Protein AF-A0A6C0E2J6-F1 (afdb_monomer_lite)

Organism: NCBI:txid1070528

Radius of gyration: 27.39 Å; chains: 1; bounding box: 62×40×79 Å

Structure (mmCIF, N/CA/C/O backbone):
data_AF-A0A6C0E2J6-F1
#
_entry.id   AF-A0A6C0E2J6-F1
#
loop_
_atom_site.group_PDB
_atom_site.id
_atom_site.type_symbol
_atom_site.label_atom_id
_atom_site.label_alt_id
_atom_site.label_comp_id
_atom_site.label_asym_id
_atom_site.label_entity_id
_atom_site.label_seq_id
_atom_site.pdbx_PDB_ins_code
_atom_site.Cartn_x
_atom_site.Cartn_y
_atom_site.Cartn_z
_atom_site.occupancy
_atom_site.B_iso_or_equiv
_atom_site.auth_seq_id
_atom_site.auth_comp_id
_atom_site.auth_asym_id
_atom_site.auth_atom_id
_atom_site.pdbx_PDB_model_num
ATOM 1 N N . MET A 1 1 ? -6.727 16.923 -13.259 1.00 42.97 1 MET A N 1
ATOM 2 C CA . MET A 1 1 ? -6.622 16.056 -12.062 1.00 42.97 1 MET A CA 1
ATOM 3 C C . MET A 1 1 ? -6.993 14.607 -12.369 1.00 42.97 1 MET A C 1
ATOM 5 O O . MET A 1 1 ? -6.201 13.743 -12.038 1.00 42.97 1 MET A O 1
ATOM 9 N N . GLU A 1 2 ? -8.081 14.323 -13.093 1.00 44.06 2 GLU A N 1
ATOM 10 C CA . GLU A 1 2 ? -8.559 12.948 -13.363 1.00 44.06 2 GLU A CA 1
ATOM 11 C C . GLU A 1 2 ? -7.533 11.986 -14.019 1.00 44.06 2 GLU A C 1
ATOM 13 O O . GLU A 1 2 ? -7.412 10.832 -13.614 1.00 44.06 2 GLU A O 1
ATOM 18 N N . ASN A 1 3 ? -6.728 12.461 -14.982 1.00 50.22 3 ASN A N 1
ATOM 19 C CA . ASN A 1 3 ? -5.682 11.645 -15.628 1.00 50.22 3 ASN A CA 1
ATOM 20 C C . ASN A 1 3 ? -4.487 11.325 -14.711 1.00 50.22 3 ASN A C 1
ATOM 22 O O . ASN A 1 3 ? -3.836 10.296 -14.890 1.00 50.22 3 ASN A O 1
ATOM 26 N N . VAL A 1 4 ? -4.198 12.186 -13.729 1.00 58.66 4 VAL A N 1
ATOM 27 C CA . VAL A 1 4 ? -3.145 11.937 -12.728 1.00 58.66 4 VAL A CA 1
ATOM 28 C C . VAL A 1 4 ? -3.614 10.844 -11.770 1.00 58.66 4 VAL A C 1
ATOM 30 O O . VAL A 1 4 ? -2.855 9.928 -11.467 1.00 58.66 4 VAL A O 1
ATOM 33 N N . THR A 1 5 ? -4.894 10.867 -11.389 1.00 75.12 5 THR A N 1
ATOM 34 C CA . THR A 1 5 ? -5.505 9.841 -10.537 1.00 75.12 5 THR A CA 1
ATOM 35 C C . THR A 1 5 ? -5.496 8.467 -11.211 1.00 75.12 5 THR A C 1
ATOM 37 O O . THR A 1 5 ? -5.075 7.493 -10.594 1.00 75.12 5 THR A O 1
ATOM 40 N N . LYS A 1 6 ? -5.865 8.388 -12.497 1.00 82.12 6 LYS A N 1
ATOM 41 C CA . LYS A 1 6 ? -5.890 7.133 -13.277 1.00 82.12 6 LYS A CA 1
ATOM 42 C C . LYS A 1 6 ? -4.503 6.505 -13.457 1.00 82.12 6 LYS A C 1
ATOM 44 O O . LYS A 1 6 ? -4.324 5.316 -13.211 1.00 82.12 6 LYS A O 1
ATOM 49 N N . ASN A 1 7 ? -3.497 7.297 -13.832 1.00 83.31 7 ASN A N 1
ATOM 50 C CA . ASN A 1 7 ? -2.126 6.791 -13.972 1.00 83.31 7 ASN A CA 1
ATOM 51 C C . ASN A 1 7 ? -1.558 6.294 -12.630 1.00 83.31 7 ASN A C 1
ATOM 53 O O . ASN A 1 7 ? -0.869 5.275 -12.595 1.00 83.31 7 ASN A O 1
ATOM 57 N N . ASN A 1 8 ? -1.881 6.983 -11.530 1.00 88.06 8 ASN A N 1
ATOM 58 C CA . ASN A 1 8 ? -1.477 6.555 -10.194 1.00 88.06 8 ASN A CA 1
ATOM 59 C C . ASN A 1 8 ? -2.137 5.226 -9.801 1.00 88.06 8 ASN A C 1
ATOM 61 O O . ASN A 1 8 ? -1.456 4.372 -9.246 1.00 88.06 8 ASN A O 1
ATOM 65 N N . GLN A 1 9 ? -3.414 5.005 -10.129 1.00 92.44 9 GLN A N 1
ATOM 66 C CA . GLN A 1 9 ? -4.101 3.733 -9.855 1.00 92.44 9 GLN A CA 1
ATOM 67 C C . GLN A 1 9 ? -3.401 2.544 -10.518 1.00 92.44 9 GLN A C 1
ATOM 69 O O . GLN A 1 9 ? -3.065 1.579 -9.834 1.00 92.44 9 GLN A O 1
ATOM 74 N N . LEU A 1 10 ? -3.117 2.641 -11.823 1.00 94.19 10 LEU A N 1
ATOM 75 C CA . LEU A 1 10 ? -2.404 1.592 -12.556 1.00 94.19 10 LEU A CA 1
ATOM 76 C C . LEU A 1 10 ? -1.038 1.295 -11.922 1.00 94.19 10 LEU A C 1
ATOM 78 O O . LEU A 1 10 ? -0.687 0.139 -11.697 1.00 94.19 10 LEU A O 1
ATOM 82 N N . LEU A 1 11 ? -0.269 2.341 -11.627 1.00 95.75 11 LEU A N 1
ATOM 83 C CA . LEU A 1 11 ? 1.075 2.197 -11.087 1.00 95.75 11 LEU A CA 1
ATOM 84 C C . LEU A 1 11 ? 1.081 1.569 -9.688 1.00 95.75 11 LEU A C 1
ATOM 86 O O . LEU A 1 11 ? 1.843 0.636 -9.454 1.00 95.75 11 LEU A O 1
ATOM 90 N N . ILE A 1 12 ? 0.224 2.049 -8.779 1.00 95.62 12 ILE A N 1
ATOM 91 C CA . ILE A 1 12 ? 0.088 1.487 -7.427 1.00 95.62 12 ILE A CA 1
ATOM 92 C C . ILE A 1 12 ? -0.355 0.024 -7.499 1.00 95.62 12 ILE A C 1
ATOM 94 O O . ILE A 1 12 ? 0.200 -0.807 -6.783 1.00 95.62 12 ILE A O 1
ATOM 98 N N . PHE A 1 13 ? -1.296 -0.305 -8.390 1.00 94.56 13 PHE A N 1
ATOM 99 C CA . PHE A 1 13 ? -1.751 -1.677 -8.603 1.00 94.56 13 PHE A CA 1
ATOM 100 C C . PHE A 1 13 ? -0.591 -2.590 -9.023 1.00 94.56 13 PHE A C 1
ATOM 102 O O . PHE A 1 13 ? -0.281 -3.557 -8.327 1.00 94.56 13 PHE A O 1
ATOM 109 N N . ILE A 1 14 ? 0.098 -2.266 -10.122 1.00 95.81 14 ILE A N 1
ATOM 110 C CA . ILE A 1 14 ? 1.204 -3.090 -10.637 1.00 95.81 14 ILE A CA 1
ATOM 111 C C . ILE A 1 14 ? 2.327 -3.204 -9.600 1.00 95.81 14 ILE A C 1
ATOM 113 O O . ILE A 1 14 ? 2.844 -4.300 -9.377 1.00 95.81 14 ILE A O 1
ATOM 117 N N . MET A 1 15 ? 2.662 -2.106 -8.918 1.00 96.38 15 MET A N 1
ATOM 118 C CA . MET A 1 15 ? 3.689 -2.081 -7.878 1.00 96.38 15 MET A CA 1
ATOM 119 C C . MET A 1 15 ? 3.333 -2.993 -6.694 1.00 96.38 15 MET A C 1
ATOM 121 O O . MET A 1 15 ? 4.157 -3.821 -6.308 1.00 96.38 15 MET A O 1
ATOM 125 N N . TYR A 1 16 ? 2.111 -2.905 -6.154 1.00 95.00 16 TYR A N 1
ATOM 126 C CA . TYR A 1 16 ? 1.648 -3.747 -5.043 1.00 95.00 16 TYR A CA 1
ATOM 127 C C . TYR A 1 16 ? 1.708 -5.238 -5.398 1.00 95.00 16 TYR A C 1
ATOM 129 O O . TYR A 1 16 ? 2.318 -6.040 -4.688 1.00 95.00 16 TYR A O 1
ATOM 137 N N . TYR A 1 17 ? 1.127 -5.620 -6.534 1.00 93.06 17 TYR A N 1
ATOM 138 C CA . TYR A 1 17 ? 1.047 -7.027 -6.916 1.00 93.06 17 TYR A CA 1
ATOM 139 C C . TYR A 1 17 ? 2.408 -7.639 -7.264 1.00 93.06 17 TYR A C 1
ATOM 141 O O . TYR A 1 17 ? 2.653 -8.808 -6.953 1.00 93.06 17 TYR A O 1
ATOM 149 N N . SER A 1 18 ? 3.311 -6.844 -7.838 1.00 94.19 18 SER A N 1
ATOM 150 C CA . SER A 1 18 ? 4.683 -7.273 -8.137 1.00 94.19 18 SER A CA 1
ATOM 151 C C . SER A 1 18 ? 5.527 -7.420 -6.873 1.00 94.19 18 SER A C 1
ATOM 153 O O . SER A 1 18 ? 6.357 -8.325 -6.783 1.00 94.19 18 SER A O 1
ATOM 155 N N . LEU A 1 19 ? 5.292 -6.571 -5.870 1.00 94.75 19 LEU A N 1
ATOM 156 C CA . LEU A 1 19 ? 5.995 -6.637 -4.594 1.00 94.75 19 LEU A CA 1
ATOM 157 C C . LEU A 1 19 ? 5.628 -7.907 -3.808 1.00 94.75 19 LEU A C 1
ATOM 159 O O . LEU A 1 19 ? 6.514 -8.557 -3.262 1.00 94.75 19 LEU A O 1
ATOM 163 N N . PHE A 1 20 ? 4.353 -8.312 -3.812 1.00 91.19 20 PHE A N 1
ATOM 164 C CA . PHE A 1 20 ? 3.854 -9.407 -2.963 1.00 91.19 20 PHE A CA 1
ATOM 165 C C . PHE A 1 20 ? 3.535 -10.723 -3.691 1.00 91.19 20 PHE A C 1
ATOM 167 O O . PHE A 1 20 ? 3.032 -11.658 -3.065 1.00 91.19 20 PHE A O 1
ATOM 174 N N . LYS A 1 21 ? 3.805 -10.822 -5.002 1.00 84.88 21 LYS A N 1
ATOM 175 C CA . LYS A 1 21 ? 3.554 -12.020 -5.834 1.00 84.88 21 LYS A CA 1
ATOM 176 C C . LYS A 1 21 ? 2.136 -12.591 -5.672 1.00 84.88 21 LYS A C 1
ATOM 178 O O . LYS A 1 21 ? 1.933 -13.808 -5.629 1.00 84.88 21 LYS A O 1
ATOM 183 N N . LYS A 1 22 ? 1.133 -11.723 -5.535 1.00 79.50 22 LYS A N 1
ATOM 184 C CA . LYS A 1 22 ? -0.256 -12.169 -5.376 1.00 79.50 22 LYS A CA 1
ATOM 185 C C . LYS A 1 22 ? -0.800 -12.626 -6.733 1.00 79.50 22 LYS A C 1
ATOM 187 O O . LYS A 1 22 ? -0.513 -12.017 -7.760 1.00 79.50 22 LYS A O 1
ATOM 192 N N . LYS A 1 23 ? -1.577 -13.717 -6.742 1.00 71.06 23 LYS A N 1
ATOM 193 C CA . LYS A 1 23 ? -2.283 -14.167 -7.950 1.00 71.06 23 LYS A CA 1
ATOM 194 C C . LYS A 1 23 ? -3.319 -13.110 -8.327 1.00 71.06 23 LYS A C 1
ATOM 196 O O . LYS A 1 23 ? -4.127 -12.735 -7.483 1.00 71.06 23 LYS A O 1
ATOM 201 N N . ILE A 1 24 ? -3.289 -12.668 -9.579 1.00 72.50 24 ILE A N 1
ATOM 202 C CA . ILE A 1 24 ? -4.271 -11.738 -10.134 1.00 72.50 24 ILE A CA 1
ATOM 203 C C . ILE A 1 24 ? -5.092 -12.463 -11.189 1.00 72.50 24 ILE A C 1
ATOM 205 O O . ILE A 1 24 ? -4.546 -13.186 -12.020 1.00 72.50 24 ILE A O 1
ATOM 209 N N . THR A 1 25 ? -6.399 -12.242 -11.152 1.00 65.00 25 THR A N 1
ATOM 210 C CA . THR A 1 25 ? -7.298 -12.466 -12.284 1.00 65.00 25 THR A CA 1
ATOM 211 C C . THR A 1 25 ? -7.357 -11.195 -13.125 1.00 65.00 25 THR A C 1
ATOM 213 O O . THR A 1 25 ? -7.401 -10.114 -12.543 1.00 65.00 25 THR A O 1
ATOM 216 N N . ASP A 1 26 ? -7.369 -11.317 -14.454 1.00 75.88 26 ASP A N 1
ATOM 217 C CA . ASP A 1 26 ? -7.514 -10.202 -15.404 1.00 75.88 26 ASP A CA 1
ATOM 218 C C . ASP A 1 26 ? -8.480 -9.112 -14.883 1.00 75.88 26 ASP A C 1
ATOM 220 O O . ASP A 1 26 ? -9.681 -9.350 -14.759 1.00 75.88 26 ASP A O 1
ATOM 224 N N . ASP A 1 27 ? -7.957 -7.920 -14.567 1.00 81.50 27 ASP A N 1
ATOM 225 C CA . ASP A 1 27 ? -8.763 -6.778 -14.117 1.00 81.50 27 ASP A CA 1
ATOM 226 C C . ASP A 1 27 ? -8.999 -5.829 -15.297 1.00 81.50 27 ASP A C 1
ATOM 228 O O . ASP A 1 27 ? -8.132 -5.040 -15.691 1.00 81.50 27 ASP A O 1
ATOM 232 N N . GLU A 1 28 ? -10.190 -5.918 -15.890 1.00 87.06 28 GLU A N 1
ATOM 233 C CA . GLU A 1 28 ? -10.568 -5.104 -17.047 1.00 87.06 28 GLU A CA 1
ATOM 234 C C . GLU A 1 28 ? -10.511 -3.599 -16.776 1.00 87.06 28 GLU A C 1
ATOM 236 O O . GLU A 1 28 ? -10.228 -2.823 -17.692 1.00 87.06 28 GLU A O 1
ATOM 241 N N . ASN A 1 29 ? -10.765 -3.162 -15.541 1.00 87.69 29 ASN A N 1
ATOM 242 C CA . ASN A 1 29 ? -10.732 -1.743 -15.203 1.00 87.69 29 ASN A CA 1
ATOM 243 C C . ASN A 1 29 ? -9.296 -1.226 -15.179 1.00 87.69 29 ASN A C 1
ATOM 245 O O . ASN A 1 29 ? -9.045 -0.137 -15.694 1.00 87.69 29 ASN A O 1
ATOM 249 N N . ILE A 1 30 ? -8.351 -2.023 -14.676 1.00 90.25 30 ILE A N 1
ATOM 250 C CA . ILE A 1 30 ? -6.922 -1.694 -14.723 1.00 90.25 30 ILE A CA 1
ATOM 251 C C . ILE A 1 30 ? -6.395 -1.728 -16.159 1.00 90.25 30 ILE A C 1
ATOM 253 O O . ILE A 1 30 ? -5.682 -0.812 -16.572 1.00 90.25 30 ILE A O 1
ATOM 257 N N . MET A 1 31 ? -6.785 -2.725 -16.958 1.00 92.19 31 MET A N 1
ATOM 258 C CA . MET A 1 31 ? -6.336 -2.839 -18.352 1.00 92.19 31 MET A CA 1
ATOM 259 C C . MET A 1 31 ? -6.762 -1.645 -19.222 1.00 92.19 31 MET A C 1
ATOM 261 O O . MET A 1 31 ? -6.013 -1.237 -20.114 1.00 92.19 31 MET A O 1
ATOM 265 N N . LYS A 1 32 ? -7.920 -1.029 -18.939 1.00 92.50 32 LYS A N 1
ATOM 266 C CA . LYS A 1 32 ? -8.381 0.206 -19.607 1.00 92.50 32 LYS A CA 1
ATOM 267 C C . LYS A 1 32 ? -7.479 1.417 -19.340 1.00 92.50 32 LYS A C 1
ATOM 269 O O . LYS A 1 32 ? -7.540 2.386 -20.091 1.00 92.50 32 LYS A O 1
ATOM 274 N N . LEU A 1 33 ? -6.643 1.380 -18.300 1.00 93.56 33 LEU A N 1
ATOM 275 C CA . LEU A 1 33 ? -5.726 2.473 -17.952 1.00 93.56 33 LEU A CA 1
ATOM 276 C C . LEU A 1 33 ? -4.420 2.435 -18.756 1.00 93.56 33 LEU A C 1
ATOM 278 O O . LEU A 1 33 ? -3.648 3.398 -18.722 1.00 93.56 33 LEU A O 1
ATOM 282 N N . PHE A 1 34 ? -4.147 1.344 -19.479 1.00 94.75 34 PHE A N 1
ATOM 283 C CA . PHE A 1 34 ? -2.926 1.242 -20.266 1.00 94.75 34 PHE A CA 1
ATOM 284 C C . PHE A 1 34 ? -2.893 2.233 -21.427 1.00 94.75 34 PHE A C 1
ATOM 286 O O . PHE A 1 34 ? -3.921 2.454 -22.069 1.00 94.75 34 PHE A O 1
ATOM 293 N N . PRO A 1 35 ? -1.708 2.762 -21.784 1.00 95.19 35 PRO A N 1
ATOM 294 C CA . PRO A 1 35 ? -1.550 3.542 -23.004 1.00 95.19 35 PRO A CA 1
ATOM 295 C C . PRO A 1 35 ? -1.928 2.732 -24.254 1.00 95.19 35 PRO A C 1
ATOM 297 O O . PRO A 1 35 ? -1.865 1.500 -24.261 1.00 95.19 35 PRO A O 1
ATOM 300 N N . GLU A 1 36 ? -2.315 3.429 -25.318 1.00 94.88 36 GLU A N 1
ATOM 301 C CA . GLU A 1 36 ? -2.488 2.829 -26.643 1.00 94.88 36 GLU A CA 1
ATOM 302 C C . GLU A 1 36 ? -1.148 2.690 -27.372 1.00 94.88 36 GLU A C 1
ATOM 304 O O . GLU A 1 36 ? -0.166 3.348 -27.021 1.00 94.88 36 GLU A O 1
ATOM 309 N N . ASN A 1 37 ? -1.120 1.859 -28.419 1.00 96.94 37 ASN A N 1
ATOM 310 C CA . ASN A 1 37 ? 0.029 1.696 -29.322 1.00 96.94 37 ASN A CA 1
ATOM 311 C C . ASN A 1 37 ? 1.326 1.228 -28.636 1.00 96.94 37 ASN A C 1
ATOM 313 O O . ASN A 1 37 ? 2.429 1.542 -29.094 1.00 96.94 37 ASN A O 1
ATOM 317 N N . VAL A 1 38 ? 1.193 0.477 -27.543 1.00 98.12 38 VAL A N 1
ATOM 318 C CA . VAL A 1 38 ? 2.321 -0.090 -26.800 1.00 98.12 38 VAL A CA 1
ATOM 319 C C . VAL A 1 38 ? 2.810 -1.352 -27.501 1.00 98.12 38 VAL A C 1
ATOM 321 O O . VAL A 1 38 ? 2.028 -2.271 -27.714 1.00 98.12 38 VAL A O 1
ATOM 324 N N . PHE A 1 39 ? 4.098 -1.429 -27.828 1.00 98.00 39 PHE A N 1
ATOM 325 C CA . PHE A 1 39 ? 4.717 -2.642 -28.395 1.00 98.00 39 PHE A CA 1
ATOM 326 C C . PHE A 1 39 ? 5.719 -3.311 -27.437 1.00 98.00 39 PHE A C 1
ATOM 328 O O . PHE A 1 39 ? 6.261 -4.379 -27.729 1.00 98.00 39 PHE A O 1
ATOM 335 N N . GLY A 1 40 ? 5.975 -2.684 -26.287 1.00 98.12 40 GLY A N 1
ATOM 336 C CA . GLY A 1 40 ? 6.872 -3.193 -25.260 1.00 98.12 40 GLY A CA 1
ATOM 337 C C . GLY A 1 40 ? 6.759 -2.434 -23.945 1.00 98.12 40 GLY A C 1
ATOM 338 O O . GLY A 1 40 ? 6.217 -1.331 -23.895 1.00 98.12 40 GLY A O 1
ATOM 339 N N . VAL A 1 41 ? 7.274 -3.032 -22.879 1.00 98.25 41 VAL A N 1
ATOM 340 C CA . VAL A 1 41 ? 7.288 -2.493 -21.521 1.00 98.25 41 VAL A CA 1
ATOM 341 C C . VAL A 1 41 ? 8.595 -2.791 -20.819 1.00 98.25 41 VAL A C 1
ATOM 343 O O . VAL A 1 41 ? 9.200 -3.841 -21.019 1.00 98.25 41 VAL A O 1
ATOM 346 N N . PHE A 1 42 ? 8.988 -1.879 -19.944 1.00 98.50 42 PHE A N 1
ATOM 347 C CA . PHE A 1 42 ? 10.055 -2.077 -18.980 1.00 98.50 42 PHE A CA 1
ATOM 348 C C . PHE A 1 42 ? 9.578 -1.718 -17.585 1.00 98.50 42 PHE A C 1
ATOM 350 O O . PHE A 1 42 ? 8.735 -0.836 -17.402 1.00 98.50 42 PHE A O 1
ATOM 357 N N . THR A 1 43 ? 10.180 -2.375 -16.604 1.00 98.50 43 THR A N 1
ATOM 358 C CA . THR A 1 43 ? 10.093 -1.963 -15.212 1.00 98.50 43 THR A CA 1
ATOM 359 C C . THR A 1 43 ? 11.487 -1.749 -14.668 1.00 98.50 43 THR A C 1
ATOM 361 O O . THR A 1 43 ? 12.324 -2.646 -14.763 1.00 98.50 43 THR A O 1
ATOM 364 N N . THR A 1 44 ? 11.723 -0.592 -14.061 1.00 98.44 44 THR A N 1
ATOM 365 C CA . THR A 1 44 ? 12.988 -0.261 -13.404 1.00 98.44 44 THR A CA 1
ATOM 366 C C . THR A 1 44 ? 12.747 -0.003 -11.923 1.00 98.44 44 THR A C 1
ATOM 368 O O . THR A 1 44 ? 11.872 0.779 -11.555 1.00 98.44 44 THR A O 1
ATOM 371 N N . ILE A 1 45 ? 13.535 -0.654 -11.067 1.00 98.50 45 ILE A N 1
ATOM 372 C CA . ILE A 1 45 ? 13.589 -0.374 -9.632 1.00 98.50 45 ILE A CA 1
ATOM 373 C C . ILE A 1 45 ? 14.844 0.443 -9.360 1.00 98.50 45 ILE A C 1
ATOM 375 O O . ILE A 1 45 ? 15.965 -0.038 -9.559 1.00 98.50 45 ILE A O 1
ATOM 379 N N . ARG A 1 46 ? 14.656 1.678 -8.899 1.00 97.88 46 ARG A N 1
ATOM 380 C CA . ARG A 1 46 ? 15.741 2.603 -8.573 1.00 97.88 46 ARG A CA 1
ATOM 381 C C . ARG A 1 46 ? 15.790 2.856 -7.075 1.00 97.88 46 ARG A C 1
ATOM 383 O O . ARG A 1 46 ? 14.833 3.362 -6.497 1.00 97.88 46 ARG A O 1
ATOM 390 N N . ARG A 1 47 ? 16.910 2.527 -6.444 1.00 97.44 47 ARG A N 1
ATOM 391 C CA . ARG A 1 47 ? 17.104 2.667 -5.000 1.00 97.44 47 ARG A CA 1
ATOM 392 C C . ARG A 1 47 ? 17.258 4.119 -4.604 1.00 97.44 47 ARG A C 1
ATOM 394 O O . ARG A 1 47 ? 17.929 4.895 -5.286 1.00 97.44 47 ARG A O 1
ATOM 401 N N . PHE A 1 48 ? 16.653 4.469 -3.476 1.00 96.38 48 PHE A N 1
ATOM 402 C CA . PHE A 1 48 ? 16.875 5.771 -2.865 1.00 96.38 48 PHE A CA 1
ATOM 403 C C . PHE A 1 48 ? 18.292 5.848 -2.288 1.00 96.38 48 PHE A C 1
ATOM 405 O O . PHE A 1 48 ? 19.019 6.815 -2.532 1.00 96.38 48 PHE A O 1
ATOM 412 N N . HIS A 1 49 ? 18.723 4.788 -1.599 1.00 93.81 49 HIS A N 1
ATOM 413 C CA . HIS A 1 49 ? 20.089 4.661 -1.105 1.00 93.81 49 HIS A CA 1
ATOM 414 C C . HIS A 1 49 ? 21.029 4.154 -2.205 1.00 93.81 49 HIS A C 1
ATOM 416 O O . HIS A 1 49 ? 21.022 2.977 -2.568 1.00 93.81 49 HIS A O 1
ATOM 422 N N . LYS A 1 50 ? 21.849 5.065 -2.736 1.00 95.31 50 LYS A N 1
ATOM 423 C CA . LYS A 1 50 ? 22.799 4.782 -3.819 1.00 95.31 50 LYS A CA 1
ATOM 424 C C . LYS A 1 50 ? 24.088 4.144 -3.301 1.00 95.31 50 LYS A C 1
ATOM 426 O O . LYS A 1 50 ? 24.625 4.546 -2.269 1.00 95.31 50 LYS A O 1
ATOM 431 N N . LEU A 1 51 ? 24.619 3.203 -4.069 1.00 94.50 51 LEU A N 1
ATOM 432 C CA . LEU A 1 51 ? 25.960 2.655 -3.916 1.00 94.50 51 LEU A CA 1
ATOM 433 C C . LEU A 1 51 ? 27.003 3.619 -4.503 1.00 94.50 51 LEU A C 1
ATOM 435 O O . LEU A 1 51 ? 26.708 4.453 -5.359 1.00 94.50 51 LEU A O 1
ATOM 439 N N . LYS A 1 52 ? 28.259 3.484 -4.060 1.00 94.25 52 LYS A N 1
ATOM 440 C CA . LYS A 1 52 ? 29.392 4.255 -4.609 1.00 94.25 52 LYS A CA 1
ATOM 441 C C . LYS A 1 52 ? 29.834 3.763 -5.989 1.00 94.25 52 LYS A C 1
ATOM 443 O O . LYS A 1 52 ? 30.458 4.508 -6.738 1.00 94.25 52 LYS A O 1
ATOM 448 N N . SER A 1 53 ? 29.549 2.505 -6.301 1.00 92.81 53 SER A N 1
ATOM 449 C CA . SER A 1 53 ? 29.954 1.823 -7.526 1.00 92.81 53 SER A CA 1
ATOM 450 C C . SER A 1 53 ? 28.782 1.041 -8.109 1.00 92.81 53 SER A C 1
ATOM 452 O O . SER A 1 53 ? 27.702 0.983 -7.525 1.00 92.81 53 SER A O 1
ATOM 454 N N . TYR A 1 54 ? 28.988 0.472 -9.297 1.00 91.44 54 TYR A N 1
ATOM 455 C CA . TYR A 1 54 ? 27.983 -0.333 -9.981 1.00 91.44 54 TYR A CA 1
ATOM 456 C C . TYR A 1 54 ? 27.398 -1.440 -9.074 1.00 91.44 54 TYR A C 1
ATOM 458 O O . TYR A 1 54 ? 28.179 -2.122 -8.406 1.00 91.44 54 TYR A O 1
ATOM 466 N N . PRO A 1 55 ? 26.075 -1.694 -9.123 1.00 90.94 55 PRO A N 1
ATOM 467 C CA . PRO A 1 55 ? 25.038 -0.897 -9.788 1.00 90.94 55 PRO A CA 1
ATOM 468 C C . PRO A 1 55 ? 24.661 0.322 -8.924 1.00 90.94 55 PRO A C 1
ATOM 470 O O . PRO A 1 55 ? 24.077 0.156 -7.866 1.00 90.94 55 PRO A O 1
ATOM 473 N N . ILE A 1 56 ? 24.987 1.549 -9.365 1.00 93.56 56 ILE A N 1
ATOM 474 C CA . ILE A 1 56 ? 24.916 2.776 -8.534 1.00 93.56 56 ILE A CA 1
ATOM 475 C C . ILE A 1 56 ? 23.569 2.908 -7.809 1.00 93.56 56 ILE A C 1
ATOM 477 O O . ILE A 1 56 ? 23.526 3.054 -6.594 1.00 93.56 56 ILE A O 1
ATOM 481 N N . ASP A 1 57 ? 22.462 2.866 -8.544 1.00 95.81 57 ASP A N 1
ATOM 482 C CA . ASP A 1 57 ? 21.117 2.990 -7.979 1.00 95.81 57 ASP A CA 1
ATOM 483 C C . ASP A 1 57 ? 20.094 2.061 -8.644 1.00 95.81 57 ASP A C 1
ATOM 485 O O . ASP A 1 57 ? 18.930 2.065 -8.264 1.00 95.81 57 ASP A O 1
ATOM 489 N N . ILE A 1 58 ? 20.499 1.244 -9.619 1.00 96.81 58 ILE A N 1
ATOM 490 C CA . ILE A 1 58 ? 19.590 0.344 -10.336 1.00 96.81 58 ILE A CA 1
ATOM 491 C C . ILE A 1 58 ? 19.556 -1.017 -9.648 1.00 96.81 58 ILE A C 1
ATOM 493 O O . ILE A 1 58 ? 20.461 -1.830 -9.825 1.00 96.81 58 ILE A O 1
ATOM 497 N N . HIS A 1 59 ? 18.479 -1.273 -8.915 1.00 97.50 59 HIS A N 1
ATOM 498 C CA . HIS A 1 59 ? 18.211 -2.560 -8.277 1.00 97.50 59 HIS A CA 1
ATOM 499 C C . HIS A 1 59 ? 17.826 -3.639 -9.283 1.00 97.50 59 HIS A C 1
ATOM 501 O O . HIS A 1 59 ? 18.288 -4.768 -9.179 1.00 97.50 59 HIS A O 1
ATOM 507 N N . GLY A 1 60 ? 17.041 -3.272 -10.290 1.00 97.81 60 GLY A N 1
ATOM 508 C CA . GLY A 1 60 ? 16.705 -4.160 -11.390 1.00 97.81 60 GLY A CA 1
ATOM 509 C C . GLY A 1 60 ? 16.020 -3.413 -12.520 1.00 97.81 60 GLY A C 1
ATOM 510 O O . GLY A 1 60 ? 15.417 -2.360 -12.313 1.00 97.81 60 GLY A O 1
ATOM 511 N N . CYS A 1 61 ? 16.179 -3.918 -13.737 1.00 97.56 61 CYS A N 1
ATOM 512 C CA . CYS A 1 61 ? 15.599 -3.343 -14.944 1.00 97.56 61 CYS A CA 1
ATOM 513 C C . CYS A 1 61 ? 15.417 -4.453 -15.977 1.00 97.56 61 CYS A C 1
ATOM 515 O O . CYS A 1 61 ? 16.377 -4.857 -16.640 1.00 97.56 61 CYS A O 1
ATOM 517 N N . ILE A 1 62 ? 14.182 -4.933 -16.079 1.00 98.06 62 ILE A N 1
ATOM 518 C CA . ILE A 1 62 ? 13.736 -6.007 -16.962 1.00 98.06 62 ILE A CA 1
ATOM 519 C C . ILE A 1 62 ? 12.658 -5.437 -17.880 1.00 98.06 62 ILE A C 1
ATOM 521 O O . ILE A 1 62 ? 11.867 -4.579 -17.483 1.00 98.06 62 ILE A O 1
ATOM 525 N N . GLY A 1 63 ? 12.634 -5.906 -19.122 1.00 97.62 63 GLY A N 1
ATOM 526 C CA . GLY A 1 63 ? 11.624 -5.508 -20.086 1.00 97.62 63 GLY A CA 1
ATOM 527 C C . GLY A 1 63 ? 11.255 -6.626 -21.039 1.00 97.62 63 GLY A C 1
ATOM 528 O O . GLY A 1 63 ? 11.973 -7.615 -21.184 1.00 97.62 63 GLY A O 1
ATOM 529 N N . TYR A 1 64 ? 10.120 -6.428 -21.688 1.00 97.75 64 TYR A N 1
ATOM 530 C CA . TYR A 1 64 ? 9.554 -7.290 -22.706 1.00 97.75 64 TYR A CA 1
ATOM 531 C C . TYR A 1 64 ? 9.102 -6.422 -23.876 1.00 97.75 64 TYR A C 1
ATOM 533 O O . TYR A 1 64 ? 8.469 -5.389 -23.677 1.00 97.75 64 TYR A O 1
ATOM 541 N N . TRP A 1 65 ? 9.384 -6.840 -25.104 1.00 95.81 65 TRP A N 1
ATOM 542 C CA . TRP A 1 65 ? 8.799 -6.226 -26.292 1.00 95.81 65 TRP A CA 1
ATOM 543 C C . TRP A 1 65 ? 8.682 -7.246 -27.413 1.00 95.81 65 TRP A C 1
ATOM 545 O O . TRP A 1 65 ? 9.515 -8.152 -27.531 1.00 95.81 65 TRP A O 1
ATOM 555 N N . ASP A 1 66 ? 7.665 -7.068 -28.252 1.00 92.69 66 ASP A N 1
ATOM 556 C CA . ASP A 1 66 ? 7.405 -7.974 -29.365 1.00 92.69 66 ASP A CA 1
ATOM 557 C C . ASP A 1 66 ? 8.583 -7.998 -30.355 1.00 92.69 66 ASP A C 1
ATOM 559 O O . ASP A 1 66 ? 9.152 -6.961 -30.710 1.00 92.69 66 ASP A O 1
ATOM 563 N N . ASN A 1 67 ? 8.959 -9.192 -30.822 1.00 87.75 67 ASN A N 1
ATOM 564 C CA . ASN A 1 67 ? 10.091 -9.376 -31.739 1.00 87.75 67 ASN A CA 1
ATOM 565 C C . ASN A 1 67 ? 9.880 -8.694 -33.096 1.00 87.75 67 ASN A C 1
ATOM 567 O O . ASN A 1 67 ? 10.851 -8.280 -33.724 1.00 87.75 67 ASN A O 1
ATOM 571 N N . ASN A 1 68 ? 8.626 -8.554 -33.520 1.00 92.12 68 ASN A N 1
ATOM 572 C CA . ASN A 1 68 ? 8.236 -7.895 -34.760 1.00 92.12 68 ASN A CA 1
ATOM 573 C C . ASN A 1 68 ? 7.718 -6.471 -34.516 1.00 92.12 68 ASN A C 1
ATOM 575 O O . ASN A 1 68 ? 7.199 -5.834 -35.434 1.00 92.12 68 ASN A O 1
ATOM 579 N N . PHE A 1 69 ? 7.863 -5.964 -33.288 1.00 94.38 69 PHE A N 1
ATOM 580 C CA . PHE A 1 69 ? 7.348 -4.670 -32.856 1.00 94.38 69 PHE A CA 1
ATOM 581 C C . PHE A 1 69 ? 5.837 -4.527 -33.076 1.00 94.38 69 PHE A C 1
ATOM 583 O O . PHE A 1 69 ? 5.346 -3.432 -33.359 1.00 94.38 69 PHE A O 1
ATOM 590 N N . ASN A 1 70 ? 5.080 -5.617 -32.995 1.00 96.88 70 ASN A N 1
ATOM 591 C CA . ASN A 1 70 ? 3.626 -5.560 -33.033 1.00 96.88 70 ASN A CA 1
ATOM 592 C C . ASN A 1 70 ? 3.090 -4.859 -31.781 1.00 96.88 70 ASN A C 1
ATOM 594 O O . ASN A 1 70 ? 3.676 -4.940 -30.702 1.00 96.88 70 ASN A O 1
ATOM 598 N N . ILE A 1 71 ? 1.973 -4.145 -31.936 1.00 98.00 71 ILE A N 1
ATOM 599 C CA . ILE A 1 71 ? 1.267 -3.571 -30.788 1.00 98.00 71 ILE A CA 1
ATOM 600 C C . ILE A 1 71 ? 0.734 -4.740 -29.955 1.00 98.00 71 ILE A C 1
ATOM 602 O O . ILE A 1 71 ? 0.083 -5.634 -30.492 1.00 98.00 71 ILE A O 1
ATOM 606 N N . LEU A 1 72 ? 1.033 -4.732 -28.659 1.00 97.62 72 LEU A N 1
ATOM 607 C CA . LEU A 1 72 ? 0.582 -5.749 -27.720 1.00 97.62 72 LEU A CA 1
ATOM 608 C C . LEU A 1 72 ? -0.907 -5.568 -27.439 1.00 97.62 72 LEU A C 1
ATOM 610 O O . LEU A 1 72 ? -1.390 -4.443 -27.270 1.00 97.62 72 LEU A O 1
ATOM 614 N N . THR A 1 73 ? -1.632 -6.680 -27.327 1.00 96.38 73 THR A N 1
ATOM 615 C CA . THR A 1 73 ? -2.993 -6.627 -26.793 1.00 96.38 73 THR A CA 1
ATOM 616 C C . THR A 1 73 ? -2.950 -6.177 -25.330 1.00 96.38 73 THR A C 1
ATOM 618 O O . THR A 1 73 ? -1.942 -6.346 -24.643 1.00 96.38 73 THR A O 1
ATOM 621 N N . LYS A 1 74 ? -4.047 -5.614 -24.808 1.00 94.62 74 LYS A N 1
ATOM 622 C CA . LYS A 1 74 ? -4.100 -5.170 -23.402 1.00 94.62 74 LYS A CA 1
ATOM 623 C C . LYS A 1 74 ? -3.849 -6.316 -22.414 1.00 94.62 74 LYS A C 1
ATOM 625 O O . LYS A 1 74 ? -3.209 -6.089 -21.393 1.00 94.62 74 LYS A O 1
ATOM 630 N N . ARG A 1 75 ? -4.297 -7.534 -22.742 1.00 94.31 75 ARG A N 1
ATOM 631 C CA . ARG A 1 75 ? -4.059 -8.740 -21.936 1.00 94.31 75 ARG A CA 1
ATOM 632 C C . ARG A 1 75 ? -2.588 -9.150 -21.960 1.00 94.31 75 ARG A C 1
ATOM 634 O O . ARG A 1 75 ? -2.007 -9.365 -20.899 1.00 94.31 75 ARG A O 1
ATOM 641 N N . ASP A 1 76 ? -1.969 -9.197 -23.140 1.00 95.06 76 ASP A N 1
ATOM 642 C CA . ASP A 1 76 ? -0.540 -9.520 -23.247 1.00 95.06 76 ASP A CA 1
ATOM 643 C C . ASP A 1 76 ? 0.304 -8.466 -22.534 1.00 95.06 76 ASP A C 1
ATOM 645 O O . ASP A 1 76 ? 1.244 -8.796 -21.816 1.00 95.06 76 ASP A O 1
ATOM 649 N N . LEU A 1 77 ? -0.057 -7.191 -22.686 1.00 95.62 77 LEU A N 1
ATOM 650 C CA . LEU A 1 77 ? 0.576 -6.085 -21.984 1.00 95.62 77 LEU A CA 1
ATOM 651 C C . LEU A 1 77 ? 0.462 -6.247 -20.463 1.00 95.62 77 LEU A C 1
ATOM 653 O O . LEU A 1 77 ? 1.466 -6.105 -19.773 1.00 95.62 77 LEU A O 1
ATOM 657 N N . PHE A 1 78 ? -0.725 -6.580 -19.948 1.00 95.12 78 PHE A N 1
ATOM 658 C CA . PHE A 1 78 ? -0.959 -6.817 -18.522 1.00 95.12 78 PHE A CA 1
ATOM 659 C C . PHE A 1 78 ? -0.080 -7.943 -17.972 1.00 95.12 78 PHE A C 1
ATOM 661 O O . PHE A 1 78 ? 0.643 -7.751 -16.994 1.00 95.12 78 PHE A O 1
ATOM 668 N N . SER A 1 79 ? -0.113 -9.104 -18.632 1.00 93.56 79 SER A N 1
ATOM 669 C CA . SER A 1 79 ? 0.631 -10.290 -18.210 1.00 93.56 79 SER A CA 1
ATOM 670 C C . SER A 1 79 ? 2.142 -10.052 -18.246 1.00 93.56 79 SER A C 1
ATOM 672 O O . SER A 1 79 ? 2.824 -10.298 -17.249 1.00 93.56 79 SER A O 1
ATOM 674 N N . ASN A 1 80 ? 2.657 -9.498 -19.349 1.00 96.31 80 ASN A N 1
ATOM 675 C CA . ASN A 1 80 ? 4.082 -9.206 -19.481 1.00 96.31 80 ASN A CA 1
ATOM 676 C C . ASN A 1 80 ? 4.534 -8.127 -18.496 1.00 96.31 80 ASN A C 1
ATOM 678 O O . ASN A 1 80 ? 5.613 -8.254 -17.928 1.00 96.31 80 ASN A O 1
ATOM 682 N N . LEU A 1 81 ? 3.724 -7.090 -18.257 1.00 96.19 81 LEU A N 1
ATOM 683 C CA . LEU A 1 81 ? 4.060 -6.034 -17.305 1.00 96.19 81 LEU A CA 1
ATOM 684 C C . LEU A 1 81 ? 4.217 -6.583 -15.883 1.00 96.19 81 LEU A C 1
ATOM 686 O O . LEU A 1 81 ? 5.214 -6.283 -15.236 1.00 96.19 81 LEU A O 1
ATOM 690 N N . LEU A 1 82 ? 3.281 -7.414 -15.415 1.00 95.19 82 LEU A N 1
ATOM 691 C CA . LEU A 1 82 ? 3.373 -8.045 -14.094 1.00 95.19 82 LEU A CA 1
ATOM 692 C C . LEU A 1 82 ? 4.604 -8.952 -13.971 1.00 95.19 82 LEU A C 1
ATOM 694 O O . LEU A 1 82 ? 5.290 -8.915 -12.949 1.00 95.19 82 LEU A O 1
ATOM 698 N N . ASP A 1 83 ? 4.906 -9.736 -15.009 1.00 95.56 83 ASP A N 1
ATOM 699 C CA . ASP A 1 83 ? 6.080 -10.614 -15.027 1.00 95.56 83 ASP A CA 1
ATOM 700 C C . ASP A 1 83 ? 7.391 -9.817 -14.967 1.00 95.56 83 ASP A C 1
ATOM 702 O O . ASP A 1 83 ? 8.224 -10.060 -14.088 1.00 95.56 83 ASP A O 1
ATOM 706 N N . VAL A 1 84 ? 7.572 -8.825 -15.848 1.00 97.75 84 VAL A N 1
ATOM 707 C CA . VAL A 1 84 ? 8.803 -8.019 -15.853 1.00 97.75 84 VAL A CA 1
ATOM 708 C C . VAL A 1 84 ? 8.917 -7.167 -14.594 1.00 97.75 84 VAL A C 1
ATOM 710 O O . VAL A 1 84 ? 10.016 -7.026 -14.068 1.00 97.75 84 VAL A O 1
ATOM 713 N N . SER A 1 85 ? 7.803 -6.670 -14.051 1.00 97.69 85 SER A N 1
ATOM 714 C CA . SER A 1 85 ? 7.790 -5.940 -12.782 1.00 97.69 85 SER A CA 1
ATOM 715 C C . SER A 1 85 ? 8.227 -6.807 -11.606 1.00 97.69 85 SER A C 1
ATOM 717 O O . SER A 1 85 ? 9.083 -6.390 -10.823 1.00 97.69 85 SER A O 1
ATOM 719 N N . TYR A 1 86 ? 7.701 -8.031 -11.499 1.00 97.00 86 TYR A N 1
ATOM 720 C CA . TYR A 1 86 ? 8.134 -8.991 -10.486 1.00 97.00 86 TYR A CA 1
ATOM 721 C C . TYR A 1 86 ? 9.624 -9.323 -10.640 1.00 97.00 86 TYR A C 1
ATOM 723 O O . TYR A 1 86 ? 10.375 -9.268 -9.664 1.00 97.00 86 TYR A O 1
ATOM 731 N N . LYS A 1 87 ? 10.077 -9.610 -11.867 1.00 97.81 87 LYS A N 1
ATOM 732 C CA . LYS A 1 87 ? 11.484 -9.931 -12.150 1.00 97.81 87 LYS A CA 1
ATOM 733 C C . LYS A 1 87 ? 12.424 -8.767 -11.839 1.00 97.81 87 LYS A C 1
ATOM 735 O O . LYS A 1 87 ? 13.498 -9.007 -11.297 1.00 97.81 87 LYS A O 1
ATOM 740 N N . SER A 1 88 ? 12.026 -7.525 -12.113 1.00 98.12 88 SER A N 1
ATOM 741 C CA . SER A 1 88 ? 12.828 -6.339 -11.790 1.00 98.12 88 SER A CA 1
ATOM 742 C C . SER A 1 88 ? 13.027 -6.123 -10.291 1.00 98.12 88 SER A C 1
ATOM 744 O O . SER A 1 88 ? 14.032 -5.535 -9.907 1.00 98.12 88 SER A O 1
ATOM 746 N N . ILE A 1 89 ? 12.102 -6.583 -9.445 1.00 97.19 89 ILE A N 1
ATOM 747 C CA . ILE A 1 89 ? 12.274 -6.548 -7.985 1.00 97.19 89 ILE A CA 1
ATOM 748 C C . ILE A 1 89 ? 13.071 -7.778 -7.521 1.00 97.19 89 ILE A C 1
ATOM 750 O O . ILE A 1 89 ? 14.042 -7.673 -6.779 1.00 97.19 89 ILE A O 1
ATOM 754 N N . TRP A 1 90 ? 12.687 -8.975 -7.962 1.00 96.50 90 TRP A N 1
ATOM 755 C CA . TRP A 1 90 ? 13.093 -10.204 -7.272 1.00 96.50 90 TRP A CA 1
ATOM 756 C C . TRP A 1 90 ? 14.106 -11.070 -8.016 1.00 96.50 90 TRP A C 1
ATOM 758 O O . TRP A 1 90 ? 14.752 -11.906 -7.391 1.00 96.50 90 TRP A O 1
ATOM 768 N N . SER A 1 91 ? 14.244 -10.916 -9.331 1.00 97.12 91 SER A N 1
ATOM 769 C CA . SER A 1 91 ? 15.010 -11.849 -10.174 1.00 97.12 91 SER A CA 1
ATOM 770 C C . SER A 1 91 ? 16.205 -11.219 -10.883 1.00 97.12 91 SER A C 1
ATOM 772 O O . SER A 1 91 ? 17.036 -11.944 -11.420 1.00 97.12 91 SER A O 1
ATOM 774 N N . ASP A 1 92 ? 16.301 -9.893 -10.922 1.00 97.44 92 ASP A N 1
ATOM 775 C CA . ASP A 1 92 ? 17.458 -9.216 -11.49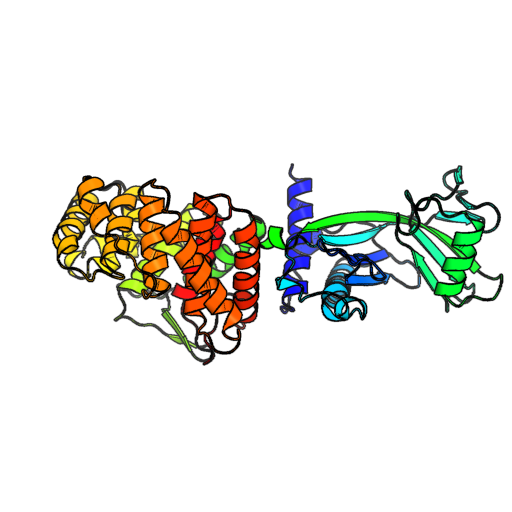2 1.00 97.44 92 ASP A CA 1
ATOM 776 C C . ASP A 1 92 ? 18.678 -9.381 -10.581 1.00 97.44 92 ASP A C 1
ATOM 778 O O . ASP A 1 92 ? 18.653 -8.959 -9.429 1.00 97.44 92 ASP A O 1
ATOM 782 N N . ASN A 1 93 ? 19.771 -9.939 -11.106 1.00 96.81 93 ASN A N 1
ATOM 783 C CA . ASN A 1 93 ? 20.993 -10.198 -10.335 1.00 96.81 93 ASN A CA 1
ATOM 784 C C . ASN A 1 93 ? 21.586 -8.943 -9.675 1.00 96.81 93 ASN A C 1
ATOM 786 O O . ASN A 1 93 ? 22.397 -9.060 -8.761 1.00 96.81 93 ASN A O 1
ATOM 790 N N . ARG A 1 94 ? 21.226 -7.734 -10.124 1.00 96.31 94 ARG A N 1
ATOM 791 C CA . ARG A 1 94 ? 21.653 -6.485 -9.478 1.00 96.31 94 ARG A CA 1
ATOM 792 C C . ARG A 1 94 ? 21.043 -6.288 -8.088 1.00 96.31 94 ARG A C 1
ATOM 794 O O . ARG A 1 94 ? 21.612 -5.540 -7.295 1.00 96.31 94 ARG A O 1
ATOM 801 N N . ASN A 1 95 ? 19.944 -6.960 -7.753 1.00 94.31 95 ASN A N 1
ATOM 802 C CA . ASN A 1 95 ? 19.299 -6.792 -6.454 1.00 94.31 95 ASN A CA 1
ATOM 803 C C . ASN A 1 95 ? 20.184 -7.251 -5.280 1.00 94.31 95 ASN A C 1
ATOM 805 O O . ASN A 1 95 ? 20.107 -6.659 -4.205 1.00 94.31 95 ASN A O 1
ATOM 809 N N . GLN A 1 96 ? 21.094 -8.206 -5.510 1.00 95.44 96 GLN A N 1
ATOM 810 C CA . GLN A 1 96 ? 21.997 -8.768 -4.498 1.00 95.44 96 GLN A CA 1
ATOM 811 C C . GLN A 1 96 ? 22.987 -7.749 -3.906 1.00 95.44 96 GLN A C 1
ATOM 813 O O . GLN A 1 96 ? 23.590 -8.010 -2.869 1.00 95.44 96 GLN A O 1
ATOM 818 N N . TYR A 1 97 ? 23.179 -6.601 -4.567 1.00 96.19 97 TYR A N 1
ATOM 819 C CA . TYR A 1 97 ? 24.081 -5.538 -4.110 1.00 96.19 97 TYR A CA 1
ATOM 820 C C . TYR A 1 97 ? 23.426 -4.571 -3.113 1.00 96.19 97 TYR A C 1
ATOM 822 O O . TYR A 1 97 ? 24.112 -3.718 -2.550 1.00 96.19 97 TYR A O 1
ATOM 830 N N . PHE A 1 98 ? 22.112 -4.671 -2.900 1.00 95.75 98 PHE A N 1
ATOM 831 C CA . PHE A 1 98 ? 21.350 -3.745 -2.066 1.00 95.75 98 PHE A CA 1
ATOM 832 C C . PHE A 1 98 ? 20.767 -4.438 -0.835 1.00 95.75 98 PHE A C 1
ATOM 834 O O . PHE A 1 98 ? 20.622 -5.658 -0.789 1.00 95.75 98 PHE A O 1
ATOM 841 N N . THR A 1 99 ? 20.380 -3.645 0.166 1.00 93.62 99 THR A N 1
ATOM 842 C CA . THR A 1 99 ? 19.577 -4.153 1.288 1.00 93.62 99 THR A CA 1
ATOM 843 C C . THR A 1 99 ? 18.204 -4.637 0.799 1.00 93.62 99 THR A C 1
ATOM 845 O O . THR A 1 99 ? 17.764 -4.215 -0.278 1.00 93.62 99 THR A O 1
ATOM 848 N N . PRO A 1 100 ? 17.491 -5.478 1.572 1.00 93.31 100 PRO A N 1
ATOM 849 C CA . PRO A 1 100 ? 16.142 -5.921 1.218 1.00 93.31 100 PRO A CA 1
ATOM 850 C C . PRO A 1 100 ? 15.212 -4.748 0.879 1.00 93.31 100 PRO A C 1
ATOM 852 O O . PRO A 1 100 ? 15.305 -3.683 1.496 1.00 93.31 100 PRO A O 1
ATOM 855 N N . ILE A 1 101 ? 14.354 -4.911 -0.133 1.00 94.19 101 ILE A N 1
ATOM 856 C CA . ILE A 1 101 ? 13.577 -3.799 -0.705 1.00 94.19 101 ILE A CA 1
ATOM 857 C C . ILE A 1 101 ? 12.596 -3.187 0.303 1.00 94.19 101 ILE A C 1
ATOM 859 O O . ILE A 1 101 ? 12.362 -1.981 0.280 1.00 94.19 101 ILE A O 1
ATOM 863 N N . GLU A 1 102 ? 12.093 -3.988 1.240 1.00 92.25 102 GLU A N 1
ATOM 864 C CA . GLU A 1 102 ? 11.188 -3.555 2.302 1.00 92.25 102 GLU A CA 1
ATOM 865 C C . GLU A 1 102 ? 11.825 -2.561 3.282 1.00 92.25 102 GLU A C 1
ATOM 867 O O . GLU A 1 102 ? 11.112 -1.814 3.940 1.00 92.25 102 GLU A O 1
ATOM 872 N N . THR A 1 103 ? 13.159 -2.493 3.331 1.00 92.38 103 THR A N 1
ATOM 873 C CA . THR A 1 103 ? 13.909 -1.538 4.168 1.00 92.38 103 THR A CA 1
ATOM 874 C C . THR A 1 103 ? 14.184 -0.201 3.469 1.00 92.38 103 THR A C 1
ATOM 876 O O . THR A 1 103 ? 14.780 0.696 4.063 1.00 92.38 103 THR A O 1
ATOM 879 N N . ASP A 1 104 ? 13.775 -0.049 2.203 1.00 94.50 104 ASP A N 1
ATOM 880 C CA . ASP A 1 104 ? 14.056 1.133 1.378 1.00 94.50 104 ASP A CA 1
ATOM 881 C C . ASP A 1 104 ? 12.801 1.628 0.623 1.00 94.50 104 ASP A C 1
ATOM 883 O O . ASP A 1 104 ? 12.763 1.642 -0.616 1.00 94.50 104 ASP A O 1
ATOM 887 N N . PRO A 1 105 ? 11.747 2.048 1.351 1.00 94.88 105 PRO A N 1
ATOM 888 C CA . PRO A 1 105 ? 10.438 2.356 0.768 1.00 94.88 105 PRO A CA 1
ATOM 889 C C . PRO A 1 105 ? 10.411 3.634 -0.081 1.00 94.88 105 PRO A C 1
ATOM 891 O O . PRO A 1 105 ? 9.455 3.868 -0.823 1.00 94.88 105 PRO A O 1
ATOM 894 N N . TYR A 1 106 ? 11.454 4.463 -0.006 1.00 96.75 106 TYR A N 1
ATOM 895 C CA . TYR A 1 106 ? 11.607 5.650 -0.850 1.00 96.75 106 TYR A CA 1
ATOM 896 C C . TYR A 1 106 ? 12.203 5.335 -2.229 1.00 96.75 106 TYR A C 1
ATOM 898 O O . TYR A 1 106 ? 12.317 6.238 -3.065 1.00 96.75 106 TYR A O 1
ATOM 906 N N . SER A 1 107 ? 12.567 4.073 -2.484 1.00 97.69 107 SER A N 1
ATOM 907 C CA . SER A 1 107 ? 12.962 3.597 -3.811 1.00 97.69 107 SER A CA 1
ATOM 908 C C . SER A 1 107 ? 11.836 3.797 -4.824 1.00 97.69 107 SER A C 1
ATOM 910 O O . SER A 1 107 ? 10.656 3.632 -4.505 1.00 97.69 107 SER A O 1
ATOM 912 N N . PHE A 1 108 ? 12.206 4.139 -6.056 1.00 98.19 108 PHE A N 1
ATOM 913 C CA . PHE A 1 108 ? 11.277 4.345 -7.157 1.00 98.19 108 PHE A CA 1
ATOM 914 C C . PHE A 1 108 ? 10.999 3.047 -7.911 1.00 98.19 108 PHE A C 1
ATOM 916 O O . PHE A 1 108 ? 11.909 2.290 -8.254 1.00 98.19 108 PHE A O 1
ATOM 923 N N . PHE A 1 109 ? 9.723 2.854 -8.214 1.00 98.50 109 PHE A N 1
ATOM 924 C CA . PHE A 1 109 ? 9.189 1.879 -9.144 1.00 98.50 109 PHE A CA 1
ATOM 925 C C . PHE A 1 109 ? 8.771 2.626 -10.418 1.00 98.50 109 PHE A C 1
ATOM 927 O O . PHE A 1 109 ? 7.877 3.480 -10.389 1.00 98.50 109 PHE A O 1
ATOM 934 N N . GLU A 1 110 ? 9.460 2.351 -11.521 1.00 98.25 110 GLU A N 1
ATOM 935 C CA . GLU A 1 110 ? 9.311 3.034 -12.809 1.00 98.25 110 GLU A CA 1
ATOM 936 C C . GLU A 1 110 ? 8.740 2.050 -13.842 1.00 98.25 110 GLU A C 1
ATOM 938 O O . GLU A 1 110 ? 9.259 0.945 -13.998 1.00 98.25 110 GLU A O 1
ATOM 943 N N . LEU A 1 111 ? 7.676 2.445 -14.545 1.00 98.44 111 LEU A N 1
ATOM 944 C CA . LEU A 1 111 ? 7.078 1.712 -15.659 1.00 98.44 111 LEU A CA 1
ATOM 945 C C . LEU A 1 111 ? 7.253 2.504 -16.949 1.00 98.44 111 LEU A C 1
ATOM 947 O O . LEU A 1 111 ? 6.704 3.601 -17.074 1.00 98.44 111 LEU A O 1
ATOM 951 N N . ASP A 1 112 ? 7.941 1.924 -17.925 1.00 98.31 112 ASP A N 1
ATOM 952 C CA . ASP A 1 112 ? 8.185 2.550 -19.221 1.00 98.31 112 ASP A CA 1
ATOM 953 C C . ASP A 1 112 ? 7.458 1.778 -20.322 1.00 98.31 112 ASP A C 1
ATOM 955 O O . ASP A 1 112 ? 7.816 0.649 -20.657 1.00 98.31 112 ASP A O 1
ATOM 959 N N . PHE A 1 113 ? 6.433 2.392 -20.909 1.00 98.38 113 PHE A N 1
ATOM 960 C CA . PHE A 1 113 ? 5.694 1.836 -22.042 1.00 98.38 113 PHE A CA 1
ATOM 961 C C . PHE A 1 113 ? 6.335 2.306 -23.348 1.00 98.38 113 PHE A C 1
ATOM 963 O O . PHE A 1 113 ? 6.386 3.510 -23.589 1.00 98.38 113 PHE A O 1
ATOM 970 N N . MET A 1 114 ? 6.798 1.390 -24.198 1.00 98.25 114 MET A N 1
ATOM 971 C CA . MET A 1 114 ? 7.381 1.690 -25.511 1.00 98.25 114 MET A CA 1
ATOM 972 C C . MET A 1 114 ? 6.269 1.923 -26.541 1.00 98.25 114 MET A C 1
ATOM 974 O O . MET A 1 114 ? 5.448 1.032 -26.773 1.00 98.25 114 MET A O 1
ATOM 978 N N . ILE A 1 115 ? 6.237 3.106 -27.161 1.00 97.62 115 ILE A N 1
ATOM 979 C CA . ILE A 1 115 ? 5.098 3.587 -27.961 1.00 97.62 115 ILE A CA 1
ATOM 980 C C . ILE A 1 115 ? 5.454 3.687 -29.448 1.00 97.62 115 ILE A C 1
ATOM 982 O O . ILE A 1 115 ? 6.531 4.172 -29.802 1.00 97.62 115 ILE A O 1
ATOM 986 N N . LYS A 1 116 ? 4.527 3.266 -30.319 1.00 96.88 116 LYS A N 1
ATOM 987 C CA . LYS A 1 116 ? 4.597 3.501 -31.771 1.00 96.88 116 LYS A CA 1
ATOM 988 C C . LYS A 1 116 ? 4.251 4.952 -32.166 1.00 96.88 116 LYS A C 1
ATOM 990 O O . LYS A 1 116 ? 3.474 5.602 -31.471 1.00 96.88 116 LYS A O 1
ATOM 995 N N . PRO A 1 117 ? 4.734 5.440 -33.326 1.00 95.94 117 PRO A N 1
ATOM 996 C CA . PRO A 1 117 ? 5.533 4.719 -34.321 1.00 95.94 117 PRO A CA 1
ATOM 997 C C . PRO A 1 117 ? 7.000 4.540 -33.906 1.00 95.94 117 PRO A C 1
ATOM 999 O O . PRO A 1 117 ? 7.519 5.261 -33.057 1.00 95.94 117 PRO A O 1
ATOM 1002 N N . LEU A 1 118 ? 7.652 3.554 -34.526 1.00 95.69 118 LEU A N 1
ATOM 1003 C CA . LEU A 1 118 ? 9.109 3.452 -34.557 1.00 95.69 118 LEU A CA 1
ATOM 1004 C C . LEU A 1 118 ? 9.626 4.328 -35.691 1.00 95.69 118 LEU A C 1
ATOM 1006 O O . LEU A 1 118 ? 9.065 4.288 -36.783 1.00 95.69 118 LEU A O 1
ATOM 1010 N N . TYR A 1 119 ? 10.706 5.059 -35.448 1.00 97.06 119 TYR A N 1
ATOM 1011 C CA . TYR A 1 119 ? 11.324 5.904 -36.462 1.00 97.06 119 TYR A CA 1
ATOM 1012 C C . TYR A 1 119 ? 12.654 5.308 -36.900 1.00 97.06 119 TYR A C 1
ATOM 1014 O O . TYR A 1 119 ? 13.488 4.978 -36.053 1.00 97.06 119 TYR A O 1
ATOM 1022 N N . LYS A 1 120 ? 12.881 5.169 -38.204 1.00 96.62 120 LYS A N 1
ATOM 1023 C CA . LYS A 1 120 ? 14.155 4.637 -38.703 1.00 96.62 120 LYS A CA 1
ATOM 1024 C C . LYS A 1 120 ? 15.263 5.676 -38.521 1.00 96.62 120 LYS A C 1
ATOM 1026 O O . LYS A 1 120 ? 15.060 6.856 -38.804 1.00 96.62 120 LYS A O 1
ATOM 1031 N N . ILE A 1 121 ? 16.431 5.238 -38.055 1.00 97.69 121 ILE A N 1
ATOM 1032 C CA . ILE A 1 121 ? 17.616 6.089 -37.918 1.00 97.69 121 ILE A CA 1
ATOM 1033 C C . ILE A 1 121 ? 18.646 5.696 -38.975 1.00 97.69 121 ILE A C 1
ATOM 1035 O O . ILE A 1 121 ? 18.983 4.516 -39.120 1.00 97.69 121 ILE A O 1
ATOM 1039 N N . ASP A 1 122 ? 19.201 6.682 -39.675 1.00 96.44 122 ASP A N 1
ATOM 1040 C CA . ASP A 1 122 ? 20.385 6.460 -40.496 1.00 96.44 122 ASP A CA 1
ATOM 1041 C C . ASP A 1 122 ? 21.584 6.099 -39.606 1.00 96.44 122 ASP A C 1
ATOM 1043 O O . ASP A 1 122 ? 22.068 6.904 -38.809 1.00 96.44 122 ASP A O 1
ATOM 1047 N N . LYS A 1 123 ? 22.092 4.871 -39.751 1.00 93.50 123 LYS A N 1
ATOM 1048 C CA . LYS A 1 123 ? 23.140 4.329 -38.872 1.00 93.50 123 LYS A CA 1
ATOM 1049 C C . LYS A 1 123 ? 24.459 5.109 -38.920 1.00 93.50 123 LYS A C 1
ATOM 1051 O O . LYS A 1 123 ? 25.232 5.034 -37.965 1.00 93.50 123 LYS A O 1
ATOM 1056 N N . LYS A 1 124 ? 24.730 5.858 -39.998 1.00 93.19 124 LYS A N 1
ATOM 1057 C CA . LYS A 1 124 ? 25.967 6.643 -40.155 1.00 93.19 124 LYS A CA 1
ATOM 1058 C C . LYS A 1 124 ? 25.867 8.015 -39.489 1.00 93.19 124 LYS A C 1
ATOM 1060 O O . LYS A 1 124 ? 26.758 8.378 -38.727 1.00 93.19 124 LYS A O 1
ATOM 1065 N N . SER A 1 125 ? 24.799 8.756 -39.766 1.00 95.06 125 SER A N 1
ATOM 1066 C CA . SER A 1 125 ? 24.613 10.145 -39.327 1.00 95.06 125 SER A CA 1
ATOM 1067 C C . SER A 1 125 ? 23.843 10.290 -38.013 1.00 95.06 125 SER A C 1
ATOM 1069 O O . SER A 1 125 ? 23.957 11.324 -37.360 1.00 95.06 125 SER A O 1
ATOM 1071 N N . GLY A 1 126 ? 23.055 9.285 -37.618 1.00 96.12 126 GLY A N 1
ATOM 1072 C CA . GLY A 1 126 ? 22.133 9.388 -36.486 1.00 96.12 126 GLY A CA 1
ATOM 1073 C C . GLY A 1 126 ? 20.873 10.205 -36.789 1.00 96.12 126 GLY A C 1
ATOM 1074 O O . GLY A 1 126 ? 20.130 10.536 -35.865 1.00 96.12 126 GLY A O 1
ATOM 1075 N N . LEU A 1 127 ? 20.621 10.548 -38.057 1.00 97.56 127 LEU A N 1
ATOM 1076 C CA . LEU A 1 127 ? 19.438 11.293 -38.479 1.00 97.56 127 LEU A CA 1
ATOM 1077 C C . LEU A 1 127 ? 18.193 10.395 -38.491 1.00 97.56 127 LEU A C 1
ATOM 1079 O O . LEU A 1 127 ? 18.190 9.331 -39.110 1.00 97.56 127 LEU A O 1
ATOM 1083 N N . ILE A 1 128 ? 17.121 10.848 -37.842 1.00 97.19 128 ILE A N 1
ATOM 1084 C CA . ILE A 1 128 ? 15.788 10.252 -37.925 1.00 97.19 128 ILE A CA 1
ATOM 1085 C C . ILE A 1 128 ? 15.047 10.921 -39.086 1.00 97.19 128 ILE A C 1
ATOM 1087 O O . ILE A 1 128 ? 14.551 12.041 -38.939 1.00 97.19 128 ILE A O 1
ATOM 1091 N N . SER A 1 129 ? 14.988 10.253 -40.239 1.00 90.69 129 SER A N 1
ATOM 1092 C CA . SER A 1 129 ? 14.483 10.845 -41.488 1.00 90.69 129 SER A CA 1
ATOM 1093 C C . SER A 1 129 ? 13.029 11.310 -41.388 1.00 90.69 129 SER A C 1
ATOM 1095 O O . SER A 1 129 ? 12.721 12.420 -41.810 1.00 90.69 129 SER A O 1
ATOM 1097 N N . ASP A 1 130 ? 12.164 10.513 -40.756 1.00 92.25 130 ASP A N 1
ATOM 1098 C CA . ASP A 1 130 ? 10.716 10.768 -40.682 1.00 92.25 130 ASP A CA 1
ATOM 1099 C C . ASP A 1 130 ? 10.353 12.084 -39.974 1.00 92.25 130 ASP A C 1
ATOM 1101 O O . ASP A 1 130 ? 9.289 12.650 -40.212 1.00 92.25 130 ASP A O 1
ATOM 1105 N N . ILE A 1 131 ? 11.224 12.564 -39.080 1.00 95.19 131 ILE A N 1
ATOM 1106 C CA . ILE A 1 131 ? 11.005 13.784 -38.284 1.00 95.19 131 ILE A CA 1
ATOM 1107 C C . ILE A 1 131 ? 12.134 14.809 -38.441 1.00 95.19 131 ILE A C 1
ATOM 1109 O O . ILE A 1 131 ? 12.178 15.781 -37.690 1.00 95.19 131 ILE A O 1
ATOM 1113 N N . ASN A 1 132 ? 13.056 14.575 -39.379 1.00 94.69 132 ASN A N 1
ATOM 1114 C CA . ASN A 1 132 ? 14.217 15.416 -39.673 1.00 94.69 132 ASN A 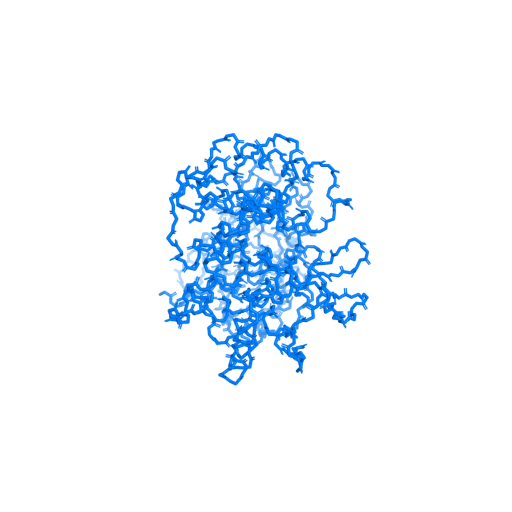CA 1
ATOM 1115 C C . ASN A 1 132 ? 14.978 15.900 -38.416 1.00 94.69 132 ASN A C 1
ATOM 1117 O O . ASN A 1 132 ? 15.254 17.090 -38.252 1.00 94.69 132 ASN A O 1
ATOM 1121 N N . LYS A 1 133 ? 15.286 14.978 -37.493 1.00 96.06 133 LYS A N 1
ATOM 1122 C CA . LYS A 1 133 ? 15.957 15.286 -36.217 1.00 96.06 133 LYS A CA 1
ATOM 1123 C C . LYS A 1 133 ? 17.112 14.323 -35.958 1.00 96.06 133 LYS A C 1
ATOM 1125 O O . LYS A 1 133 ? 16.967 13.121 -36.164 1.00 96.06 133 LYS A O 1
ATOM 1130 N N . LEU A 1 134 ? 18.247 14.828 -35.471 1.00 95.94 134 LEU A N 1
ATOM 1131 C CA . LEU A 1 134 ? 19.322 13.973 -34.957 1.00 95.94 134 LEU A CA 1
ATOM 1132 C C . LEU A 1 134 ? 18.863 13.244 -33.688 1.00 95.94 134 LEU A C 1
ATOM 1134 O O . LEU A 1 134 ? 18.201 13.828 -32.826 1.00 95.94 134 LEU A O 1
ATOM 1138 N N . PHE A 1 135 ? 19.228 11.969 -33.571 1.00 96.00 135 PHE A N 1
ATOM 1139 C CA . PHE A 1 135 ? 18.918 11.162 -32.399 1.00 96.00 135 PHE A CA 1
ATOM 1140 C C . PHE A 1 135 ? 19.525 11.769 -31.126 1.00 96.00 135 PHE A C 1
ATOM 1142 O O . PHE A 1 135 ? 20.711 12.093 -31.071 1.00 96.00 135 PHE A O 1
ATOM 1149 N N . ASN A 1 136 ? 18.712 11.850 -30.074 1.00 93.62 136 ASN A N 1
ATOM 1150 C CA . ASN A 1 136 ? 19.133 12.231 -28.732 1.00 93.62 136 ASN A CA 1
ATOM 1151 C C . ASN A 1 136 ? 18.561 11.218 -27.736 1.00 93.62 136 ASN A C 1
ATOM 1153 O O . ASN A 1 136 ? 17.340 11.062 -27.661 1.00 93.62 136 ASN A O 1
ATOM 1157 N N . ASN A 1 137 ? 19.422 10.549 -26.957 1.00 94.44 137 ASN A N 1
ATOM 1158 C CA . ASN A 1 137 ? 18.961 9.537 -26.005 1.00 94.44 137 ASN A CA 1
ATOM 1159 C C . ASN A 1 137 ? 18.108 10.134 -24.880 1.00 94.44 137 ASN A C 1
ATOM 1161 O O . ASN A 1 137 ? 17.331 9.407 -24.284 1.00 94.44 137 ASN A O 1
ATOM 1165 N N . ASN A 1 138 ? 18.177 11.437 -24.610 1.00 93.06 138 ASN A N 1
ATOM 1166 C CA . ASN A 1 138 ? 17.273 12.064 -23.643 1.00 93.06 138 ASN A CA 1
ATOM 1167 C C . ASN A 1 138 ? 15.815 12.077 -24.135 1.00 93.06 138 ASN A C 1
ATOM 1169 O O . ASN A 1 138 ? 14.899 12.002 -23.323 1.00 93.06 138 ASN A O 1
ATOM 1173 N N . ASP A 1 139 ? 15.608 12.132 -25.454 1.00 93.50 139 ASP A N 1
ATOM 1174 C CA . ASP A 1 139 ? 14.280 12.238 -26.067 1.00 93.50 139 ASP A CA 1
ATOM 1175 C C . ASP A 1 139 ? 13.735 10.879 -26.533 1.00 93.50 139 ASP A C 1
ATOM 1177 O O . ASP A 1 139 ? 12.520 10.667 -26.572 1.00 93.50 139 ASP A O 1
ATOM 1181 N N . PHE A 1 140 ? 14.629 9.969 -26.932 1.00 96.31 140 PHE A N 1
ATOM 1182 C CA . PHE A 1 140 ? 14.284 8.704 -27.572 1.00 96.31 140 PHE A CA 1
ATOM 1183 C C . PHE A 1 140 ? 15.051 7.526 -26.973 1.00 96.31 140 PHE A C 1
ATOM 1185 O O . PHE A 1 140 ? 16.242 7.601 -26.656 1.00 96.31 140 PHE A O 1
ATOM 1192 N N . GLY A 1 141 ? 14.368 6.389 -26.906 1.00 97.19 141 GLY A N 1
ATOM 1193 C CA . GLY A 1 141 ? 15.021 5.100 -26.784 1.00 97.19 141 GLY A CA 1
ATOM 1194 C C . GLY A 1 141 ? 15.540 4.657 -28.148 1.00 97.19 141 GLY A C 1
ATOM 1195 O O . GLY A 1 141 ? 15.064 5.120 -29.186 1.00 97.19 141 GLY A O 1
ATOM 1196 N N . ILE A 1 142 ? 16.517 3.757 -28.144 1.00 97.56 142 ILE A N 1
ATOM 1197 C CA . ILE A 1 142 ? 17.156 3.226 -29.352 1.00 97.56 142 ILE A CA 1
ATOM 1198 C C . ILE A 1 142 ? 17.063 1.706 -29.363 1.00 97.56 142 ILE A C 1
ATOM 1200 O O . ILE A 1 142 ? 17.368 1.068 -28.360 1.00 97.56 142 ILE A O 1
ATOM 1204 N N . ILE A 1 143 ? 16.667 1.132 -30.496 1.00 97.50 143 ILE A N 1
ATOM 1205 C CA . ILE A 1 143 ? 16.687 -0.309 -30.764 1.00 97.50 143 ILE A CA 1
ATOM 1206 C C . ILE A 1 143 ? 17.703 -0.566 -31.870 1.00 97.50 143 ILE A C 1
ATOM 1208 O O . ILE A 1 143 ? 17.712 0.147 -32.874 1.00 97.50 143 ILE A O 1
ATOM 1212 N N . ILE A 1 144 ? 18.513 -1.608 -31.702 1.00 96.69 144 ILE A N 1
ATOM 1213 C CA . ILE A 1 144 ? 19.306 -2.200 -32.779 1.00 96.69 144 ILE A CA 1
ATOM 1214 C C . ILE A 1 144 ? 18.795 -3.610 -33.068 1.00 96.69 144 ILE A C 1
ATOM 1216 O O . ILE A 1 144 ? 18.445 -4.344 -32.139 1.00 96.69 144 ILE A O 1
ATOM 1220 N N . LEU A 1 145 ? 18.748 -3.975 -34.346 1.00 95.25 145 LEU A N 1
ATOM 1221 C CA . LEU A 1 145 ? 18.287 -5.280 -34.814 1.00 95.25 145 LEU A CA 1
ATOM 1222 C C . LEU A 1 145 ? 19.182 -5.749 -35.964 1.00 95.25 145 LEU A C 1
ATOM 1224 O O . LEU A 1 145 ? 19.398 -4.996 -36.914 1.00 95.25 145 LEU A O 1
ATOM 1228 N N . SER A 1 146 ? 19.703 -6.972 -35.896 1.00 94.12 146 SER A N 1
ATOM 1229 C CA . SER A 1 146 ? 20.378 -7.603 -37.036 1.00 94.12 146 SER A CA 1
ATOM 1230 C C . SER A 1 146 ? 19.392 -7.854 -38.185 1.00 94.12 146 SER A C 1
ATOM 1232 O O . SER A 1 146 ? 18.196 -8.015 -37.951 1.00 94.12 146 SER A O 1
ATOM 1234 N N . TYR A 1 147 ? 19.850 -7.900 -39.442 1.00 89.44 147 TYR A N 1
ATOM 1235 C CA . TYR A 1 147 ? 18.924 -8.097 -40.575 1.00 89.44 147 TYR A CA 1
ATOM 1236 C C . TYR A 1 147 ? 18.155 -9.428 -40.536 1.00 89.44 147 TYR A C 1
ATOM 1238 O O . TYR A 1 147 ? 17.007 -9.480 -40.972 1.00 89.44 147 TYR A O 1
ATOM 1246 N N . ASP A 1 148 ? 18.751 -10.483 -39.979 1.00 87.69 148 ASP A N 1
ATOM 1247 C CA . ASP A 1 148 ? 18.097 -11.777 -39.731 1.00 87.69 148 ASP A CA 1
ATOM 1248 C C . ASP A 1 148 ? 17.177 -11.767 -38.490 1.00 87.69 148 ASP A C 1
ATOM 1250 O O . ASP A 1 148 ? 16.503 -12.754 -38.205 1.00 87.69 148 ASP A O 1
ATOM 1254 N N . LYS A 1 149 ? 17.132 -10.644 -37.762 1.00 85.94 149 LYS A N 1
ATOM 1255 C CA . LYS A 1 149 ? 16.317 -10.378 -36.569 1.00 85.94 149 LYS A CA 1
ATOM 1256 C C . LYS A 1 149 ? 16.595 -11.281 -35.364 1.00 85.94 149 LYS A C 1
ATOM 1258 O O . LYS A 1 149 ? 15.803 -11.294 -34.420 1.00 85.94 149 LYS A O 1
ATOM 1263 N N . THR A 1 150 ? 17.709 -12.009 -35.363 1.00 88.81 150 THR A N 1
ATOM 1264 C CA . THR A 1 150 ? 18.083 -12.921 -34.269 1.00 88.81 150 THR A CA 1
ATOM 1265 C C . THR A 1 150 ? 18.749 -12.191 -33.103 1.00 88.81 150 THR A C 1
ATOM 1267 O O . THR A 1 150 ? 18.581 -12.580 -31.947 1.00 88.81 150 THR A O 1
ATOM 1270 N N . MET A 1 151 ? 19.462 -11.100 -33.387 1.00 94.12 151 MET A N 1
ATOM 1271 C CA . MET A 1 151 ? 20.211 -10.318 -32.411 1.00 94.12 151 MET A CA 1
ATOM 1272 C C . MET A 1 151 ? 19.606 -8.930 -32.267 1.00 94.12 151 MET A C 1
ATOM 1274 O O . MET A 1 151 ? 19.446 -8.188 -33.240 1.00 94.12 151 MET A O 1
ATOM 1278 N N . LYS A 1 152 ? 19.279 -8.556 -31.030 1.00 95.19 152 LYS A N 1
ATOM 1279 C CA . LYS A 1 152 ? 18.697 -7.251 -30.732 1.00 95.19 152 LYS A CA 1
ATOM 1280 C C . LYS A 1 152 ? 19.067 -6.755 -29.352 1.00 95.19 152 LYS A C 1
ATOM 1282 O O . LYS A 1 152 ? 19.209 -7.525 -28.407 1.00 95.19 152 LYS A O 1
ATOM 1287 N N . ALA A 1 153 ? 19.137 -5.440 -29.227 1.00 96.88 153 ALA A N 1
ATOM 1288 C CA . ALA A 1 153 ? 19.197 -4.777 -27.938 1.00 96.88 153 ALA A CA 1
ATOM 1289 C C . ALA A 1 153 ? 18.465 -3.446 -27.998 1.00 96.88 153 ALA A C 1
ATOM 1291 O O . ALA A 1 153 ? 18.190 -2.900 -29.066 1.00 96.88 153 ALA A O 1
ATOM 1292 N N . THR A 1 154 ? 18.177 -2.918 -26.817 1.00 97.31 154 THR A N 1
ATOM 1293 C CA . THR A 1 154 ? 17.609 -1.587 -26.665 1.00 97.31 154 THR A CA 1
ATOM 1294 C C . THR A 1 154 ? 18.239 -0.862 -25.485 1.00 97.31 154 THR A C 1
ATOM 1296 O O . THR A 1 154 ? 18.694 -1.489 -24.513 1.00 97.31 154 THR A O 1
ATOM 1299 N N . TYR A 1 155 ? 18.239 0.461 -25.571 1.00 97.00 155 TYR A N 1
ATOM 1300 C CA . TYR A 1 155 ? 18.386 1.352 -24.429 1.00 97.00 155 TYR A CA 1
ATOM 1301 C C . TYR A 1 155 ? 17.145 2.232 -24.323 1.00 97.00 155 TYR A C 1
ATOM 1303 O O . TYR A 1 155 ? 16.642 2.734 -25.332 1.00 97.00 155 TYR A O 1
ATOM 1311 N N . LEU A 1 156 ? 16.661 2.402 -23.093 1.00 96.69 156 LEU A N 1
ATOM 1312 C CA . LEU A 1 156 ? 15.610 3.360 -22.771 1.00 96.69 156 LEU A CA 1
ATOM 1313 C C . LEU A 1 156 ? 16.131 4.800 -22.948 1.00 96.69 156 LEU A C 1
ATOM 1315 O O . LEU A 1 156 ? 17.351 5.022 -22.972 1.00 96.69 156 LEU A O 1
ATOM 1319 N N . PRO A 1 157 ? 15.232 5.787 -23.079 1.00 95.56 157 PRO A N 1
ATOM 1320 C CA . PRO A 1 157 ? 15.610 7.187 -22.968 1.00 95.56 157 PRO A CA 1
ATOM 1321 C C . PRO A 1 157 ? 16.376 7.485 -21.667 1.00 95.56 157 PRO A C 1
ATOM 1323 O O . PRO A 1 157 ? 16.057 6.944 -20.610 1.00 95.56 157 PRO A O 1
ATOM 1326 N N . GLY A 1 158 ? 17.383 8.352 -21.743 1.00 91.81 158 GLY A N 1
ATOM 1327 C CA . GLY A 1 158 ? 18.129 8.879 -20.598 1.00 91.81 158 GLY A CA 1
ATOM 1328 C C . GLY A 1 158 ? 19.155 7.929 -19.969 1.00 91.81 158 GLY A C 1
ATOM 1329 O O . GLY A 1 158 ? 19.728 8.276 -18.940 1.00 91.81 158 GLY A O 1
ATOM 1330 N N . VAL A 1 159 ? 19.419 6.754 -20.555 1.00 90.56 159 VAL A N 1
ATOM 1331 C CA . VAL A 1 159 ? 20.436 5.809 -20.044 1.00 90.56 159 VAL A CA 1
ATOM 1332 C C . VAL A 1 159 ? 21.856 6.347 -20.242 1.00 90.56 159 VAL A C 1
ATOM 1334 O O . VAL A 1 159 ? 22.706 6.186 -19.369 1.00 90.56 159 VAL A O 1
ATOM 1337 N N . PHE A 1 160 ? 22.114 7.004 -21.372 1.00 88.62 160 PHE A N 1
ATOM 1338 C CA . PHE A 1 160 ? 23.404 7.602 -21.701 1.00 88.62 160 PHE A CA 1
ATOM 1339 C C . PHE A 1 160 ? 23.221 9.058 -22.139 1.00 88.62 160 PHE A C 1
ATOM 1341 O O . PHE A 1 160 ? 23.332 9.371 -23.330 1.00 88.62 160 PHE A O 1
ATOM 1348 N N . PRO A 1 161 ? 22.931 9.972 -21.198 1.00 76.81 161 PRO A N 1
ATOM 1349 C CA . PRO A 1 161 ? 22.851 11.384 -21.526 1.00 76.81 161 PRO A CA 1
ATOM 1350 C C . PRO A 1 161 ? 24.219 11.844 -22.049 1.00 76.81 161 PRO A C 1
ATOM 1352 O O . PRO A 1 161 ? 25.246 11.622 -21.411 1.00 76.81 161 PRO A O 1
ATOM 1355 N N . ASN A 1 162 ? 24.231 12.486 -23.219 1.00 84.44 162 ASN A N 1
ATOM 1356 C CA . ASN A 1 162 ? 25.417 13.092 -23.848 1.00 84.44 162 ASN A CA 1
ATOM 1357 C C . ASN A 1 162 ? 26.468 12.123 -24.429 1.00 84.44 162 ASN A C 1
ATOM 1359 O O . ASN A 1 162 ? 27.575 12.551 -24.757 1.00 84.44 162 ASN A O 1
ATOM 1363 N N . ILE A 1 163 ? 26.154 10.835 -24.602 1.00 90.94 163 ILE A N 1
ATOM 1364 C CA . ILE A 1 163 ? 27.038 9.928 -25.349 1.00 90.94 163 ILE A CA 1
ATOM 1365 C C . ILE A 1 163 ? 27.093 10.322 -26.833 1.00 90.94 163 ILE A C 1
ATOM 1367 O O . ILE A 1 163 ? 26.085 10.699 -27.431 1.00 90.94 163 ILE A O 1
ATOM 1371 N N . THR A 1 164 ? 28.268 10.211 -27.457 1.00 93.31 164 THR A N 1
ATOM 1372 C CA . THR A 1 164 ? 28.388 10.441 -28.904 1.00 93.31 164 THR A CA 1
ATOM 1373 C C . THR A 1 164 ? 27.677 9.334 -29.686 1.00 93.31 164 THR A C 1
ATOM 1375 O O . THR A 1 164 ? 27.654 8.178 -29.257 1.00 93.31 164 THR A O 1
ATOM 1378 N N . TRP A 1 165 ? 27.145 9.658 -30.870 1.00 94.75 165 TRP A N 1
ATOM 1379 C CA . TRP A 1 165 ? 26.460 8.683 -31.732 1.00 94.75 165 TRP A CA 1
ATOM 1380 C C . TRP A 1 165 ? 27.312 7.434 -32.003 1.00 94.75 165 TRP A C 1
ATOM 1382 O O . TRP A 1 165 ? 26.853 6.306 -31.828 1.00 94.75 165 TRP A O 1
ATOM 1392 N N . LYS A 1 166 ? 28.592 7.631 -32.347 1.00 94.94 166 LYS A N 1
ATOM 1393 C CA . LYS A 1 166 ? 29.540 6.538 -32.602 1.00 94.94 166 LYS A CA 1
ATOM 1394 C C . LYS A 1 166 ? 29.705 5.632 -31.378 1.00 94.94 166 LYS A C 1
ATOM 1396 O O . LYS A 1 166 ? 29.621 4.413 -31.515 1.00 94.94 166 LYS A O 1
ATOM 1401 N N . SER A 1 167 ? 29.912 6.209 -30.194 1.00 95.69 167 SER A N 1
ATOM 1402 C CA . SER A 1 167 ? 30.073 5.435 -28.957 1.00 95.69 167 SER A CA 1
ATOM 1403 C C . SER A 1 167 ? 28.789 4.704 -28.563 1.00 95.69 167 SER A C 1
ATOM 1405 O O . SER A 1 167 ? 28.856 3.559 -28.118 1.00 95.69 167 SER A O 1
ATOM 1407 N N . LEU A 1 168 ? 27.622 5.320 -28.779 1.00 95.62 168 LEU A N 1
ATOM 1408 C CA . LEU A 1 168 ? 26.326 4.686 -28.541 1.00 95.62 168 LEU A CA 1
ATOM 1409 C C . LEU A 1 168 ? 26.122 3.462 -29.434 1.00 95.62 168 LEU A C 1
ATOM 1411 O O . LEU A 1 168 ? 25.748 2.406 -28.928 1.00 95.62 168 LEU A O 1
ATOM 1415 N N . ILE A 1 169 ? 26.405 3.583 -30.736 1.00 96.50 169 ILE A N 1
ATOM 1416 C CA . ILE A 1 169 ? 26.285 2.471 -31.687 1.00 96.50 169 ILE A CA 1
ATOM 1417 C C . ILE A 1 169 ? 27.215 1.317 -31.310 1.00 96.50 169 ILE A C 1
ATOM 1419 O O . ILE A 1 169 ? 26.769 0.172 -31.274 1.00 96.50 169 ILE A O 1
ATOM 1423 N N . VAL A 1 170 ? 28.476 1.599 -30.963 1.00 95.75 170 VAL A N 1
ATOM 1424 C CA . VAL A 1 170 ? 29.412 0.564 -30.486 1.00 95.75 170 VAL A CA 1
ATOM 1425 C C . VAL A 1 170 ? 28.874 -0.118 -29.225 1.00 95.75 170 VAL A C 1
ATOM 1427 O O . VAL A 1 170 ? 28.833 -1.345 -29.154 1.00 95.75 170 VAL A O 1
ATOM 1430 N N . SER A 1 171 ? 28.407 0.663 -28.248 1.00 96.00 171 SER A N 1
ATOM 1431 C CA . SER A 1 171 ? 27.876 0.140 -26.986 1.00 96.00 171 SER A CA 1
ATOM 1432 C C . SER A 1 171 ? 26.656 -0.765 -27.195 1.00 96.00 171 SER A C 1
ATOM 1434 O O . SER A 1 171 ? 26.633 -1.891 -26.694 1.00 96.00 171 SER A O 1
ATOM 1436 N N . ILE A 1 172 ? 25.668 -0.324 -27.984 1.00 96.38 172 ILE A N 1
ATOM 1437 C CA . ILE A 1 172 ? 24.450 -1.111 -28.211 1.00 96.38 172 ILE A CA 1
ATOM 1438 C C . ILE A 1 172 ? 24.706 -2.342 -29.091 1.00 96.38 172 ILE A C 1
ATOM 1440 O O . ILE A 1 172 ? 24.104 -3.384 -28.836 1.00 96.38 172 ILE A O 1
ATOM 1444 N N . LYS A 1 173 ? 25.621 -2.268 -30.074 1.00 96.44 173 LYS A N 1
ATOM 1445 C CA . LYS A 1 173 ? 26.059 -3.437 -30.860 1.00 96.44 173 LYS A CA 1
ATOM 1446 C C . LYS A 1 173 ? 26.668 -4.496 -29.948 1.00 96.44 173 LYS A C 1
ATOM 1448 O O . LYS A 1 173 ? 26.277 -5.656 -30.033 1.00 96.44 173 LYS A O 1
ATOM 1453 N N . ASN A 1 174 ? 27.549 -4.083 -29.035 1.00 96.50 174 ASN A N 1
ATOM 1454 C CA . ASN A 1 174 ? 28.161 -4.984 -28.059 1.00 96.50 174 ASN A CA 1
ATOM 1455 C C . ASN A 1 174 ? 27.104 -5.617 -27.146 1.00 96.50 174 ASN A C 1
ATOM 1457 O O . ASN A 1 174 ? 27.129 -6.825 -26.934 1.00 96.50 174 ASN A O 1
ATOM 1461 N N . LYS A 1 175 ? 26.129 -4.829 -26.669 1.00 95.56 175 LYS A N 1
ATOM 1462 C CA . LYS A 1 175 ? 25.001 -5.346 -25.877 1.00 95.56 175 LYS A CA 1
ATOM 1463 C C . LYS A 1 175 ? 24.148 -6.358 -26.652 1.00 95.56 175 LYS A C 1
ATOM 1465 O O . LYS A 1 175 ? 23.671 -7.315 -26.056 1.00 95.56 175 LYS A O 1
ATOM 1470 N N . ALA A 1 176 ? 23.948 -6.141 -27.951 1.00 96.00 176 ALA A N 1
ATOM 1471 C CA . ALA A 1 176 ? 23.202 -7.036 -28.837 1.00 96.00 176 ALA A CA 1
ATOM 1472 C C . ALA A 1 176 ? 24.031 -8.216 -29.375 1.00 96.00 17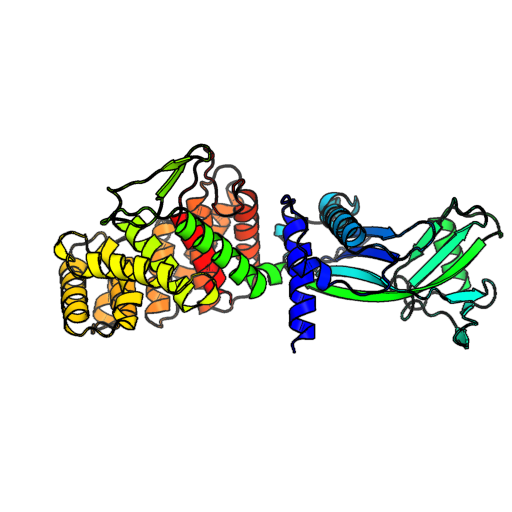6 ALA A C 1
ATOM 1474 O O . ALA A 1 176 ? 23.488 -9.019 -30.124 1.00 96.00 176 ALA A O 1
ATOM 1475 N N . THR A 1 177 ? 25.335 -8.267 -29.075 1.00 96.62 177 THR A N 1
ATOM 1476 C CA . THR A 1 177 ? 26.328 -9.182 -29.667 1.00 96.62 177 THR A CA 1
ATOM 1477 C C . THR A 1 177 ? 26.401 -9.151 -31.204 1.00 96.62 177 THR A C 1
ATOM 1479 O O . THR A 1 177 ? 26.757 -10.144 -31.833 1.00 96.62 177 THR A O 1
ATOM 1482 N N . ILE A 1 178 ? 26.108 -8.003 -31.829 1.00 95.31 178 ILE A N 1
ATOM 1483 C CA . ILE A 1 178 ? 26.172 -7.809 -33.289 1.00 95.31 178 ILE A CA 1
ATOM 1484 C C . ILE A 1 178 ? 27.581 -7.368 -33.700 1.00 95.31 178 ILE A C 1
ATOM 1486 O O . ILE A 1 178 ? 27.998 -6.245 -33.413 1.00 95.31 178 ILE A O 1
ATOM 1490 N N . VAL A 1 179 ? 28.289 -8.215 -34.449 1.00 92.62 179 VAL A N 1
ATOM 1491 C CA . VAL A 1 179 ? 29.624 -7.895 -34.991 1.00 92.62 179 VAL A CA 1
ATOM 1492 C C . VAL A 1 179 ? 29.532 -7.256 -36.383 1.00 92.62 179 VAL A C 1
ATOM 1494 O O . VAL A 1 179 ? 30.258 -6.308 -36.680 1.00 92.62 179 VAL A O 1
ATOM 1497 N N . SER A 1 180 ? 28.594 -7.712 -37.219 1.00 90.50 180 SER A N 1
ATOM 1498 C CA . SER A 1 180 ? 28.456 -7.272 -38.614 1.00 90.50 180 SER A CA 1
ATOM 1499 C C . SER A 1 180 ? 27.918 -5.839 -38.755 1.00 90.50 180 SER A C 1
ATOM 1501 O O . SER A 1 180 ? 27.377 -5.251 -37.815 1.00 90.50 180 SER A O 1
ATOM 1503 N N . ASP A 1 181 ? 28.036 -5.271 -39.958 1.00 89.56 181 ASP A N 1
ATOM 1504 C CA . ASP A 1 181 ? 27.426 -3.978 -40.316 1.00 89.56 181 ASP A CA 1
ATOM 1505 C C . ASP A 1 181 ? 26.001 -4.111 -40.881 1.00 89.56 181 ASP A C 1
ATOM 1507 O O . ASP A 1 181 ? 25.371 -3.126 -41.281 1.00 89.56 181 ASP A O 1
ATOM 1511 N N . ASN A 1 182 ? 25.470 -5.333 -40.855 1.00 93.56 182 ASN A N 1
ATOM 1512 C CA . ASN A 1 182 ? 24.162 -5.729 -41.360 1.00 93.56 182 ASN A CA 1
ATOM 1513 C C . ASN A 1 182 ? 23.097 -5.621 -40.261 1.00 93.56 182 ASN A C 1
ATOM 1515 O O . ASN A 1 182 ? 22.602 -6.621 -39.740 1.00 93.56 182 ASN A O 1
ATOM 1519 N N . PHE A 1 183 ? 22.778 -4.381 -39.895 1.00 95.88 183 PHE A N 1
ATOM 1520 C CA . PHE A 1 183 ? 21.797 -4.062 -38.865 1.00 95.88 183 PHE A CA 1
ATOM 1521 C C . PHE A 1 183 ? 20.972 -2.822 -39.216 1.00 95.88 183 PHE A C 1
ATOM 1523 O O . PHE A 1 183 ? 21.388 -1.965 -40.008 1.00 95.88 183 PHE A O 1
ATOM 1530 N N . GLU A 1 184 ? 19.824 -2.720 -38.558 1.00 95.94 184 GLU A N 1
ATOM 1531 C CA . GLU A 1 184 ? 18.940 -1.563 -38.559 1.00 95.94 184 GLU A CA 1
ATOM 1532 C C . GLU A 1 184 ? 18.903 -0.906 -37.182 1.00 95.94 184 GLU A C 1
ATOM 1534 O O . GLU A 1 184 ? 19.160 -1.544 -36.156 1.00 95.94 184 GLU A O 1
ATOM 1539 N N . VAL A 1 185 ? 18.582 0.387 -37.173 1.00 97.19 185 VAL A N 1
ATOM 1540 C CA . VAL A 1 185 ? 18.494 1.191 -35.958 1.00 97.19 185 VAL A CA 1
ATOM 1541 C C . VAL A 1 185 ? 17.175 1.948 -35.959 1.00 97.19 185 VAL A C 1
ATOM 1543 O O . VAL A 1 185 ? 16.814 2.574 -36.958 1.00 97.19 185 VAL A O 1
ATOM 1546 N N . PHE A 1 186 ? 16.469 1.899 -34.834 1.00 97.38 186 PHE A N 1
ATOM 1547 C CA . PHE A 1 186 ? 15.179 2.558 -34.660 1.00 97.38 186 PHE A CA 1
ATOM 1548 C C . PHE A 1 186 ? 15.173 3.432 -33.410 1.00 97.38 186 PHE A C 1
ATOM 1550 O O . PHE A 1 186 ? 15.701 3.040 -32.370 1.00 97.38 186 PHE A O 1
ATOM 1557 N N . ALA A 1 187 ? 14.535 4.594 -33.503 1.00 97.69 187 ALA A N 1
ATOM 1558 C CA . ALA A 1 187 ? 14.140 5.417 -32.371 1.00 97.69 187 ALA A CA 1
ATOM 1559 C C . ALA A 1 187 ? 12.708 5.081 -31.950 1.00 97.69 187 ALA A C 1
ATOM 1561 O O . ALA A 1 187 ? 11.843 4.815 -32.788 1.00 97.69 187 ALA A O 1
ATOM 1562 N N . TYR A 1 188 ? 12.438 5.167 -30.652 1.00 97.69 188 TYR A N 1
ATOM 1563 C CA . TYR A 1 188 ? 11.088 5.076 -30.102 1.00 97.69 188 TYR A CA 1
ATOM 1564 C C . TYR A 1 188 ? 10.905 6.048 -28.942 1.00 97.69 188 TYR A C 1
ATOM 1566 O O . TYR A 1 188 ? 11.869 6.464 -28.297 1.00 97.69 188 TYR A O 1
ATOM 1574 N N . LYS A 1 189 ? 9.651 6.405 -28.672 1.00 97.44 189 LYS A N 1
ATOM 1575 C CA . LYS A 1 189 ? 9.275 7.179 -27.487 1.00 97.44 189 LYS A CA 1
ATOM 1576 C C . LYS A 1 189 ? 8.754 6.251 -26.403 1.00 97.44 189 LYS A C 1
ATOM 1578 O O . LYS A 1 189 ? 8.266 5.157 -26.694 1.00 97.44 189 LYS A O 1
ATOM 1583 N N . ILE A 1 190 ? 8.806 6.724 -25.164 1.00 97.75 190 ILE A N 1
ATOM 1584 C CA . ILE A 1 190 ? 8.151 6.057 -24.044 1.00 97.75 190 ILE A CA 1
ATOM 1585 C C . ILE A 1 190 ? 7.061 6.935 -23.446 1.00 97.75 190 ILE A C 1
ATOM 1587 O O . ILE A 1 190 ? 7.127 8.164 -23.509 1.00 97.75 190 ILE A O 1
ATOM 1591 N N . LYS A 1 191 ? 6.095 6.294 -22.796 1.00 97.00 191 LYS A N 1
ATOM 1592 C CA . LYS A 1 191 ? 5.300 6.916 -21.740 1.00 97.00 191 LYS A CA 1
ATOM 1593 C C . LYS A 1 191 ? 5.760 6.320 -20.414 1.00 97.00 191 LYS A C 1
ATOM 1595 O O . LYS A 1 191 ? 5.658 5.112 -20.238 1.00 97.00 191 LYS A O 1
ATOM 1600 N N . GLN A 1 192 ? 6.264 7.158 -19.513 1.00 96.38 192 GLN A N 1
ATOM 1601 C CA . GLN A 1 192 ? 6.768 6.729 -18.208 1.00 96.38 192 GLN A CA 1
ATOM 1602 C C . GLN A 1 192 ? 5.753 7.027 -17.102 1.00 96.38 192 GLN A C 1
ATOM 1604 O O . GLN A 1 192 ? 5.189 8.122 -17.049 1.00 96.38 192 GLN A O 1
ATOM 1609 N N . LEU A 1 193 ? 5.567 6.069 -16.195 1.00 97.19 193 LEU A N 1
ATOM 1610 C CA . LEU A 1 193 ? 4.924 6.250 -14.893 1.00 97.19 193 LEU A CA 1
ATOM 1611 C C . LEU A 1 193 ? 5.955 5.950 -13.800 1.00 97.19 193 LEU A C 1
ATOM 1613 O O . LEU A 1 193 ? 6.719 5.001 -13.933 1.00 97.19 193 LEU A O 1
ATOM 1617 N N . LYS A 1 194 ? 5.992 6.733 -12.718 1.00 96.56 194 LYS A N 1
ATOM 1618 C CA . LYS A 1 194 ? 6.932 6.504 -11.609 1.00 96.56 194 LYS A CA 1
ATOM 1619 C C . LYS A 1 194 ? 6.346 6.893 -10.259 1.00 96.56 194 LYS A C 1
ATOM 1621 O O . LYS A 1 194 ? 5.614 7.875 -10.162 1.00 96.56 194 LYS A O 1
ATOM 1626 N N . SER A 1 195 ? 6.672 6.121 -9.229 1.00 97.12 195 SER A N 1
ATOM 1627 C CA . SER A 1 195 ? 6.212 6.328 -7.852 1.00 97.12 195 SER A CA 1
ATOM 1628 C C . SER A 1 195 ? 7.177 5.665 -6.882 1.00 97.12 195 SER A C 1
ATOM 1630 O O . SER A 1 195 ? 7.923 4.772 -7.267 1.00 97.12 195 SER A O 1
ATOM 1632 N N . GLN A 1 196 ? 7.162 6.096 -5.627 1.00 97.25 196 GLN A N 1
ATOM 1633 C CA . GLN A 1 196 ? 7.878 5.417 -4.553 1.00 97.25 196 GLN A CA 1
ATOM 1634 C C . GLN A 1 196 ? 7.029 4.276 -3.986 1.00 97.25 196 GLN A C 1
ATOM 1636 O O . GLN A 1 196 ? 5.797 4.358 -4.027 1.00 97.25 196 GLN A O 1
ATOM 1641 N N . PHE A 1 197 ? 7.668 3.249 -3.420 1.00 97.06 197 PHE A N 1
ATOM 1642 C CA . PHE A 1 197 ? 6.959 2.152 -2.749 1.00 97.06 197 PHE A CA 1
ATOM 1643 C C . PHE A 1 197 ? 6.121 2.631 -1.565 1.00 97.06 197 PHE A C 1
ATOM 1645 O O . PHE A 1 197 ? 5.006 2.145 -1.372 1.00 97.06 197 PHE A O 1
ATOM 1652 N N . ILE A 1 198 ? 6.597 3.642 -0.831 1.00 95.69 198 ILE A N 1
ATOM 1653 C CA . ILE A 1 198 ? 5.863 4.221 0.299 1.00 95.69 198 ILE A CA 1
ATOM 1654 C C . ILE A 1 198 ? 4.467 4.720 -0.097 1.00 95.69 198 ILE A C 1
ATOM 1656 O O . ILE A 1 198 ? 3.543 4.683 0.713 1.00 95.69 198 ILE A O 1
ATOM 1660 N N . ASN A 1 199 ? 4.277 5.097 -1.367 1.00 95.38 199 ASN A N 1
ATOM 1661 C CA . ASN A 1 199 ? 2.995 5.580 -1.867 1.00 95.38 199 ASN A CA 1
ATOM 1662 C C . ASN A 1 199 ? 1.904 4.500 -1.887 1.00 95.38 199 ASN A C 1
ATOM 1664 O O . ASN A 1 199 ? 0.738 4.857 -2.015 1.00 95.38 199 ASN A O 1
ATOM 1668 N N . ILE A 1 200 ? 2.234 3.208 -1.732 1.00 95.44 200 ILE A N 1
ATOM 1669 C CA . ILE A 1 200 ? 1.224 2.159 -1.504 1.00 95.44 200 ILE A CA 1
ATOM 1670 C C . ILE A 1 200 ? 0.424 2.471 -0.232 1.00 95.44 200 ILE A C 1
ATOM 1672 O O . ILE A 1 200 ? -0.802 2.414 -0.263 1.00 95.44 200 ILE A O 1
ATOM 1676 N N . LEU A 1 201 ? 1.103 2.847 0.861 1.00 93.88 201 LEU A N 1
ATOM 1677 C CA . LEU A 1 201 ? 0.477 3.052 2.175 1.00 93.88 201 LEU A CA 1
ATOM 1678 C C . LEU A 1 201 ? -0.489 4.235 2.212 1.00 93.88 201 LEU A C 1
ATOM 1680 O O . LEU A 1 201 ? -1.461 4.198 2.955 1.00 93.88 201 LEU A O 1
ATOM 1684 N N . ILE A 1 202 ? -0.202 5.274 1.428 1.00 92.00 202 ILE A N 1
ATOM 1685 C CA . ILE A 1 202 ? -0.954 6.539 1.408 1.00 92.00 202 ILE A CA 1
ATOM 1686 C C . ILE A 1 202 ? -1.850 6.668 0.168 1.00 92.00 202 ILE A C 1
ATOM 1688 O O . ILE A 1 202 ? -2.413 7.727 -0.102 1.00 92.00 202 ILE A O 1
ATOM 1692 N N . SER A 1 203 ? -1.957 5.613 -0.645 1.00 93.50 203 SER A N 1
ATOM 1693 C CA . SER A 1 203 ? -2.782 5.645 -1.849 1.00 93.50 203 SER A CA 1
ATOM 1694 C C . SER A 1 203 ? -4.253 5.450 -1.499 1.00 93.50 203 SER A C 1
ATOM 1696 O O . SER A 1 203 ? -4.668 4.352 -1.136 1.00 93.50 203 SER A O 1
ATOM 1698 N N . ASP A 1 204 ? -5.067 6.480 -1.739 1.00 91.56 204 ASP A N 1
ATOM 1699 C CA . ASP A 1 204 ? -6.530 6.409 -1.629 1.00 91.56 204 ASP A CA 1
ATOM 1700 C C . ASP A 1 204 ? -7.137 5.199 -2.338 1.00 91.56 204 ASP A C 1
ATOM 1702 O O . ASP A 1 204 ? -8.034 4.544 -1.813 1.00 91.56 204 ASP A O 1
ATOM 1706 N N . PHE A 1 205 ? -6.641 4.892 -3.538 1.00 90.62 205 PHE A N 1
ATOM 1707 C CA . PHE A 1 205 ? -7.110 3.755 -4.321 1.00 90.62 205 PHE A CA 1
ATOM 1708 C C . PHE A 1 205 ? -6.795 2.422 -3.636 1.00 90.62 205 PHE A C 1
ATOM 1710 O O . PHE A 1 205 ? -7.655 1.540 -3.573 1.00 90.62 205 PHE A O 1
ATOM 1717 N N . PHE A 1 206 ? -5.577 2.278 -3.112 1.00 92.25 206 PHE A N 1
ATOM 1718 C CA . PHE A 1 206 ? -5.168 1.068 -2.408 1.00 92.25 206 PHE A CA 1
ATOM 1719 C C . PHE A 1 206 ? -5.968 0.882 -1.115 1.00 92.25 206 PHE A C 1
ATOM 1721 O O . PHE A 1 206 ? -6.542 -0.184 -0.890 1.00 92.25 206 PHE A O 1
ATOM 1728 N N . ILE A 1 207 ? -6.079 1.944 -0.315 1.00 93.44 207 ILE A N 1
ATOM 1729 C CA . ILE A 1 207 ? -6.832 1.956 0.944 1.00 93.44 207 ILE A CA 1
ATOM 1730 C C . ILE A 1 207 ? -8.304 1.612 0.687 1.00 93.44 207 ILE A C 1
ATOM 1732 O O . ILE A 1 207 ? -8.854 0.728 1.345 1.00 93.44 207 ILE A O 1
ATOM 1736 N N . TYR A 1 208 ? -8.924 2.246 -0.315 1.00 92.44 208 TYR A N 1
ATOM 1737 C CA . TYR A 1 208 ? -10.283 1.920 -0.744 1.00 92.44 208 TYR A CA 1
ATOM 1738 C C . TYR A 1 208 ? -10.417 0.446 -1.131 1.00 92.44 208 TYR A C 1
ATOM 1740 O O . TYR A 1 208 ? -11.360 -0.203 -0.697 1.00 92.44 208 TYR A O 1
ATOM 1748 N N . THR A 1 209 ? -9.476 -0.102 -1.903 1.00 90.62 209 THR A N 1
ATOM 1749 C CA . THR A 1 209 ? -9.524 -1.503 -2.349 1.00 90.62 209 THR A CA 1
ATOM 1750 C C . THR A 1 209 ? -9.466 -2.476 -1.168 1.00 90.62 209 THR A C 1
ATOM 1752 O O . THR A 1 209 ? -10.264 -3.413 -1.106 1.00 90.62 209 THR A O 1
ATOM 1755 N N . CYS A 1 210 ? -8.573 -2.240 -0.200 1.00 91.81 210 CYS A N 1
ATOM 1756 C CA . CYS A 1 210 ? -8.484 -3.039 1.026 1.00 91.81 210 CYS A CA 1
ATOM 1757 C C . CYS A 1 210 ? -9.801 -3.018 1.815 1.00 91.81 210 CYS A C 1
ATOM 1759 O O . CYS A 1 210 ? -10.330 -4.074 2.170 1.00 91.81 210 CYS A O 1
ATOM 1761 N N . ILE A 1 211 ? -10.363 -1.827 2.029 1.00 93.38 211 ILE A N 1
ATOM 1762 C CA . ILE A 1 211 ? -11.610 -1.642 2.780 1.00 93.38 211 ILE A CA 1
ATOM 1763 C C . ILE A 1 211 ? -12.803 -2.234 2.035 1.00 93.38 211 ILE A C 1
ATOM 1765 O O . ILE A 1 211 ? -13.599 -2.956 2.630 1.00 93.38 211 ILE A O 1
ATOM 1769 N N . HIS A 1 212 ? -12.918 -1.974 0.734 1.00 92.62 212 HIS A N 1
ATOM 1770 C CA . HIS A 1 212 ? -13.979 -2.505 -0.112 1.00 92.62 212 HIS A CA 1
ATOM 1771 C C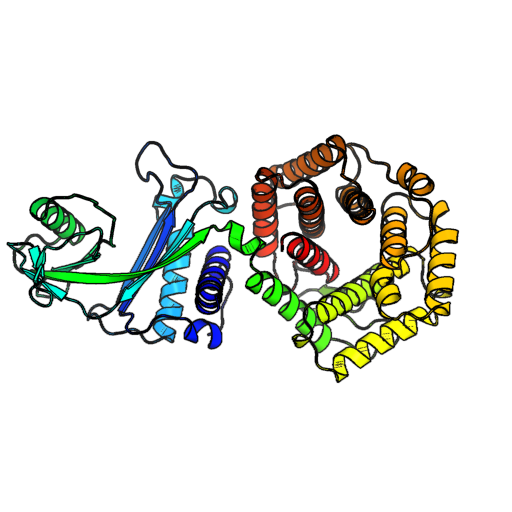 . HIS A 1 212 ? -14.008 -4.033 -0.045 1.00 92.62 212 HIS A C 1
ATOM 1773 O O . HIS A 1 212 ? -15.054 -4.616 0.238 1.00 92.62 212 HIS A O 1
ATOM 1779 N N . ASN A 1 213 ? -12.861 -4.689 -0.245 1.00 91.38 213 ASN A N 1
ATOM 1780 C CA . ASN A 1 213 ? -12.782 -6.149 -0.227 1.00 91.38 213 ASN A CA 1
ATOM 1781 C C . ASN A 1 213 ? -13.116 -6.721 1.154 1.00 91.38 213 ASN A C 1
ATOM 1783 O O . ASN A 1 213 ? -13.860 -7.697 1.242 1.00 91.38 213 ASN A O 1
ATOM 1787 N N . TYR A 1 214 ? -12.634 -6.084 2.222 1.00 92.56 214 TYR A N 1
ATOM 1788 C CA . TYR A 1 214 ? -12.958 -6.461 3.595 1.00 92.56 214 TYR A CA 1
ATOM 1789 C C . TYR A 1 214 ? -14.457 -6.344 3.897 1.00 92.56 214 TYR A C 1
ATOM 1791 O O . TYR A 1 214 ? -15.088 -7.324 4.293 1.00 92.56 214 TYR A O 1
ATOM 1799 N N . VAL A 1 215 ? -15.060 -5.181 3.637 1.00 92.94 215 VAL A N 1
ATOM 1800 C CA . VAL A 1 215 ? -16.483 -4.933 3.909 1.00 92.94 215 VAL A CA 1
ATOM 1801 C C . VAL A 1 215 ? -17.373 -5.828 3.053 1.00 92.94 215 VAL A C 1
ATOM 1803 O O . VAL A 1 215 ? -18.289 -6.455 3.584 1.00 92.94 215 VAL A O 1
ATOM 1806 N N . ARG A 1 216 ? -17.098 -5.962 1.748 1.00 92.19 216 ARG A N 1
ATOM 1807 C CA . ARG A 1 216 ? -17.867 -6.865 0.876 1.00 92.19 216 ARG A CA 1
ATOM 1808 C C . ARG A 1 216 ? -17.787 -8.304 1.345 1.00 92.19 216 ARG A C 1
ATOM 1810 O O . ARG A 1 216 ? -18.813 -8.978 1.354 1.00 92.19 216 ARG A O 1
ATOM 1817 N N . PHE A 1 217 ? -16.603 -8.770 1.742 1.00 90.44 217 PHE A N 1
ATOM 1818 C CA . PHE A 1 217 ? -16.451 -10.118 2.272 1.00 90.44 217 PHE A CA 1
ATOM 1819 C C . PHE A 1 217 ? -17.332 -10.322 3.511 1.00 90.44 217 PHE A C 1
ATOM 1821 O O . PHE A 1 217 ? -18.073 -11.302 3.574 1.00 90.44 217 PHE A O 1
ATOM 1828 N N . LEU A 1 218 ? -17.304 -9.387 4.465 1.00 90.44 218 LEU A N 1
ATOM 1829 C CA . LEU A 1 218 ? -18.104 -9.478 5.687 1.00 90.44 218 LEU A CA 1
ATOM 1830 C C . LEU A 1 218 ? -19.610 -9.406 5.417 1.00 90.44 218 LEU A C 1
ATOM 1832 O O . LEU A 1 218 ? -20.356 -10.214 5.958 1.00 90.44 218 LEU A O 1
ATOM 1836 N N . ILE A 1 219 ? -20.060 -8.502 4.544 1.00 91.12 219 ILE A N 1
ATOM 1837 C CA . ILE A 1 219 ? -21.476 -8.376 4.168 1.00 91.12 219 ILE A CA 1
ATOM 1838 C C . ILE A 1 219 ? -21.975 -9.634 3.452 1.00 91.12 219 ILE A C 1
ATOM 1840 O O . ILE A 1 219 ? -23.052 -10.133 3.772 1.00 91.12 219 ILE A O 1
ATOM 1844 N N . ASN A 1 220 ? -21.191 -10.174 2.515 1.00 89.44 220 ASN A N 1
ATOM 1845 C CA . ASN A 1 220 ? -21.563 -11.372 1.758 1.00 89.44 220 ASN A CA 1
ATOM 1846 C C . ASN A 1 220 ? -21.685 -12.614 2.650 1.00 89.44 220 ASN A C 1
ATOM 1848 O O . ASN A 1 220 ? -22.443 -13.523 2.326 1.00 89.44 220 ASN A O 1
ATOM 1852 N N . ASN A 1 221 ? -20.947 -12.648 3.761 1.00 86.19 221 ASN A N 1
ATOM 1853 C CA . ASN A 1 221 ? -20.988 -13.743 4.723 1.00 86.19 221 ASN A CA 1
ATOM 1854 C C . ASN A 1 221 ? -21.724 -13.368 6.022 1.00 86.19 221 ASN A C 1
ATOM 1856 O O . ASN A 1 221 ? -21.604 -14.061 7.034 1.00 86.19 221 ASN A O 1
ATOM 1860 N N . MET A 1 222 ? -22.479 -12.268 6.009 1.00 85.62 222 MET A N 1
ATOM 1861 C CA . MET A 1 222 ? -23.248 -11.813 7.158 1.00 85.62 222 MET A CA 1
ATOM 1862 C C . MET A 1 222 ? -24.395 -12.795 7.429 1.00 85.62 222 MET A C 1
ATOM 1864 O O . MET A 1 222 ? -25.202 -13.069 6.541 1.00 85.62 222 MET A O 1
ATOM 1868 N N . ASN A 1 223 ? -24.519 -13.294 8.658 1.00 73.75 223 ASN A N 1
ATOM 1869 C CA . ASN A 1 223 ? -25.629 -14.170 9.040 1.00 73.75 223 ASN A CA 1
ATOM 1870 C C . ASN A 1 223 ? -26.845 -13.347 9.496 1.00 73.75 223 ASN A C 1
ATOM 1872 O O . ASN A 1 223 ? -26.722 -12.210 9.960 1.00 73.75 223 ASN A O 1
ATOM 1876 N N . ILE A 1 224 ? -28.037 -13.932 9.425 1.00 68.00 224 ILE A N 1
ATOM 1877 C CA . ILE A 1 224 ? -29.280 -13.398 9.996 1.00 68.00 224 ILE A CA 1
ATOM 1878 C C . ILE A 1 224 ? -29.367 -13.786 11.491 1.00 68.00 224 ILE A C 1
ATOM 1880 O O . ILE A 1 224 ? -30.411 -14.195 11.980 1.00 68.00 224 ILE A O 1
ATOM 1884 N N . ASN A 1 225 ? -28.261 -13.681 12.236 1.00 68.25 225 ASN A N 1
ATOM 1885 C CA . ASN A 1 225 ? -28.274 -13.749 13.702 1.00 68.25 225 ASN A CA 1
ATOM 1886 C C . ASN A 1 225 ? -28.605 -12.351 14.271 1.00 68.25 225 ASN A C 1
ATOM 1888 O O . ASN A 1 225 ? -28.129 -11.339 13.740 1.00 68.25 225 ASN A O 1
ATOM 1892 N N . LEU A 1 226 ? -29.446 -12.293 15.308 1.00 67.00 226 LEU A N 1
ATOM 1893 C CA . LEU A 1 226 ? -29.820 -11.061 16.010 1.00 67.00 226 LEU A CA 1
ATOM 1894 C C . LEU A 1 226 ? -28.677 -10.501 16.867 1.00 67.00 226 LEU A C 1
ATOM 1896 O O . LEU A 1 226 ? -28.552 -9.281 16.933 1.00 67.00 226 LEU A O 1
ATOM 1900 N N . LYS A 1 227 ? -27.835 -11.364 17.459 1.00 73.00 227 LYS A N 1
ATOM 1901 C CA . LYS A 1 227 ? -26.728 -10.947 18.332 1.00 73.00 227 LYS A CA 1
ATOM 1902 C C . LYS A 1 227 ? -25.580 -10.347 17.516 1.00 73.00 227 LYS A C 1
ATOM 1904 O O . LYS A 1 227 ? -25.267 -9.173 17.685 1.00 73.00 227 LYS A O 1
ATOM 1909 N N . TYR A 1 228 ? -25.021 -11.100 16.556 1.00 77.25 228 TYR A N 1
ATOM 1910 C CA . TYR A 1 228 ? -23.870 -10.643 15.762 1.00 77.25 228 TYR A CA 1
ATOM 1911 C C . TYR A 1 228 ? -24.015 -10.812 14.245 1.00 77.25 228 TYR A C 1
ATOM 1913 O O . TYR A 1 228 ? -24.509 -11.835 13.769 1.00 77.25 228 TYR A O 1
ATOM 1921 N N . PRO A 1 229 ? -23.602 -9.809 13.439 1.00 70.81 229 PRO A N 1
ATOM 1922 C CA . PRO A 1 229 ? -23.650 -9.906 11.989 1.00 70.81 229 PRO A CA 1
ATOM 1923 C C . PRO A 1 229 ? -22.482 -10.573 11.312 1.00 70.81 229 PRO A C 1
ATOM 1925 O O . PRO A 1 229 ? -22.690 -10.989 10.183 1.00 70.81 229 PRO A O 1
ATOM 1928 N N . PHE A 1 230 ? -21.298 -10.646 11.906 1.00 78.69 230 PHE A N 1
ATOM 1929 C CA . PHE A 1 230 ? -20.094 -11.016 11.168 1.00 78.69 230 PHE A CA 1
ATOM 1930 C C . PHE A 1 230 ? -19.377 -12.216 11.774 1.00 78.69 230 PHE A C 1
ATOM 1932 O O . PHE A 1 230 ? -19.423 -12.443 12.978 1.00 78.69 230 PHE A O 1
ATOM 1939 N N . ILE A 1 231 ? -18.712 -12.974 10.904 1.00 76.06 231 ILE A N 1
ATOM 1940 C CA . ILE A 1 231 ? -17.858 -14.104 11.276 1.00 76.06 231 ILE A CA 1
ATOM 1941 C C . ILE A 1 231 ? -16.667 -13.598 12.074 1.00 76.06 231 ILE A C 1
ATOM 1943 O O . ILE A 1 231 ? -16.134 -12.530 11.781 1.00 76.06 231 ILE A O 1
ATOM 1947 N N . TYR A 1 232 ? -16.214 -14.402 13.028 1.00 73.81 232 TYR A N 1
ATOM 1948 C CA . TYR A 1 232 ? -15.170 -14.006 13.960 1.00 73.81 232 TYR A CA 1
ATOM 1949 C C . TYR A 1 232 ? -13.806 -14.658 13.656 1.00 73.81 232 TYR A C 1
ATOM 1951 O O . TYR A 1 232 ? -12.762 -14.006 13.759 1.00 73.81 232 TYR A O 1
ATOM 1959 N N . LEU A 1 233 ? -13.800 -15.916 13.202 1.00 80.00 233 LEU A N 1
ATOM 1960 C CA . LEU A 1 233 ? -12.589 -16.687 12.904 1.00 80.00 233 LEU A CA 1
ATOM 1961 C C . LEU A 1 233 ? -12.664 -17.312 11.502 1.00 80.00 233 LEU A C 1
ATOM 1963 O O . LEU A 1 233 ? -13.718 -17.748 11.045 1.00 80.00 233 LEU A O 1
ATOM 1967 N N . CYS A 1 234 ? -11.525 -17.393 10.824 1.00 77.56 234 CYS A N 1
ATOM 1968 C CA . CYS A 1 234 ? -11.322 -18.224 9.646 1.00 77.56 234 CYS A CA 1
ATOM 1969 C C . CYS A 1 234 ? -10.324 -19.334 9.997 1.00 77.56 234 CYS A C 1
ATOM 1971 O O . CYS A 1 234 ? -9.124 -19.075 10.089 1.00 77.56 234 CYS A O 1
ATOM 1973 N N . LYS A 1 235 ? -10.809 -20.557 10.218 1.00 78.50 235 LYS A N 1
ATOM 1974 C CA . LYS A 1 235 ? -10.011 -21.730 10.592 1.00 78.50 235 LYS A CA 1
ATOM 1975 C C . LYS A 1 235 ? -9.881 -22.675 9.414 1.00 78.50 235 LYS A C 1
ATOM 1977 O O . LYS A 1 235 ? -10.882 -23.187 8.921 1.00 78.50 235 LYS A O 1
ATOM 1982 N N . ASN A 1 236 ? -8.662 -22.915 8.931 1.00 75.56 236 ASN A N 1
ATOM 1983 C CA . ASN A 1 236 ? -8.429 -23.746 7.739 1.00 75.56 236 ASN A CA 1
ATOM 1984 C C . ASN A 1 236 ? -9.318 -23.339 6.541 1.00 75.56 236 ASN A C 1
ATOM 1986 O O . ASN A 1 236 ? -9.906 -24.190 5.873 1.00 75.56 236 ASN A O 1
ATOM 1990 N N . ASN A 1 237 ? -9.456 -22.030 6.299 1.00 71.38 237 ASN A N 1
ATOM 1991 C CA . ASN A 1 237 ? -10.346 -21.434 5.290 1.00 71.38 237 ASN A CA 1
ATOM 1992 C C . ASN A 1 237 ? -11.860 -21.633 5.517 1.00 71.38 237 ASN A C 1
ATOM 1994 O O . ASN A 1 237 ? -12.643 -21.308 4.621 1.00 71.38 237 ASN A O 1
ATOM 1998 N N . LYS A 1 238 ? -12.281 -22.127 6.688 1.00 79.25 238 LYS A N 1
ATOM 1999 C CA . LYS A 1 238 ? -13.687 -22.208 7.105 1.00 79.25 238 LYS A CA 1
ATOM 2000 C C . LYS A 1 238 ? -14.039 -21.062 8.040 1.00 79.25 238 LYS A C 1
ATOM 2002 O O . LYS A 1 238 ? -13.272 -20.724 8.933 1.00 79.25 238 LYS A O 1
ATOM 2007 N N . LEU A 1 239 ? -15.207 -20.481 7.819 1.00 80.50 239 LEU A N 1
ATOM 2008 C CA . LEU A 1 239 ? -15.708 -19.337 8.568 1.00 80.50 239 LEU A CA 1
ATOM 2009 C C . LEU A 1 239 ? -16.460 -19.823 9.814 1.00 80.50 239 LEU A C 1
ATOM 2011 O O . LEU A 1 239 ? -17.373 -20.638 9.695 1.00 80.50 239 LEU A O 1
ATOM 2015 N N . GLU A 1 240 ? -16.071 -19.331 10.990 1.00 82.94 240 GLU A N 1
ATOM 2016 C CA . GLU A 1 240 ? -16.618 -19.719 12.295 1.00 82.94 240 GLU A CA 1
ATOM 2017 C C . GLU A 1 240 ? -17.120 -18.498 13.085 1.00 82.94 240 GLU A C 1
ATOM 2019 O O . GLU A 1 240 ? -16.481 -17.440 13.143 1.00 82.94 240 GLU A O 1
ATOM 2024 N N . TRP A 1 241 ? -18.289 -18.665 13.703 1.00 80.12 241 TRP A N 1
ATOM 2025 C CA . TRP A 1 241 ? -18.925 -17.672 14.565 1.00 80.12 241 TRP A CA 1
ATOM 2026 C C . TRP A 1 241 ? -18.497 -17.892 16.004 1.00 80.12 241 TRP A C 1
ATOM 2028 O O . TRP A 1 241 ? -18.417 -19.030 16.459 1.00 80.12 241 TRP A O 1
ATOM 2038 N N . ASN A 1 242 ? -18.253 -16.797 16.712 1.00 81.88 242 ASN A N 1
ATOM 2039 C CA . ASN A 1 242 ? -18.044 -16.823 18.147 1.00 81.88 242 ASN A CA 1
ATOM 2040 C C . ASN A 1 242 ? -19.063 -15.884 18.781 1.00 81.88 242 ASN A C 1
ATOM 2042 O O . ASN A 1 242 ? -18.856 -14.673 18.794 1.00 81.88 242 ASN A O 1
ATOM 2046 N N . ASP A 1 243 ? -20.171 -16.441 19.257 1.00 79.56 243 ASP A N 1
ATOM 2047 C CA . ASP A 1 243 ? -21.263 -15.659 19.839 1.00 79.56 243 ASP A CA 1
ATOM 2048 C C . ASP A 1 243 ? -20.972 -15.204 21.281 1.00 79.56 243 ASP A C 1
ATOM 2050 O O . ASP A 1 243 ? -21.762 -14.446 21.845 1.00 79.56 243 ASP A O 1
ATOM 2054 N N . ASP A 1 244 ? -19.831 -15.601 21.852 1.00 84.94 244 ASP A N 1
ATOM 2055 C CA . ASP A 1 244 ? -19.437 -15.287 23.231 1.00 84.94 244 ASP A CA 1
ATOM 2056 C C . ASP A 1 244 ? -18.477 -14.085 23.331 1.00 84.94 244 ASP A C 1
ATOM 2058 O O . ASP A 1 244 ? -18.125 -13.651 24.426 1.00 84.94 244 ASP A O 1
ATOM 2062 N N . ASP A 1 245 ? -18.022 -13.537 22.197 1.00 87.88 245 ASP A N 1
ATOM 2063 C CA . ASP A 1 245 ? -17.004 -12.478 22.150 1.00 87.88 245 ASP A CA 1
ATOM 2064 C C . ASP A 1 245 ? -17.577 -11.118 21.757 1.00 87.88 245 ASP A C 1
ATOM 2066 O O . ASP A 1 245 ? -17.365 -10.585 20.660 1.00 87.88 245 ASP A O 1
ATOM 2070 N N . ASP A 1 246 ? -18.330 -10.549 22.689 1.00 90.75 246 ASP A N 1
ATOM 2071 C CA . ASP A 1 246 ? -19.042 -9.297 22.483 1.00 90.75 246 ASP A CA 1
ATOM 2072 C C . ASP A 1 246 ? -18.106 -8.149 22.072 1.00 90.75 246 ASP A C 1
ATOM 2074 O O . ASP A 1 246 ? -18.436 -7.376 21.171 1.00 90.75 246 ASP A O 1
ATOM 2078 N N . VAL A 1 247 ? -16.916 -8.058 22.681 1.00 91.75 247 VAL A N 1
ATOM 2079 C CA . VAL A 1 247 ? -15.956 -6.968 22.433 1.00 91.75 247 VAL A CA 1
ATOM 2080 C C . VAL A 1 247 ? -15.577 -6.913 20.962 1.00 91.75 247 VAL A C 1
ATOM 2082 O O . VAL A 1 247 ? -15.696 -5.871 20.314 1.00 91.75 247 VAL A O 1
ATOM 2085 N N . ARG A 1 248 ? -15.149 -8.042 20.399 1.00 89.50 248 ARG A N 1
ATOM 2086 C CA . ARG A 1 248 ? -14.625 -8.050 19.033 1.00 89.50 248 ARG A CA 1
ATOM 2087 C C . ARG A 1 248 ? -15.722 -8.082 17.980 1.00 89.50 248 ARG A C 1
ATOM 2089 O O . ARG A 1 248 ? -15.538 -7.513 16.900 1.00 89.50 248 ARG A O 1
ATOM 2096 N N . ASN A 1 249 ? -16.865 -8.693 18.282 1.00 89.50 249 ASN A N 1
ATOM 2097 C CA . ASN A 1 249 ? -18.007 -8.659 17.377 1.00 89.50 249 ASN A CA 1
ATOM 2098 C C . ASN A 1 249 ? -18.566 -7.237 17.231 1.00 89.50 249 ASN A C 1
ATOM 2100 O O . ASN A 1 249 ? -18.829 -6.791 16.110 1.00 89.50 249 ASN A O 1
ATOM 2104 N N . ILE A 1 250 ? -18.690 -6.497 18.339 1.00 91.81 250 ILE A N 1
ATOM 2105 C CA . ILE A 1 250 ? -19.137 -5.100 18.315 1.00 91.81 250 ILE A CA 1
ATOM 2106 C C . ILE A 1 250 ? -18.068 -4.195 17.682 1.00 91.81 250 ILE A C 1
ATOM 2108 O O . ILE A 1 250 ? -18.417 -3.331 16.874 1.00 91.81 250 ILE A O 1
ATOM 2112 N N . ALA A 1 251 ? -16.776 -4.431 17.941 1.00 92.19 251 ALA A N 1
ATOM 2113 C CA . ALA A 1 251 ? -15.689 -3.730 17.249 1.00 92.19 251 ALA A CA 1
ATOM 2114 C C . ALA A 1 251 ? -15.753 -3.917 15.722 1.00 92.19 251 ALA A C 1
ATOM 2116 O O . ALA A 1 251 ? -15.704 -2.941 14.975 1.00 92.19 251 ALA A O 1
ATOM 2117 N N . THR A 1 252 ? -15.963 -5.150 15.253 1.00 91.88 252 THR A N 1
ATOM 2118 C CA . THR A 1 252 ? -16.096 -5.462 13.818 1.00 91.88 252 THR A CA 1
ATOM 2119 C C . THR A 1 252 ? -17.319 -4.782 13.201 1.00 91.88 252 THR A C 1
ATOM 2121 O O . THR A 1 252 ? -17.241 -4.240 12.097 1.00 91.88 252 THR A O 1
ATOM 2124 N N . LEU A 1 253 ? -18.454 -4.775 13.910 1.00 91.56 253 LEU A N 1
ATOM 2125 C CA . LEU A 1 253 ? -19.650 -4.047 13.482 1.00 91.56 253 LEU A CA 1
ATOM 2126 C C . LEU A 1 253 ? -19.383 -2.543 13.348 1.00 91.56 253 LEU A C 1
ATOM 2128 O O . LEU A 1 253 ? -19.789 -1.937 12.353 1.00 91.56 253 LEU A O 1
ATOM 2132 N N . SER A 1 254 ? -18.669 -1.967 14.315 1.00 92.12 254 SER A N 1
ATOM 2133 C CA . SER A 1 254 ? -18.259 -0.564 14.291 1.00 92.12 254 SER A CA 1
ATOM 2134 C C . SER A 1 254 ? -17.357 -0.239 13.102 1.00 92.12 254 SER A C 1
ATOM 2136 O O . SER A 1 254 ? -17.628 0.721 12.379 1.00 92.12 254 SER A O 1
ATOM 2138 N N . ASP A 1 255 ? -16.349 -1.073 12.829 1.00 92.94 255 ASP A N 1
ATOM 2139 C CA . ASP A 1 255 ? -15.470 -0.909 11.668 1.00 92.94 255 ASP A CA 1
ATOM 2140 C C . ASP A 1 255 ? -16.262 -0.937 10.352 1.00 92.94 255 ASP A C 1
ATOM 2142 O O . ASP A 1 255 ? -16.080 -0.063 9.505 1.00 92.94 255 ASP A O 1
ATOM 2146 N N . VAL A 1 256 ? -17.186 -1.891 10.182 1.00 93.19 256 VAL A N 1
ATOM 2147 C CA . VAL A 1 256 ? -18.010 -1.981 8.964 1.00 93.19 256 VAL A CA 1
ATOM 2148 C C . VAL A 1 256 ? -18.875 -0.734 8.777 1.00 93.19 256 VAL A C 1
ATOM 2150 O O . VAL A 1 256 ? -18.904 -0.182 7.676 1.00 93.19 256 VAL A O 1
ATOM 2153 N N . LEU A 1 257 ? -19.550 -0.261 9.828 1.00 92.06 257 LEU A N 1
ATOM 2154 C CA . LEU A 1 257 ? -20.381 0.946 9.753 1.00 92.06 257 LEU A CA 1
ATOM 2155 C C . LEU A 1 257 ? -19.543 2.195 9.452 1.00 92.06 257 LEU A C 1
ATOM 2157 O O . LEU A 1 257 ? -19.871 2.938 8.524 1.00 92.06 257 LEU A O 1
ATOM 2161 N N . LYS A 1 258 ? -18.403 2.362 10.132 1.00 92.62 258 LYS A N 1
ATOM 2162 C CA . LYS A 1 258 ? -17.423 3.421 9.843 1.00 92.62 258 LYS A CA 1
ATOM 2163 C C . LYS A 1 258 ? -16.983 3.391 8.377 1.00 92.62 258 LYS A C 1
ATOM 2165 O O . LYS A 1 258 ? -16.915 4.431 7.725 1.00 92.62 258 LYS A O 1
ATOM 2170 N N . TYR A 1 259 ? -16.670 2.217 7.836 1.00 94.31 259 TYR A N 1
ATOM 2171 C CA . TYR A 1 259 ? -16.202 2.085 6.455 1.00 94.31 259 TYR A CA 1
ATOM 2172 C C . TYR A 1 259 ? -17.301 2.336 5.423 1.00 94.31 259 TYR A C 1
ATOM 2174 O O . TYR A 1 259 ? -17.013 2.922 4.383 1.00 94.31 259 TYR A O 1
ATOM 2182 N N . ILE A 1 260 ? -18.546 1.951 5.708 1.00 93.12 260 ILE A N 1
ATOM 2183 C CA . ILE A 1 260 ? -19.708 2.303 4.882 1.00 93.12 260 ILE A CA 1
ATOM 2184 C C . ILE A 1 260 ? -19.917 3.822 4.874 1.00 93.12 260 ILE A C 1
ATOM 2186 O O . ILE A 1 260 ? -20.127 4.387 3.804 1.00 93.12 260 ILE A O 1
ATOM 2190 N N . SER A 1 261 ? -19.811 4.481 6.032 1.00 90.94 261 SER A N 1
ATOM 2191 C CA . SER A 1 261 ? -19.914 5.944 6.157 1.00 90.94 261 SER A CA 1
ATOM 2192 C C . SER A 1 261 ? -18.852 6.653 5.299 1.00 90.94 261 SER A C 1
ATOM 2194 O O . SER A 1 261 ? -19.164 7.557 4.522 1.00 90.94 261 SER A O 1
ATOM 2196 N N . LEU A 1 262 ? -17.604 6.167 5.332 1.00 90.69 262 LEU A N 1
ATOM 2197 C CA . LEU A 1 262 ? -16.500 6.702 4.521 1.00 90.69 262 LEU A CA 1
ATOM 2198 C C . LEU A 1 262 ? -16.598 6.356 3.025 1.00 90.69 262 LEU A C 1
ATOM 2200 O O . LEU A 1 262 ? -16.165 7.143 2.181 1.00 90.69 262 LEU A O 1
ATOM 2204 N N . TYR A 1 263 ? -17.144 5.187 2.681 1.00 92.12 263 TYR A N 1
ATOM 2205 C CA . TYR A 1 263 ? -17.224 4.681 1.310 1.00 92.12 263 TYR A CA 1
ATOM 2206 C C . TYR A 1 263 ? -18.611 4.094 1.004 1.00 92.12 263 TYR A C 1
ATOM 2208 O O . TYR A 1 263 ? -18.745 2.878 0.871 1.00 92.12 263 TYR A O 1
ATOM 2216 N N . PRO A 1 264 ? -19.646 4.925 0.784 1.00 90.31 264 PRO A N 1
ATOM 2217 C CA . PRO A 1 264 ? -21.033 4.453 0.685 1.00 90.31 264 PRO A CA 1
ATOM 2218 C C . PRO A 1 264 ? -21.286 3.404 -0.405 1.00 90.31 264 PRO A C 1
ATOM 2220 O O . PRO A 1 264 ? -22.186 2.583 -0.281 1.00 90.31 264 PRO A O 1
ATOM 2223 N N . ASN A 1 265 ? -20.469 3.386 -1.462 1.00 90.31 265 ASN A N 1
ATOM 2224 C CA . ASN A 1 265 ? -20.611 2.452 -2.580 1.00 90.31 265 ASN A CA 1
ATOM 2225 C C . ASN A 1 265 ? -20.186 1.006 -2.252 1.00 90.31 265 ASN A C 1
ATOM 2227 O O . ASN A 1 265 ? -20.389 0.125 -3.084 1.00 90.31 265 ASN A O 1
ATOM 2231 N N . VAL A 1 266 ? -19.595 0.737 -1.079 1.00 92.88 266 VAL A N 1
ATOM 2232 C CA . VAL A 1 266 ? -19.229 -0.636 -0.672 1.00 92.88 266 VAL A CA 1
ATOM 2233 C C . VAL A 1 266 ? -20.452 -1.474 -0.278 1.00 92.88 266 VAL A C 1
ATOM 2235 O O . VAL A 1 266 ? -20.384 -2.701 -0.278 1.00 92.88 266 VAL A O 1
ATOM 2238 N N . ALA A 1 267 ? -21.583 -0.845 0.047 1.00 93.50 267 ALA A N 1
ATOM 2239 C CA . ALA A 1 267 ? -22.803 -1.528 0.465 1.00 93.50 267 ALA A CA 1
ATOM 2240 C C . ALA A 1 267 ? -24.036 -0.894 -0.185 1.00 93.50 267 ALA A C 1
ATOM 2242 O O . ALA A 1 267 ? -24.114 0.318 -0.367 1.00 93.50 267 ALA A O 1
ATOM 2243 N N . ASN A 1 268 ? -25.036 -1.703 -0.526 1.00 94.50 268 ASN A N 1
ATOM 2244 C CA . ASN A 1 268 ? -26.310 -1.179 -1.009 1.00 94.50 268 ASN A CA 1
ATOM 2245 C C . ASN A 1 268 ? -27.221 -0.757 0.158 1.00 94.50 268 ASN A C 1
ATOM 2247 O O . ASN A 1 268 ? -27.063 -1.197 1.296 1.00 94.50 268 ASN A O 1
ATOM 2251 N N . LYS A 1 269 ? -28.241 0.060 -0.130 1.00 93.69 269 LYS A N 1
ATOM 2252 C CA . LYS A 1 269 ? -29.169 0.586 0.891 1.00 93.69 269 LYS A CA 1
ATOM 2253 C C . LYS A 1 269 ? -29.837 -0.503 1.743 1.00 93.69 269 LYS A C 1
ATOM 2255 O O . LYS A 1 269 ? -30.115 -0.272 2.915 1.00 93.69 269 LYS A O 1
ATOM 2260 N N . THR A 1 270 ? -30.124 -1.671 1.169 1.00 93.56 270 THR A N 1
ATOM 2261 C CA . THR A 1 270 ? -30.753 -2.788 1.889 1.00 93.56 270 THR A CA 1
ATOM 2262 C C . THR A 1 270 ? -29.772 -3.452 2.853 1.00 93.56 270 THR A C 1
ATOM 2264 O O . THR A 1 270 ? -30.154 -3.788 3.971 1.00 93.56 270 THR A O 1
ATOM 2267 N N . GLU A 1 271 ? -28.516 -3.632 2.442 1.00 92.75 271 GLU A N 1
ATOM 2268 C CA . GLU A 1 271 ? -27.434 -4.140 3.294 1.00 92.75 271 GLU A CA 1
ATOM 2269 C C . GLU A 1 271 ? -27.177 -3.185 4.465 1.00 92.75 271 GLU A C 1
ATOM 2271 O O . GLU A 1 271 ? -27.177 -3.626 5.612 1.00 92.75 271 GLU A O 1
ATOM 2276 N N . ILE A 1 272 ? -27.077 -1.881 4.192 1.00 91.19 272 ILE A N 1
ATOM 2277 C CA . ILE A 1 272 ? -26.865 -0.841 5.211 1.00 91.19 272 ILE A CA 1
ATOM 2278 C C . ILE A 1 272 ? -27.963 -0.898 6.279 1.00 91.19 272 ILE A C 1
ATOM 2280 O O . ILE A 1 272 ? -27.662 -1.090 7.454 1.00 91.19 272 ILE A O 1
ATOM 2284 N N . LYS A 1 273 ? -29.240 -0.885 5.871 1.00 90.06 273 LYS A N 1
ATOM 2285 C CA . LYS A 1 273 ? -30.378 -0.978 6.804 1.00 90.06 273 LYS A CA 1
ATOM 2286 C C . LYS A 1 273 ? -30.349 -2.233 7.680 1.00 90.06 273 LYS A C 1
ATOM 2288 O O . LYS A 1 273 ? -30.790 -2.197 8.827 1.00 90.06 273 LYS A O 1
ATOM 2293 N N . LYS A 1 274 ? -29.865 -3.366 7.157 1.00 89.38 274 LYS A N 1
ATOM 2294 C CA . LYS A 1 274 ? -29.739 -4.609 7.940 1.00 89.38 274 LYS A CA 1
ATOM 2295 C C . LYS A 1 274 ? -28.662 -4.490 9.016 1.00 89.38 274 LYS A C 1
ATOM 2297 O O . LYS A 1 274 ? -28.876 -4.976 10.123 1.00 89.38 274 LYS A O 1
ATOM 2302 N N . ILE A 1 275 ? -27.532 -3.867 8.693 1.00 89.62 275 ILE A N 1
ATOM 2303 C CA . ILE A 1 275 ? -26.416 -3.658 9.623 1.00 89.62 275 ILE A CA 1
ATOM 2304 C C . ILE A 1 275 ? -26.821 -2.638 10.695 1.00 89.62 275 ILE A C 1
ATOM 2306 O O . ILE A 1 275 ? -26.661 -2.905 11.885 1.00 89.62 275 ILE A O 1
ATOM 2310 N N . GLU A 1 276 ? -27.446 -1.529 10.292 1.00 88.00 276 GLU A N 1
ATOM 2311 C CA . GLU A 1 276 ? -27.989 -0.511 11.202 1.00 88.00 276 GLU A CA 1
ATOM 2312 C C . GLU A 1 276 ? -29.006 -1.106 12.179 1.00 88.00 276 GLU A C 1
ATOM 2314 O O . GLU A 1 276 ? -28.911 -0.863 13.378 1.00 88.00 276 GLU A O 1
ATOM 2319 N N . LYS A 1 277 ? -29.924 -1.963 11.705 1.00 87.19 277 LYS A N 1
ATOM 2320 C CA . LYS A 1 277 ? -30.897 -2.645 12.575 1.00 87.19 277 LYS A CA 1
ATOM 2321 C C . LYS A 1 277 ? -30.218 -3.455 13.687 1.00 87.19 277 LYS A C 1
ATOM 2323 O O . LYS A 1 277 ? -30.757 -3.537 14.788 1.00 87.19 277 LYS A O 1
ATOM 2328 N N . LYS A 1 278 ? -29.053 -4.052 13.418 1.00 87.75 278 LYS A N 1
ATOM 2329 C CA . LYS A 1 278 ? -28.290 -4.811 14.422 1.00 87.75 278 LYS A CA 1
ATOM 2330 C C . LYS A 1 278 ? -27.579 -3.901 15.415 1.00 87.75 278 LYS A C 1
ATOM 2332 O O . LYS A 1 278 ? -27.619 -4.180 16.606 1.00 87.75 278 LYS A O 1
ATOM 2337 N N . ALA A 1 279 ? -27.012 -2.788 14.954 1.00 88.56 279 ALA A N 1
ATOM 2338 C CA . ALA A 1 279 ? -26.494 -1.764 15.860 1.00 88.56 279 ALA A CA 1
ATOM 2339 C C . ALA A 1 279 ? -27.610 -1.223 16.776 1.00 88.56 279 ALA A C 1
ATOM 2341 O O . ALA A 1 279 ? -27.434 -1.167 17.989 1.00 88.56 279 ALA A O 1
ATOM 2342 N N . SER A 1 280 ? -28.796 -0.938 16.224 1.00 87.06 280 SER A N 1
ATOM 2343 C CA . SER A 1 280 ? -29.981 -0.543 16.998 1.00 87.06 280 SER A CA 1
ATOM 2344 C C . SER A 1 280 ? -30.433 -1.603 18.001 1.00 87.06 280 SER A C 1
ATOM 2346 O O . SER A 1 280 ? -30.864 -1.248 19.093 1.00 87.06 280 SER A O 1
ATOM 2348 N N . PHE A 1 281 ? -30.331 -2.893 17.668 1.00 89.69 281 PHE A N 1
ATOM 2349 C CA . PHE A 1 281 ? -30.617 -3.960 18.627 1.00 89.69 281 PHE A CA 1
ATOM 2350 C C . PHE A 1 281 ? -29.686 -3.876 19.841 1.00 89.69 281 PHE A C 1
ATOM 2352 O O . PHE A 1 281 ? -30.183 -3.876 20.963 1.00 89.69 281 PHE A O 1
ATOM 2359 N N . ILE A 1 282 ? -28.375 -3.721 19.629 1.00 90.62 282 ILE A N 1
ATOM 2360 C CA . ILE A 1 282 ? -27.396 -3.596 20.719 1.00 90.62 282 ILE A CA 1
ATOM 2361 C C . ILE A 1 282 ? -27.679 -2.353 21.577 1.00 90.62 282 ILE A C 1
ATOM 2363 O O . ILE A 1 282 ? -27.651 -2.437 22.801 1.00 90.62 282 ILE A O 1
ATOM 2367 N N . TYR A 1 283 ? -28.035 -1.219 20.963 1.00 87.38 283 TYR A N 1
ATOM 2368 C CA . TYR A 1 283 ? -28.388 -0.003 21.708 1.00 87.38 283 TYR A CA 1
ATOM 2369 C C . TYR A 1 283 ? -29.614 -0.143 22.600 1.00 87.38 283 TYR A C 1
ATOM 2371 O O . TYR A 1 283 ? -29.670 0.469 23.658 1.00 87.38 283 TYR A O 1
ATOM 2379 N N . ASN A 1 284 ? -30.596 -0.940 22.192 1.00 87.75 284 ASN A N 1
ATOM 2380 C CA . ASN A 1 284 ? -31.788 -1.161 23.008 1.00 87.75 284 ASN A CA 1
ATOM 2381 C C . ASN A 1 284 ? -31.545 -2.157 24.155 1.00 87.75 284 ASN A C 1
ATOM 2383 O O . ASN A 1 284 ? -32.449 -2.385 24.951 1.00 87.75 284 ASN A O 1
ATOM 2387 N N . HIS A 1 285 ? -30.347 -2.743 24.227 1.00 91.69 285 HIS A N 1
ATOM 2388 C CA . HIS A 1 285 ? -29.968 -3.780 25.182 1.00 91.69 285 HIS A CA 1
ATOM 2389 C C . HIS A 1 285 ? -28.581 -3.493 25.775 1.00 91.69 285 HIS A C 1
ATOM 2391 O O . HIS A 1 285 ? -27.776 -4.404 25.933 1.00 91.69 285 HIS A O 1
ATOM 2397 N N . LEU A 1 286 ? -28.261 -2.225 26.078 1.00 92.38 286 LEU A N 1
ATOM 2398 C CA . LEU A 1 286 ? -26.936 -1.851 26.598 1.00 92.38 286 LEU A CA 1
ATOM 2399 C C . LEU A 1 286 ? -26.541 -2.660 27.839 1.00 92.38 286 LEU A C 1
ATOM 2401 O O . LEU A 1 286 ? -25.368 -2.971 28.014 1.00 92.38 286 LEU A O 1
ATOM 2405 N N . ASP A 1 287 ? -27.501 -3.018 28.688 1.00 92.56 287 ASP A N 1
ATOM 2406 C CA . ASP A 1 287 ? -27.232 -3.768 29.916 1.00 92.56 287 ASP A CA 1
ATOM 2407 C C . ASP A 1 287 ? -26.799 -5.217 29.691 1.00 92.56 287 ASP A C 1
ATOM 2409 O O . ASP A 1 287 ? -26.140 -5.780 30.564 1.00 92.56 287 ASP A O 1
ATOM 2413 N N . ASP A 1 288 ? -27.044 -5.767 28.502 1.00 93.12 288 ASP A N 1
ATOM 2414 C CA . ASP A 1 288 ? -26.615 -7.117 28.130 1.00 93.12 288 ASP A CA 1
ATOM 2415 C C . ASP A 1 288 ? -25.124 -7.181 27.760 1.00 93.12 288 ASP A C 1
ATOM 2417 O O . ASP A 1 288 ? -24.567 -8.270 27.634 1.00 93.12 288 ASP A O 1
ATOM 2421 N N . TYR A 1 289 ? -24.462 -6.030 27.588 1.00 93.62 289 TYR A N 1
ATOM 2422 C CA . TYR A 1 289 ? -23.077 -5.949 27.130 1.00 93.62 289 TYR A CA 1
ATOM 2423 C C . TYR A 1 289 ? -22.188 -5.221 28.139 1.00 93.62 289 TYR A C 1
ATOM 2425 O O . TYR A 1 289 ? -22.573 -4.239 28.780 1.00 93.62 289 TYR A O 1
ATOM 2433 N N . ASN A 1 290 ? -20.937 -5.672 28.245 1.00 94.50 290 ASN A N 1
ATOM 2434 C CA . ASN A 1 290 ? -19.940 -4.977 29.051 1.00 94.50 290 ASN A CA 1
ATOM 2435 C C . ASN A 1 290 ? -19.534 -3.632 28.410 1.00 94.50 290 ASN A C 1
ATOM 2437 O O . ASN A 1 290 ? -19.561 -3.455 27.188 1.00 94.50 290 ASN A O 1
ATOM 2441 N N . SER A 1 291 ? -19.107 -2.679 29.240 1.00 95.81 291 SER A N 1
ATOM 2442 C CA . SER A 1 291 ? -18.742 -1.333 28.779 1.00 95.81 291 SER A CA 1
ATOM 2443 C C . SER A 1 291 ? -17.546 -1.292 27.827 1.00 95.81 291 SER A C 1
ATOM 2445 O O . SER A 1 291 ? -17.464 -0.398 26.984 1.00 95.81 291 SER A O 1
ATOM 2447 N N . GLN A 1 292 ? -16.642 -2.273 27.898 1.00 95.75 292 GLN A N 1
ATOM 2448 C CA . GLN A 1 292 ? -15.549 -2.385 26.935 1.00 95.75 292 GLN A CA 1
ATOM 2449 C C . GLN A 1 292 ? -16.092 -2.608 25.517 1.00 95.75 292 GLN A C 1
ATOM 2451 O O . GLN A 1 292 ? -15.751 -1.863 24.601 1.00 95.75 292 GLN A O 1
ATOM 2456 N N . ALA A 1 293 ? -16.990 -3.576 25.340 1.00 94.81 293 ALA A N 1
ATOM 2457 C CA . ALA A 1 293 ? -17.594 -3.889 24.053 1.00 94.81 293 ALA A CA 1
ATOM 2458 C C . ALA A 1 293 ? -18.414 -2.711 23.514 1.00 94.81 293 ALA A C 1
ATOM 2460 O O . ALA A 1 293 ? -18.273 -2.321 22.354 1.00 94.81 293 ALA A O 1
ATOM 2461 N N . LEU A 1 294 ? -19.208 -2.082 24.382 1.00 95.69 294 LEU A N 1
ATOM 2462 C CA . LEU A 1 294 ? -20.010 -0.915 24.021 1.00 95.69 294 LEU A CA 1
ATOM 2463 C C . LEU A 1 294 ? -19.159 0.275 23.573 1.00 95.69 294 LEU A C 1
ATOM 2465 O O . LEU A 1 294 ? -19.585 1.018 22.691 1.00 95.69 294 LEU A O 1
ATOM 2469 N N . SER A 1 295 ? -17.947 0.450 24.103 1.00 95.81 295 SER A N 1
ATOM 2470 C CA . SER A 1 295 ? -17.082 1.583 23.746 1.00 95.81 295 SER A CA 1
ATOM 2471 C C . SER A 1 295 ? -16.837 1.725 22.234 1.00 95.81 295 SER A C 1
ATOM 2473 O O . SER A 1 295 ? -16.735 2.843 21.717 1.00 95.81 295 SER A O 1
ATOM 2475 N N . PHE A 1 296 ? -16.847 0.614 21.493 1.00 94.75 296 PHE A N 1
ATOM 2476 C CA . PHE A 1 296 ? -16.684 0.602 20.042 1.00 94.75 296 PHE A CA 1
ATOM 2477 C C . PHE A 1 296 ? -17.858 1.238 19.290 1.00 94.75 296 PHE A C 1
ATOM 2479 O O . PHE A 1 296 ? -17.671 1.723 18.174 1.00 94.75 296 PHE A O 1
ATOM 2486 N N . LEU A 1 297 ? -19.045 1.324 19.891 1.00 91.69 297 LEU A N 1
ATOM 2487 C CA . LEU A 1 297 ? -20.225 1.946 19.286 1.00 91.69 297 LEU A CA 1
ATOM 2488 C C . LEU A 1 297 ? -20.210 3.476 19.330 1.00 91.69 297 LEU A C 1
ATOM 2490 O O . LEU A 1 297 ? -21.096 4.095 18.745 1.00 91.69 297 LEU A O 1
ATOM 2494 N N . GLY A 1 298 ? -19.223 4.101 19.982 1.00 90.00 298 GLY A N 1
ATOM 2495 C CA . GLY A 1 298 ? -19.220 5.550 20.200 1.00 90.00 298 GLY A CA 1
ATOM 2496 C C . GLY A 1 298 ? -19.343 6.383 18.918 1.00 90.00 298 GLY A C 1
ATOM 2497 O O . GLY A 1 298 ? -20.035 7.394 18.924 1.00 90.00 298 GLY A O 1
ATOM 2498 N N . ILE A 1 299 ? -18.742 5.942 17.804 1.00 84.62 299 ILE A N 1
ATOM 2499 C CA . ILE A 1 299 ? -18.846 6.648 16.512 1.00 84.62 299 ILE A CA 1
ATOM 2500 C C . ILE A 1 299 ? -20.272 6.609 15.946 1.00 84.62 299 ILE A C 1
ATOM 2502 O O . ILE A 1 299 ? -20.773 7.604 15.440 1.00 84.62 299 ILE A O 1
ATOM 2506 N N . ILE A 1 300 ? -20.957 5.478 16.108 1.00 82.12 300 ILE A N 1
ATOM 2507 C CA . ILE A 1 300 ? -22.319 5.278 15.609 1.00 82.12 300 ILE A CA 1
ATOM 2508 C C . ILE A 1 300 ? -23.325 6.026 16.503 1.00 82.12 300 ILE A C 1
ATOM 2510 O O . ILE A 1 300 ? -24.305 6.573 16.001 1.00 82.12 300 ILE A O 1
ATOM 2514 N N . VAL A 1 301 ? -23.070 6.113 17.819 1.00 85.19 301 VAL A N 1
ATOM 2515 C CA . VAL A 1 301 ? -23.907 6.895 18.753 1.00 85.19 301 VAL A CA 1
ATOM 2516 C C . VAL A 1 301 ? -23.939 8.365 18.342 1.00 85.19 301 VAL A C 1
ATOM 2518 O O . VAL A 1 301 ? -24.996 8.995 18.377 1.00 85.19 301 VAL A O 1
ATOM 2521 N N . GLU A 1 302 ? -22.786 8.912 17.950 1.00 83.69 302 GLU A N 1
ATOM 2522 C CA . GLU A 1 302 ? -22.686 10.285 17.458 1.00 83.69 302 GLU A CA 1
ATOM 2523 C C . GLU A 1 302 ? -23.478 10.479 16.156 1.00 83.69 302 GLU A C 1
ATOM 2525 O O . GLU A 1 302 ? -24.236 11.442 16.046 1.00 83.69 302 GLU A O 1
ATOM 2530 N N . GLU A 1 303 ? -23.379 9.544 15.208 1.00 79.44 303 GLU A N 1
ATOM 2531 C CA . GLU A 1 303 ? -24.081 9.620 13.919 1.00 79.44 303 GLU A CA 1
ATOM 2532 C C . GLU A 1 303 ? -25.617 9.524 14.051 1.00 79.44 303 GLU A C 1
ATOM 2534 O O . GLU A 1 303 ? -26.341 10.177 13.295 1.00 79.44 303 GLU A O 1
ATOM 2539 N N . GLN A 1 304 ? -26.144 8.751 15.010 1.00 74.19 304 GLN A N 1
ATOM 2540 C CA . GLN A 1 304 ? -27.592 8.517 15.144 1.00 74.19 304 GLN A CA 1
ATOM 2541 C C . GLN A 1 304 ? -28.377 9.662 15.808 1.00 74.19 304 GLN A C 1
ATOM 2543 O O . GLN A 1 304 ? -29.603 9.694 15.686 1.00 74.19 304 GLN A O 1
ATOM 2548 N N . ASN A 1 305 ? -27.719 10.599 16.503 1.00 71.38 305 ASN A N 1
ATOM 2549 C CA . ASN A 1 305 ? -28.346 11.765 17.155 1.00 71.38 305 ASN A CA 1
ATOM 2550 C C . ASN A 1 305 ? -29.549 11.460 18.086 1.00 71.38 305 ASN A C 1
ATOM 2552 O O . ASN A 1 305 ? -30.365 12.341 18.368 1.00 71.38 305 ASN A O 1
ATOM 2556 N N . GLN A 1 306 ? -29.673 10.238 18.613 1.00 78.31 306 GLN A N 1
ATOM 2557 C CA . GLN A 1 306 ? -30.743 9.887 19.552 1.00 78.31 306 GLN A CA 1
ATOM 2558 C C . GLN A 1 306 ? -30.347 10.259 20.984 1.00 78.31 306 GLN A C 1
ATOM 2560 O O . GLN A 1 306 ? -29.522 9.594 21.609 1.00 78.31 306 GLN A O 1
ATOM 2565 N N . VAL A 1 307 ? -30.952 11.331 21.509 1.00 80.12 307 VAL A N 1
ATOM 2566 C CA . VAL A 1 307 ? -30.582 11.942 22.801 1.00 80.12 307 VAL A CA 1
ATOM 2567 C C . VAL A 1 307 ? -30.623 10.943 23.963 1.00 80.12 307 VAL A C 1
ATOM 2569 O O . VAL A 1 307 ? -29.678 10.905 24.748 1.00 80.12 307 VAL A O 1
ATOM 2572 N N . ASN A 1 308 ? -31.671 10.118 24.052 1.00 84.88 308 ASN A N 1
ATOM 2573 C CA . ASN A 1 308 ? -31.834 9.162 25.153 1.00 84.88 308 ASN A CA 1
ATOM 2574 C C . ASN A 1 308 ? -30.779 8.048 25.098 1.00 84.88 308 ASN A C 1
ATOM 2576 O O . ASN A 1 308 ? -30.059 7.855 26.068 1.00 84.88 308 ASN A O 1
ATOM 2580 N N . ILE A 1 309 ? -30.590 7.416 23.933 1.00 86.12 309 ILE A N 1
ATOM 2581 C CA . ILE A 1 309 ? -29.574 6.365 23.750 1.00 86.12 309 ILE A CA 1
ATOM 2582 C C . ILE A 1 309 ? -28.177 6.898 24.068 1.00 86.12 309 ILE A C 1
ATOM 2584 O O . ILE A 1 309 ? -27.399 6.243 24.757 1.00 86.12 309 ILE A O 1
ATOM 2588 N N . LYS A 1 310 ? -27.852 8.105 23.590 1.00 91.38 310 LYS A N 1
ATOM 2589 C CA . LYS A 1 310 ? -26.562 8.733 23.880 1.00 91.38 310 LYS A CA 1
ATOM 2590 C C . LYS A 1 310 ? -26.370 8.957 25.379 1.00 91.38 310 LYS A C 1
ATOM 2592 O O . LYS A 1 310 ? -25.272 8.728 25.879 1.00 91.38 310 LYS A O 1
ATOM 2597 N N . LYS A 1 311 ? -27.406 9.416 26.083 1.00 92.31 311 LYS A N 1
ATOM 2598 C CA . LYS A 1 311 ? -27.354 9.623 27.532 1.00 92.31 311 LYS A CA 1
ATOM 2599 C C . LYS A 1 311 ? -27.071 8.305 28.256 1.00 92.31 311 LYS A C 1
ATOM 2601 O O . LYS A 1 311 ? -26.078 8.242 28.975 1.00 92.31 311 LYS A O 1
ATOM 2606 N N . ASP A 1 312 ? -27.865 7.269 27.994 1.00 93.50 312 ASP A N 1
ATOM 2607 C CA . ASP A 1 312 ? -27.748 5.962 28.655 1.00 93.50 312 ASP A CA 1
ATOM 2608 C C . ASP A 1 312 ? -26.381 5.317 28.372 1.00 93.50 312 ASP A C 1
ATOM 2610 O O . ASP A 1 312 ? -25.703 4.822 29.274 1.00 93.50 312 ASP A O 1
ATOM 2614 N N . PHE A 1 313 ? -25.913 5.423 27.124 1.00 95.00 313 PHE A N 1
ATOM 2615 C CA . PHE A 1 313 ? -24.575 5.003 26.714 1.00 95.00 313 PHE A CA 1
ATOM 2616 C C . PHE A 1 313 ? -23.469 5.720 27.500 1.00 95.00 313 PHE A C 1
ATOM 2618 O O . PHE A 1 313 ? -22.577 5.075 28.054 1.00 95.00 313 PHE A O 1
ATOM 2625 N N . CYS A 1 314 ? -23.512 7.056 27.556 1.00 94.56 314 CYS A N 1
ATOM 2626 C CA . CYS A 1 314 ? -22.506 7.846 28.263 1.00 94.56 314 CYS A CA 1
ATOM 2627 C C . CYS A 1 314 ? -22.521 7.562 29.772 1.00 94.56 314 CYS A C 1
ATOM 2629 O O . CYS A 1 314 ? -21.451 7.443 30.366 1.00 94.56 314 CYS A O 1
ATOM 2631 N N . GLU A 1 315 ? -23.701 7.455 30.389 1.00 95.06 315 GLU A N 1
ATOM 2632 C CA . GLU A 1 315 ? -23.849 7.163 31.819 1.00 95.06 315 GLU A CA 1
ATOM 2633 C C . GLU A 1 315 ? -23.269 5.792 32.166 1.00 95.06 315 GLU A C 1
ATOM 2635 O O . GLU A 1 315 ? -22.439 5.699 33.071 1.00 95.06 315 GLU A O 1
ATOM 2640 N N . LYS A 1 316 ? -23.609 4.751 31.397 1.00 95.75 316 LYS A N 1
ATOM 2641 C CA . LYS A 1 316 ? -23.066 3.402 31.595 1.00 95.75 316 LYS A CA 1
ATOM 2642 C C . LYS A 1 316 ? -21.537 3.380 31.512 1.00 95.75 316 LYS A C 1
ATOM 2644 O O . LYS A 1 316 ? -20.873 2.927 32.442 1.00 95.75 316 LYS A O 1
ATOM 2649 N N . LEU A 1 317 ? -20.971 3.936 30.439 1.00 95.44 317 LEU A N 1
ATOM 2650 C CA . LEU A 1 317 ? -19.519 3.975 30.247 1.00 95.44 317 LEU A CA 1
ATOM 2651 C C . LEU A 1 317 ? -18.795 4.767 31.346 1.00 95.44 317 LEU A C 1
ATOM 2653 O O . LEU A 1 317 ? -17.728 4.353 31.797 1.00 95.44 317 LEU A O 1
ATOM 2657 N N . MET A 1 318 ? -19.352 5.903 31.776 1.00 93.94 318 MET A N 1
ATOM 2658 C CA . MET A 1 318 ? -18.766 6.723 32.842 1.00 93.94 318 MET A CA 1
ATOM 2659 C C . MET A 1 318 ? -18.810 6.025 34.202 1.00 93.94 318 MET A C 1
ATOM 2661 O O . MET A 1 318 ? -17.841 6.124 34.955 1.00 93.94 318 MET A O 1
ATOM 2665 N N . ASN A 1 319 ? -19.905 5.324 34.506 1.00 94.12 319 ASN A N 1
ATOM 2666 C CA . ASN A 1 319 ? -20.066 4.593 35.761 1.00 94.12 319 ASN A CA 1
ATOM 2667 C C . ASN A 1 319 ? -19.094 3.411 35.858 1.00 94.12 319 ASN A C 1
ATOM 2669 O O . ASN A 1 319 ? -18.531 3.181 36.926 1.00 94.12 319 ASN A O 1
ATOM 2673 N N . ASP A 1 320 ? -18.840 2.715 34.749 1.00 95.00 320 ASP A N 1
ATOM 2674 C CA . ASP A 1 320 ? -17.946 1.554 34.726 1.00 95.00 320 ASP A CA 1
ATOM 2675 C C . ASP A 1 320 ? -16.458 1.939 34.661 1.00 95.00 320 ASP A C 1
ATOM 2677 O O . ASP A 1 320 ? -15.600 1.183 35.124 1.00 95.00 320 ASP A O 1
ATOM 2681 N N . LEU A 1 321 ? -16.125 3.118 34.120 1.00 92.19 321 LEU A N 1
ATOM 2682 C CA . LEU A 1 321 ? -14.746 3.567 33.874 1.00 92.19 321 LEU A CA 1
ATOM 2683 C C . LEU A 1 321 ? -13.770 3.384 35.067 1.00 92.19 321 LEU A C 1
ATOM 2685 O O . LEU A 1 321 ? -12.629 2.966 34.826 1.00 92.19 321 LEU A O 1
ATOM 2689 N N . PRO A 1 322 ? -14.149 3.658 36.336 1.00 90.75 322 PRO A N 1
ATOM 2690 C CA . PRO A 1 322 ? -13.265 3.453 37.487 1.00 90.75 322 PRO A CA 1
ATOM 2691 C C . PRO A 1 322 ? -12.977 1.978 37.803 1.00 90.75 322 PRO A C 1
ATOM 2693 O O . PRO A 1 322 ? -11.953 1.682 38.419 1.00 90.75 322 PRO A O 1
ATOM 2696 N N . PHE A 1 323 ? -13.861 1.064 37.395 1.00 93.25 323 PHE A N 1
ATOM 2697 C CA . PHE A 1 323 ? -13.864 -0.342 37.815 1.00 93.25 323 PHE A CA 1
ATOM 2698 C C . PHE A 1 323 ? -13.324 -1.305 36.755 1.00 93.25 323 PHE A C 1
ATOM 2700 O O . PHE A 1 323 ? -13.006 -2.449 37.074 1.00 93.25 323 PHE A O 1
ATOM 2707 N N . VAL A 1 324 ? -13.197 -0.861 35.504 1.00 93.75 324 VAL A N 1
ATOM 2708 C CA . VAL A 1 324 ? -12.664 -1.703 34.428 1.00 93.75 324 VAL A CA 1
ATOM 2709 C C . VAL A 1 324 ? -11.143 -1.866 34.486 1.00 93.75 324 VAL A C 1
ATOM 2711 O O . VAL A 1 324 ? -10.414 -1.046 35.063 1.00 93.75 324 VAL A O 1
ATOM 2714 N N . GLU A 1 325 ? -10.668 -2.915 33.811 1.00 92.69 325 GLU A N 1
ATOM 2715 C CA . GLU A 1 325 ? -9.250 -3.197 33.599 1.00 92.69 325 GLU A CA 1
ATOM 2716 C C . GLU A 1 325 ? -8.505 -1.979 33.025 1.00 92.69 325 GLU A C 1
ATOM 2718 O O . GLU A 1 325 ? -8.967 -1.296 32.105 1.00 92.69 325 GLU A O 1
ATOM 2723 N N . THR A 1 326 ? -7.318 -1.720 33.567 1.00 88.62 326 THR A N 1
ATOM 2724 C CA . THR A 1 326 ? -6.490 -0.555 33.240 1.00 88.62 326 THR A CA 1
ATOM 2725 C C . THR A 1 326 ? -5.866 -0.610 31.851 1.00 88.62 326 THR A C 1
ATOM 2727 O O . THR A 1 326 ? -5.588 0.441 31.277 1.00 88.62 326 THR A O 1
ATOM 2730 N N . ASP A 1 327 ? -5.600 -1.810 31.337 1.00 87.44 327 ASP A N 1
ATOM 2731 C CA . ASP A 1 327 ? -4.683 -1.997 30.211 1.00 87.44 327 ASP A CA 1
ATOM 2732 C C . ASP A 1 327 ? -5.388 -1.940 28.850 1.00 87.44 327 ASP A C 1
ATOM 2734 O O . ASP A 1 327 ? -4.830 -1.380 27.903 1.00 87.44 327 ASP A O 1
ATOM 2738 N N . PHE A 1 328 ? -6.617 -2.461 28.768 1.00 90.38 328 PHE A N 1
ATOM 2739 C CA . PHE A 1 328 ? -7.416 -2.512 27.537 1.00 90.38 328 PHE A CA 1
ATOM 2740 C C . PHE A 1 328 ? -8.714 -1.723 27.668 1.00 90.38 328 PHE A C 1
ATOM 2742 O O . PHE A 1 328 ? -8.893 -0.689 27.021 1.00 90.38 328 PHE A O 1
ATOM 2749 N N . ALA A 1 329 ? -9.592 -2.175 28.565 1.00 94.06 329 ALA A N 1
ATOM 2750 C CA . ALA A 1 329 ? -10.949 -1.663 28.672 1.00 94.06 329 ALA A CA 1
ATOM 2751 C C . ALA A 1 329 ? -10.997 -0.161 28.965 1.00 94.06 329 ALA A C 1
ATOM 2753 O O . ALA A 1 329 ? -11.774 0.566 28.351 1.00 94.06 329 ALA A O 1
ATOM 2754 N N . ARG A 1 330 ? -10.145 0.339 29.866 1.00 94.00 330 ARG A N 1
ATOM 2755 C CA . ARG A 1 330 ? -10.177 1.756 30.240 1.00 94.00 330 ARG A CA 1
ATOM 2756 C C . ARG A 1 330 ? -9.821 2.699 29.079 1.00 94.00 330 ARG A C 1
ATOM 2758 O O . ARG A 1 330 ? -10.638 3.575 28.792 1.00 94.00 330 ARG A O 1
ATOM 2765 N N . PRO A 1 331 ? -8.672 2.565 28.385 1.00 95.31 331 PRO A N 1
ATOM 2766 C CA . PRO A 1 331 ? -8.409 3.334 27.169 1.00 95.31 331 PRO A CA 1
ATOM 2767 C C . PRO A 1 331 ? -9.516 3.239 26.107 1.00 95.31 331 PRO A C 1
ATOM 2769 O O . PRO A 1 331 ? -9.879 4.260 25.522 1.00 95.31 331 PRO A O 1
ATOM 2772 N N . GLU A 1 332 ? -10.077 2.047 25.882 1.00 95.81 332 GLU A N 1
ATOM 2773 C CA . GLU A 1 332 ? -11.153 1.820 24.908 1.00 95.81 332 GLU A CA 1
ATOM 2774 C C . GLU A 1 332 ? -12.429 2.595 25.283 1.00 95.81 332 GLU A C 1
ATOM 2776 O O . GLU A 1 332 ? -12.960 3.345 24.459 1.00 95.81 332 GLU A O 1
ATOM 2781 N N . ILE A 1 333 ? -12.858 2.543 26.550 1.00 95.94 333 ILE A N 1
ATOM 2782 C CA . ILE A 1 333 ? -13.997 3.326 27.061 1.00 95.94 333 ILE A CA 1
ATOM 2783 C C . ILE A 1 333 ? -13.765 4.827 26.883 1.00 95.94 333 ILE A C 1
ATOM 2785 O O . ILE A 1 333 ? -14.665 5.538 26.437 1.00 95.94 333 ILE A O 1
ATOM 2789 N N . ILE A 1 334 ? -12.560 5.328 27.168 1.00 95.25 334 ILE A N 1
ATOM 2790 C CA . ILE A 1 334 ? -12.219 6.750 26.992 1.00 95.25 334 ILE A CA 1
ATOM 2791 C C . ILE A 1 334 ? -12.363 7.174 25.525 1.00 95.25 334 ILE A C 1
ATOM 2793 O O . ILE A 1 334 ? -12.895 8.250 25.229 1.00 95.25 334 ILE A O 1
ATOM 2797 N N . ILE A 1 335 ? -11.910 6.325 24.601 1.00 95.25 335 ILE A N 1
ATOM 2798 C CA . ILE A 1 335 ? -12.074 6.532 23.160 1.00 95.25 335 ILE A CA 1
ATOM 2799 C C . ILE A 1 335 ? -13.562 6.547 22.792 1.00 95.25 335 ILE A C 1
ATOM 2801 O O . ILE A 1 335 ? -13.999 7.459 22.085 1.00 95.25 335 ILE A O 1
ATOM 2805 N N . GLY A 1 336 ? -14.337 5.583 23.292 1.00 95.44 336 GLY A N 1
ATOM 2806 C CA . GLY A 1 336 ? -15.778 5.474 23.060 1.00 95.44 336 GLY A CA 1
ATOM 2807 C C . GLY A 1 336 ? -16.551 6.700 23.540 1.00 95.44 336 GLY A C 1
ATOM 2808 O O . GLY A 1 336 ? -17.284 7.307 22.760 1.00 95.44 336 GLY A O 1
ATOM 2809 N N . LEU A 1 337 ? -16.307 7.137 24.779 1.00 94.88 337 LEU A N 1
ATOM 2810 C CA . LEU A 1 337 ? -16.874 8.359 25.356 1.00 94.88 337 LEU A CA 1
ATOM 2811 C C . LEU A 1 337 ? -16.551 9.589 24.503 1.00 94.88 337 LEU A C 1
ATOM 2813 O O . LEU A 1 337 ? -17.414 10.440 24.269 1.00 94.88 337 LEU A O 1
ATOM 2817 N N . LYS A 1 338 ? -15.304 9.703 24.024 1.00 94.56 338 LYS A N 1
ATOM 2818 C CA . LYS A 1 338 ? -14.895 10.844 23.200 1.00 94.56 338 LYS A CA 1
ATOM 2819 C C . LYS A 1 338 ? -15.570 10.835 21.829 1.00 94.56 338 LYS A C 1
ATOM 2821 O O . LYS A 1 338 ? -15.997 11.902 21.387 1.00 94.56 338 LYS A O 1
ATOM 2826 N N . LYS A 1 339 ? -15.657 9.669 21.181 1.00 93.06 339 LYS A N 1
ATOM 2827 C CA . LYS A 1 339 ? -16.325 9.487 19.882 1.00 93.06 339 LYS A CA 1
ATOM 2828 C C . LYS A 1 339 ? -17.830 9.723 19.979 1.00 93.06 339 LYS A C 1
ATOM 2830 O O . LYS A 1 339 ? -18.368 10.422 19.149 1.00 93.06 339 LYS A O 1
ATOM 2835 N N . ALA A 1 340 ? -18.483 9.279 21.051 1.00 92.94 340 ALA A N 1
ATOM 2836 C CA . ALA A 1 340 ? -19.898 9.578 21.293 1.00 92.94 340 ALA A CA 1
ATOM 2837 C C . ALA A 1 340 ? -20.161 11.049 21.670 1.00 92.94 340 ALA A C 1
ATOM 2839 O O . ALA A 1 340 ? -21.309 11.451 21.879 1.00 92.94 340 ALA A O 1
ATOM 2840 N N . ASN A 1 341 ? -19.109 11.868 21.793 1.00 92.81 341 ASN A N 1
ATOM 2841 C CA . ASN A 1 341 ? -19.174 13.245 22.263 1.00 92.81 341 ASN A CA 1
ATOM 2842 C C . ASN A 1 341 ? -19.890 13.351 23.631 1.00 92.81 341 ASN A C 1
ATOM 2844 O O . ASN A 1 341 ? -20.789 14.178 23.817 1.00 92.81 341 ASN A O 1
ATOM 2848 N N . CYS A 1 342 ? -19.528 12.460 24.564 1.00 92.25 342 CYS A N 1
ATOM 2849 C CA . CYS A 1 342 ? -19.943 12.508 25.966 1.00 92.25 342 CYS A CA 1
ATOM 2850 C C . CYS A 1 342 ? -19.223 13.649 26.702 1.00 92.25 342 CYS A C 1
ATOM 2852 O O . CYS A 1 342 ? -18.070 13.975 26.406 1.00 92.25 342 CYS A O 1
ATOM 2854 N N . ILE A 1 343 ? -19.887 14.252 27.690 1.00 88.88 343 ILE A N 1
ATOM 2855 C CA . ILE A 1 343 ? -19.322 15.357 28.472 1.00 88.88 343 ILE A CA 1
ATOM 2856 C C . ILE A 1 343 ? -18.513 14.785 29.639 1.00 88.88 343 ILE A C 1
ATOM 2858 O O . ILE A 1 343 ? -19.075 14.223 30.571 1.00 88.88 343 ILE A O 1
ATOM 2862 N N . PHE A 1 344 ? -17.192 14.968 29.609 1.00 87.81 344 PHE A N 1
ATOM 2863 C CA . PHE A 1 344 ? -16.298 14.634 30.720 1.00 87.81 344 PHE A CA 1
ATOM 2864 C C . PHE A 1 344 ? -15.098 15.586 30.775 1.00 87.81 344 PHE A C 1
ATOM 2866 O O . PHE A 1 344 ? -14.655 16.144 29.763 1.00 87.81 344 PHE A O 1
ATOM 2873 N N . LYS A 1 345 ? -14.537 15.779 31.971 1.00 82.81 345 LYS A N 1
ATOM 2874 C CA . LYS A 1 345 ? -13.338 16.600 32.165 1.00 82.81 345 LYS A CA 1
ATOM 2875 C C . LYS A 1 345 ? -12.107 15.797 31.754 1.00 82.81 345 LYS A C 1
ATOM 2877 O O . LYS A 1 345 ? -11.730 14.834 32.409 1.00 82.81 345 LYS A O 1
ATOM 2882 N N . LYS A 1 346 ? -11.430 16.218 30.680 1.00 77.38 346 LYS A N 1
ATOM 2883 C CA . LYS A 1 346 ? -10.217 15.537 30.178 1.00 77.38 346 LYS A CA 1
ATOM 2884 C C . LYS A 1 346 ? -9.133 15.371 31.250 1.00 77.38 346 LYS A C 1
ATOM 2886 O O . LYS A 1 346 ? -8.446 14.356 31.259 1.00 77.38 346 LYS A O 1
ATOM 2891 N N . ASN A 1 347 ? -8.988 16.356 32.137 1.00 76.94 347 ASN A N 1
ATOM 2892 C CA . ASN A 1 347 ? -7.994 16.326 33.213 1.00 76.94 347 ASN A CA 1
ATOM 2893 C C . ASN A 1 347 ? -8.267 15.222 34.242 1.00 76.94 347 ASN A C 1
ATOM 2895 O O . ASN A 1 347 ? -7.323 14.755 34.865 1.00 76.94 347 ASN A O 1
ATOM 2899 N N . ASP A 1 348 ? -9.515 14.772 34.359 1.00 76.81 348 ASP A N 1
ATOM 2900 C CA . ASP A 1 348 ? -9.902 13.713 35.289 1.00 76.81 348 ASP A CA 1
ATOM 2901 C C . ASP A 1 348 ? -9.572 12.332 34.702 1.00 76.81 348 ASP A C 1
ATOM 2903 O O . ASP A 1 348 ? -9.455 11.360 35.436 1.00 76.81 348 ASP A O 1
ATOM 2907 N N . ILE A 1 349 ? -9.378 12.247 33.379 1.00 80.38 349 ILE A N 1
ATOM 2908 C CA . ILE A 1 349 ? -9.199 10.983 32.658 1.00 80.38 349 ILE A CA 1
ATOM 2909 C C . ILE A 1 349 ? -7.743 10.723 32.247 1.00 80.38 349 ILE A C 1
ATOM 2911 O O . ILE A 1 349 ? -7.282 9.584 32.275 1.00 80.38 349 ILE A O 1
ATOM 2915 N N . ILE A 1 350 ? -6.991 11.769 31.884 1.00 76.81 350 ILE A N 1
ATOM 2916 C CA . ILE A 1 350 ? -5.580 11.652 31.468 1.00 76.81 350 ILE A CA 1
ATOM 2917 C C . ILE A 1 350 ? -4.701 10.912 32.495 1.00 76.81 350 ILE A C 1
ATOM 2919 O O . ILE A 1 350 ? -3.886 10.098 32.056 1.00 76.81 350 ILE A O 1
ATOM 2923 N N . PRO A 1 351 ? -4.846 11.117 33.822 1.00 81.81 351 PRO A N 1
ATOM 2924 C CA . PRO A 1 351 ? -4.060 10.385 34.816 1.00 81.81 351 PRO A CA 1
ATOM 2925 C C . PRO A 1 351 ? -4.219 8.862 34.747 1.00 81.81 351 PRO A C 1
ATOM 2927 O O . PRO A 1 351 ? -3.337 8.145 35.209 1.00 81.81 351 PRO A O 1
ATOM 2930 N N . PHE A 1 352 ? -5.303 8.356 34.149 1.00 79.25 352 PHE A N 1
ATOM 2931 C CA . PHE A 1 352 ? -5.511 6.921 33.975 1.00 79.25 352 PHE A CA 1
ATOM 2932 C C . PHE A 1 352 ? -4.777 6.321 32.771 1.00 79.25 352 PHE A C 1
ATOM 2934 O O . PHE A 1 352 ? -4.682 5.099 32.681 1.00 79.25 352 PHE A O 1
ATOM 2941 N N . LEU A 1 353 ? -4.251 7.141 31.856 1.00 86.88 353 LEU A N 1
ATOM 2942 C CA . LEU A 1 353 ? -3.505 6.690 30.676 1.00 86.88 353 LEU A CA 1
ATOM 2943 C C . LEU A 1 353 ? -2.024 6.486 31.025 1.00 86.88 353 LEU A C 1
ATOM 2945 O O . LEU A 1 353 ? -1.137 7.153 30.485 1.00 86.88 353 LEU A O 1
ATOM 2949 N N . THR A 1 354 ? -1.759 5.586 31.972 1.00 88.62 354 THR A N 1
ATOM 2950 C CA . THR A 1 354 ? -0.405 5.284 32.445 1.00 88.62 354 THR A CA 1
ATOM 2951 C C . THR A 1 354 ? 0.280 4.254 31.554 1.00 88.62 354 THR A C 1
ATOM 2953 O O . THR A 1 354 ? -0.321 3.273 31.123 1.00 88.62 354 THR A O 1
ATOM 2956 N N . TYR A 1 355 ? 1.566 4.473 31.288 1.00 91.62 355 TYR A N 1
ATOM 2957 C CA . TYR A 1 355 ? 2.386 3.568 30.492 1.00 91.62 355 TYR A CA 1
ATOM 2958 C C . TYR A 1 355 ? 3.815 3.497 31.024 1.00 91.62 355 TYR A C 1
ATOM 2960 O O . TYR A 1 355 ? 4.340 4.458 31.589 1.00 91.62 355 TYR A O 1
ATOM 2968 N N . ASN A 1 356 ? 4.461 2.358 30.806 1.00 89.75 356 ASN A N 1
ATOM 2969 C CA . ASN A 1 356 ? 5.859 2.113 31.127 1.00 89.75 356 ASN A CA 1
ATOM 2970 C C . ASN A 1 356 ? 6.549 1.280 30.026 1.00 89.75 356 ASN A C 1
ATOM 2972 O O . ASN A 1 356 ? 5.931 0.803 29.076 1.00 89.75 356 ASN A O 1
ATOM 2976 N N . LEU A 1 357 ? 7.867 1.105 30.150 1.00 86.31 357 LEU A N 1
ATOM 2977 C CA . LEU A 1 357 ? 8.689 0.393 29.162 1.00 86.31 357 LEU A CA 1
ATOM 2978 C C . LEU A 1 357 ? 8.342 -1.101 29.014 1.00 86.31 357 LEU A C 1
ATOM 2980 O O . LEU A 1 357 ? 8.589 -1.672 27.949 1.00 86.31 357 LEU A O 1
ATOM 2984 N N . ASN A 1 358 ? 7.771 -1.730 30.041 1.00 87.75 358 ASN A N 1
ATOM 2985 C CA . ASN A 1 358 ? 7.474 -3.165 30.091 1.00 87.75 358 ASN A CA 1
ATOM 2986 C C . ASN A 1 358 ? 6.070 -3.512 29.576 1.00 87.75 358 ASN A C 1
ATOM 2988 O O . ASN A 1 358 ? 5.816 -4.674 29.273 1.00 87.75 358 ASN A O 1
ATOM 2992 N N . ASP A 1 359 ? 5.182 -2.528 29.423 1.00 89.94 359 ASP A N 1
ATOM 2993 C CA . ASP A 1 359 ? 3.809 -2.752 28.958 1.00 89.94 359 ASP A CA 1
ATOM 2994 C C . ASP A 1 359 ? 3.748 -3.398 27.561 1.00 89.94 359 ASP A C 1
ATOM 2996 O O . ASP A 1 359 ? 4.638 -3.222 26.730 1.00 89.94 359 ASP A O 1
ATOM 3000 N N . SER A 1 360 ? 2.688 -4.142 27.250 1.00 90.69 360 SER A N 1
ATOM 3001 C CA . SER A 1 360 ? 2.549 -4.788 25.936 1.00 90.69 360 SER A CA 1
ATOM 3002 C C . SER A 1 360 ? 2.312 -3.776 24.802 1.00 90.69 360 SER A C 1
ATOM 3004 O O . SER A 1 360 ? 1.825 -2.666 25.027 1.00 90.69 360 SER A O 1
ATOM 3006 N N . ILE A 1 361 ? 2.600 -4.165 23.551 1.00 91.12 361 ILE A N 1
ATOM 3007 C CA . ILE A 1 361 ? 2.269 -3.328 22.382 1.00 91.12 361 ILE A CA 1
ATOM 3008 C C . ILE A 1 361 ? 0.759 -3.071 22.265 1.00 91.12 361 ILE A C 1
ATOM 3010 O O . ILE A 1 361 ? 0.361 -2.005 21.810 1.00 91.12 361 ILE A O 1
ATOM 3014 N N . PHE A 1 362 ? -0.078 -3.999 22.739 1.00 92.50 362 PHE A N 1
ATOM 3015 C CA . PHE A 1 362 ? -1.531 -3.842 22.746 1.00 92.50 362 PHE A CA 1
ATOM 3016 C C . PHE A 1 362 ? -1.983 -2.714 23.674 1.00 92.50 362 PHE A C 1
ATOM 3018 O O . PHE A 1 362 ? -2.749 -1.850 23.254 1.00 92.50 362 PHE A O 1
ATOM 3025 N N . LYS A 1 363 ? -1.441 -2.653 24.894 1.00 93.31 363 LYS A N 1
ATOM 3026 C CA . LYS A 1 363 ? -1.701 -1.534 25.808 1.00 93.31 363 LYS A CA 1
ATOM 3027 C C . LYS A 1 363 ? -1.193 -0.214 25.228 1.00 93.31 363 LYS A C 1
ATOM 3029 O O . LYS A 1 363 ? -1.895 0.794 25.259 1.00 93.31 363 LYS A O 1
ATOM 3034 N N . MET A 1 364 ? 0.012 -0.216 24.646 1.00 93.25 364 MET A N 1
ATOM 3035 C CA . MET A 1 364 ? 0.574 0.987 24.016 1.00 93.25 364 MET A CA 1
ATOM 3036 C C . MET A 1 364 ? -0.277 1.489 22.850 1.00 93.25 364 MET A C 1
ATOM 3038 O O . MET A 1 364 ? -0.434 2.702 22.711 1.00 93.25 364 MET A O 1
ATOM 3042 N N . ASN A 1 365 ? -0.843 0.585 22.044 1.00 95.12 365 ASN A N 1
ATOM 3043 C CA . ASN A 1 365 ? -1.774 0.934 20.978 1.00 95.12 365 ASN A CA 1
ATOM 3044 C C . ASN A 1 365 ? -2.963 1.714 21.540 1.00 95.12 365 ASN A C 1
ATOM 3046 O O . ASN A 1 365 ? -3.162 2.868 21.177 1.00 95.12 365 ASN A O 1
ATOM 3050 N N . TRP A 1 366 ? -3.696 1.161 22.502 1.00 95.44 366 TRP A N 1
ATOM 3051 C CA . TRP A 1 366 ? -4.875 1.856 23.014 1.00 95.44 366 TRP A CA 1
ATOM 3052 C C . TRP A 1 366 ? -4.562 3.173 23.721 1.00 95.44 366 TRP A C 1
ATOM 3054 O O . TRP A 1 366 ? -5.299 4.148 23.568 1.00 95.44 366 TRP A O 1
ATOM 3064 N N . ILE A 1 367 ? -3.439 3.251 24.436 1.00 95.12 367 ILE A N 1
ATOM 3065 C CA . ILE A 1 367 ? -3.008 4.494 25.082 1.00 95.12 367 ILE A CA 1
ATOM 3066 C C . ILE A 1 367 ? -2.700 5.580 24.050 1.00 95.12 367 ILE A C 1
ATOM 3068 O O . ILE A 1 367 ? -3.170 6.712 24.204 1.00 95.12 367 ILE A O 1
ATOM 3072 N N . ILE A 1 368 ? -1.936 5.272 22.994 1.00 95.19 368 ILE A N 1
ATOM 3073 C CA . ILE A 1 368 ? -1.619 6.282 21.977 1.00 95.19 368 ILE A CA 1
ATOM 3074 C C . ILE A 1 368 ? -2.879 6.720 21.225 1.00 95.19 368 ILE A C 1
ATOM 3076 O O . ILE A 1 368 ? -3.055 7.917 20.995 1.00 95.19 368 ILE A O 1
ATOM 3080 N N . GLN A 1 369 ? -3.796 5.789 20.943 1.00 95.62 369 GLN A N 1
ATOM 3081 C CA . GLN A 1 369 ? -5.102 6.097 20.359 1.00 95.62 369 GLN A CA 1
ATOM 3082 C C . GLN A 1 369 ? -5.906 7.054 21.235 1.00 95.62 369 GLN A C 1
ATOM 3084 O O . GLN A 1 369 ? -6.353 8.095 20.754 1.00 95.62 369 GLN A O 1
ATOM 3089 N N . ALA A 1 370 ? -6.042 6.748 22.528 1.00 95.25 370 ALA A N 1
ATOM 3090 C CA . ALA A 1 370 ? -6.786 7.574 23.471 1.00 95.25 370 ALA A CA 1
ATOM 3091 C C . ALA A 1 370 ? -6.204 8.992 23.562 1.00 95.25 370 ALA A C 1
ATOM 3093 O O . ALA A 1 370 ? -6.945 9.972 23.482 1.00 95.25 370 ALA A O 1
ATOM 3094 N N . ILE A 1 371 ? -4.877 9.125 23.656 1.00 94.12 371 ILE A N 1
ATOM 3095 C CA . ILE A 1 371 ? -4.202 10.431 23.698 1.00 94.12 371 ILE A CA 1
ATOM 3096 C C . ILE A 1 371 ? -4.493 11.241 22.427 1.00 94.12 371 ILE A C 1
ATOM 3098 O O . ILE A 1 371 ? -4.899 12.404 22.520 1.00 94.12 371 ILE A O 1
ATOM 3102 N N . VAL A 1 372 ? -4.323 10.631 21.251 1.00 93.94 372 VAL A N 1
ATOM 3103 C CA . VAL A 1 372 ? -4.543 11.305 19.964 1.00 93.94 372 VAL A CA 1
ATOM 3104 C C . VAL A 1 372 ? -6.010 11.711 19.799 1.00 93.94 372 VAL A C 1
ATOM 3106 O O . VAL A 1 372 ? -6.287 12.862 19.469 1.00 93.94 372 VAL A O 1
ATOM 3109 N N . ILE A 1 373 ? -6.956 10.822 20.113 1.00 92.94 373 ILE A N 1
ATOM 3110 C CA . ILE A 1 373 ? -8.409 11.062 20.003 1.00 92.94 373 ILE A CA 1
ATOM 3111 C C . ILE A 1 373 ? -8.892 12.139 20.988 1.00 92.94 373 ILE A C 1
ATOM 3113 O O . ILE A 1 373 ? -9.806 12.914 20.694 1.00 92.94 373 ILE A O 1
ATOM 3117 N N . LEU A 1 374 ? -8.235 12.277 22.142 1.00 92.25 374 LEU A N 1
ATOM 3118 C CA . LEU A 1 374 ? -8.461 13.389 23.069 1.00 92.25 374 LEU A CA 1
ATOM 3119 C C . LEU A 1 374 ? -7.878 14.729 22.575 1.00 92.25 374 LEU A C 1
ATOM 3121 O O . LEU A 1 374 ? -7.957 15.730 23.305 1.00 92.25 374 LEU A O 1
ATOM 3125 N N . ASN A 1 375 ? -7.359 14.788 21.344 1.00 90.94 375 ASN A N 1
ATOM 3126 C CA . ASN A 1 375 ? -6.663 15.924 20.736 1.00 90.94 375 ASN A CA 1
ATOM 3127 C C . ASN A 1 375 ? -5.447 16.359 21.565 1.00 90.94 375 ASN A C 1
ATOM 3129 O O . ASN A 1 375 ? -5.229 17.550 21.809 1.00 90.94 375 ASN A O 1
ATOM 3133 N N . LYS A 1 376 ? -4.679 15.386 22.064 1.00 90.50 376 LYS A N 1
ATOM 3134 C CA . LYS A 1 376 ? -3.416 15.609 22.772 1.00 90.50 376 LYS A CA 1
ATOM 3135 C C . LYS A 1 376 ? -2.262 15.034 21.957 1.00 90.50 376 LYS A C 1
ATOM 3137 O O . LYS A 1 376 ? -2.422 14.068 21.221 1.00 90.50 376 LYS A O 1
ATOM 3142 N N . LYS A 1 377 ? -1.082 15.639 22.102 1.00 90.44 377 LYS A N 1
ATOM 3143 C CA . LYS A 1 377 ? 0.151 15.108 21.515 1.00 90.44 377 LYS A CA 1
ATOM 3144 C C . LYS A 1 377 ? 0.723 14.025 22.440 1.00 90.44 377 LYS A C 1
ATOM 3146 O O . LYS A 1 377 ? 0.903 14.316 23.626 1.00 90.44 377 LYS A O 1
ATOM 3151 N N . PRO A 1 378 ? 1.031 12.816 21.939 1.00 91.62 378 PRO A N 1
ATOM 3152 C CA . PRO A 1 378 ? 1.813 11.824 22.664 1.00 91.62 378 PRO A CA 1
ATOM 3153 C C . PRO A 1 378 ? 3.139 12.412 23.147 1.00 91.62 378 PRO A C 1
ATOM 3155 O O . PRO A 1 378 ? 3.774 13.206 22.449 1.00 91.62 378 PRO A O 1
ATOM 3158 N N . SER A 1 379 ? 3.568 12.015 24.345 1.00 91.69 379 SER A N 1
ATOM 3159 C CA . SER A 1 379 ? 4.880 12.408 24.858 1.00 91.69 379 SER A CA 1
ATOM 3160 C C . SER A 1 379 ? 5.991 11.772 24.017 1.00 91.69 379 SER A C 1
ATOM 3162 O O . SER A 1 379 ? 5.822 10.687 23.455 1.00 91.69 379 SER A O 1
ATOM 3164 N N . GLN A 1 380 ? 7.169 12.400 23.977 1.00 91.25 380 GLN A N 1
ATOM 3165 C CA . GLN A 1 380 ? 8.322 11.801 23.300 1.00 91.25 380 GLN A CA 1
ATOM 3166 C C . GLN A 1 380 ? 8.715 10.453 23.928 1.00 91.25 380 GLN A C 1
ATOM 3168 O O . GLN A 1 380 ? 9.164 9.561 23.215 1.00 91.25 380 GLN A O 1
ATOM 3173 N N . LEU A 1 381 ? 8.495 10.281 25.238 1.00 92.25 381 LEU A N 1
ATOM 3174 C CA . LEU A 1 381 ? 8.717 9.013 25.929 1.00 92.25 381 LEU A CA 1
ATOM 3175 C C . LEU A 1 381 ? 7.805 7.907 25.383 1.00 92.25 381 LEU A C 1
ATOM 3177 O O . LEU A 1 381 ? 8.304 6.834 25.063 1.00 92.25 381 LEU A O 1
ATOM 3181 N N . LEU A 1 382 ? 6.503 8.168 25.218 1.00 91.81 382 LEU A N 1
ATOM 3182 C CA . LEU A 1 382 ? 5.566 7.193 24.649 1.00 91.81 382 LEU A CA 1
ATOM 3183 C C . LEU A 1 382 ? 5.963 6.806 23.220 1.00 91.81 382 LEU A C 1
ATOM 3185 O O . LEU A 1 382 ? 6.011 5.622 22.898 1.00 91.81 382 LEU A O 1
ATOM 3189 N N . ILE A 1 383 ? 6.317 7.791 22.389 1.00 91.56 383 ILE A N 1
ATOM 3190 C CA . ILE A 1 383 ? 6.790 7.543 21.019 1.00 91.56 383 ILE A CA 1
ATOM 3191 C C . ILE A 1 383 ? 8.048 6.668 21.027 1.00 91.56 383 ILE A C 1
ATOM 3193 O O . ILE A 1 383 ? 8.110 5.693 20.286 1.00 91.56 383 ILE A O 1
ATOM 3197 N N . ASN A 1 384 ? 9.014 6.959 21.904 1.00 90.62 384 ASN A N 1
ATOM 3198 C CA . ASN A 1 384 ? 10.231 6.157 22.037 1.00 90.62 384 ASN A CA 1
ATOM 3199 C C . ASN A 1 384 ? 9.931 4.722 22.501 1.00 90.62 384 ASN A C 1
ATOM 3201 O O . ASN A 1 384 ? 10.589 3.789 22.047 1.00 90.62 384 ASN A O 1
ATOM 3205 N N . ILE A 1 385 ? 8.952 4.530 23.393 1.00 91.12 385 ILE A N 1
ATOM 3206 C CA . ILE A 1 385 ? 8.527 3.200 23.856 1.00 91.12 385 ILE A CA 1
ATOM 3207 C C . ILE A 1 385 ? 7.908 2.407 22.699 1.00 91.12 385 ILE A C 1
ATOM 3209 O O . ILE A 1 385 ? 8.300 1.260 22.478 1.00 91.12 385 ILE A O 1
ATOM 3213 N N . VAL A 1 386 ? 6.981 3.014 21.951 1.00 90.31 386 VAL A N 1
ATOM 3214 C CA . VAL A 1 386 ? 6.337 2.397 20.778 1.00 90.31 386 VAL A CA 1
ATOM 3215 C C . VAL A 1 386 ? 7.384 2.038 19.725 1.00 90.31 386 VAL A C 1
ATOM 3217 O O . VAL A 1 386 ? 7.460 0.887 19.299 1.00 90.31 386 VAL A O 1
ATOM 3220 N N . GLU A 1 387 ? 8.258 2.983 19.373 1.00 89.81 387 GLU A N 1
ATOM 3221 C CA . GLU A 1 387 ? 9.341 2.769 18.412 1.00 89.81 387 GLU A CA 1
ATOM 3222 C C . GLU A 1 387 ? 10.276 1.639 18.852 1.00 89.81 387 GLU A C 1
ATOM 3224 O O . GLU A 1 387 ? 10.588 0.758 18.052 1.00 89.81 387 GLU A O 1
ATOM 3229 N N . LYS A 1 388 ? 10.700 1.627 20.122 1.00 88.50 388 LYS A N 1
ATOM 3230 C CA . LYS A 1 388 ? 11.560 0.569 20.660 1.00 88.50 388 LYS A CA 1
ATOM 3231 C C . LYS A 1 388 ? 10.887 -0.796 20.544 1.00 88.50 388 LYS A C 1
ATOM 3233 O O . LYS A 1 388 ? 11.500 -1.714 20.018 1.00 88.50 388 LYS A O 1
ATOM 3238 N N . LYS A 1 389 ? 9.620 -0.922 20.952 1.00 85.94 389 LYS A N 1
ATOM 3239 C CA . LYS A 1 389 ? 8.872 -2.190 20.860 1.00 85.94 389 LYS A CA 1
ATOM 3240 C C . LYS A 1 389 ? 8.714 -2.670 19.423 1.00 85.94 389 LYS A C 1
ATOM 3242 O O . LYS A 1 389 ? 8.774 -3.870 19.172 1.00 85.94 389 LYS A O 1
ATOM 3247 N N . ILE A 1 390 ? 8.543 -1.753 18.478 1.00 83.81 390 ILE A N 1
ATOM 3248 C CA . ILE A 1 390 ? 8.458 -2.074 17.050 1.00 83.81 390 ILE A CA 1
ATOM 3249 C C . ILE A 1 390 ? 9.813 -2.508 16.505 1.00 83.81 390 ILE A C 1
ATOM 3251 O O . ILE A 1 390 ? 9.890 -3.505 15.794 1.00 83.81 390 ILE A O 1
ATOM 3255 N N . LYS A 1 391 ? 10.895 -1.815 16.865 1.00 85.25 391 LYS A N 1
ATOM 3256 C CA . LYS A 1 391 ? 12.245 -2.253 16.506 1.00 85.25 391 LYS A CA 1
ATOM 3257 C C . LYS A 1 391 ? 12.535 -3.625 17.091 1.00 85.25 391 LYS A C 1
ATOM 3259 O O . LYS A 1 391 ? 12.998 -4.477 16.353 1.00 85.25 391 LYS A O 1
ATOM 3264 N N . ASP A 1 392 ? 12.184 -3.880 18.346 1.00 80.81 392 ASP A N 1
ATOM 3265 C CA . ASP A 1 392 ? 12.315 -5.202 18.963 1.00 80.81 392 ASP A CA 1
ATOM 3266 C C . ASP A 1 392 ? 11.455 -6.245 18.220 1.00 80.81 392 ASP A C 1
ATOM 3268 O O . ASP A 1 392 ? 11.905 -7.365 17.980 1.00 80.81 392 ASP A O 1
ATOM 3272 N N . THR A 1 393 ? 10.255 -5.867 17.764 1.00 74.75 393 THR A N 1
ATOM 3273 C CA . THR A 1 393 ? 9.367 -6.708 16.938 1.00 74.75 393 THR A CA 1
ATOM 3274 C C . THR A 1 393 ? 10.022 -7.074 15.598 1.00 74.75 393 THR A C 1
ATOM 3276 O O . THR A 1 393 ? 10.049 -8.238 15.203 1.00 74.75 393 THR A O 1
ATOM 3279 N N . ILE A 1 394 ? 10.616 -6.097 14.912 1.00 74.69 394 ILE A N 1
ATOM 3280 C CA . ILE A 1 394 ? 11.299 -6.285 13.624 1.00 74.69 394 ILE A CA 1
ATOM 3281 C C . ILE A 1 394 ? 12.618 -7.063 13.808 1.00 74.69 394 ILE A C 1
ATOM 3283 O O . ILE A 1 394 ? 12.915 -7.984 13.041 1.00 74.69 394 ILE A O 1
ATOM 3287 N N . LEU A 1 395 ? 13.401 -6.727 14.840 1.00 68.81 395 LEU A N 1
ATOM 3288 C CA . LEU A 1 395 ? 14.736 -7.269 15.123 1.00 68.81 395 LEU A CA 1
ATOM 3289 C C . LEU A 1 395 ? 14.704 -8.686 15.709 1.00 68.81 395 LEU A C 1
ATOM 3291 O O . LEU A 1 395 ? 15.622 -9.463 15.443 1.00 68.81 395 LEU A O 1
ATOM 3295 N N . SER A 1 396 ? 13.663 -9.075 16.455 1.00 64.31 396 SER A N 1
ATOM 3296 C CA . SER A 1 396 ? 13.553 -10.392 17.121 1.00 64.31 396 SER A CA 1
ATOM 3297 C C . SER A 1 396 ? 13.345 -11.594 16.173 1.00 64.31 396 SER A C 1
ATOM 3299 O O . SER A 1 396 ? 12.980 -12.686 16.602 1.00 64.31 396 SER A O 1
ATOM 3301 N N . LYS A 1 397 ? 13.694 -11.447 14.889 1.00 58.19 397 LYS A N 1
ATOM 3302 C CA . LYS A 1 397 ? 13.462 -12.374 13.770 1.00 58.19 397 LYS A CA 1
ATOM 3303 C C . LYS A 1 397 ? 11.967 -12.560 13.480 1.00 58.19 397 LYS A C 1
ATOM 3305 O O . LYS A 1 397 ? 11.307 -13.454 14.007 1.00 58.19 397 LYS A O 1
ATOM 3310 N N . LYS A 1 398 ? 11.511 -11.781 12.494 1.00 56.50 398 LYS A N 1
ATOM 3311 C CA . LYS A 1 398 ? 10.230 -11.742 11.748 1.00 56.50 398 LYS A CA 1
ATOM 3312 C C . LYS A 1 398 ? 9.425 -13.053 11.557 1.00 56.50 398 LYS A C 1
ATOM 3314 O O . LYS A 1 398 ? 8.237 -12.997 11.250 1.00 56.50 398 LYS A O 1
ATOM 3319 N N . LYS A 1 399 ? 10.008 -14.242 11.769 1.00 56.31 399 LYS A N 1
ATOM 3320 C CA . LYS A 1 399 ? 9.356 -15.553 11.564 1.00 56.31 399 LYS A CA 1
ATOM 3321 C C . LYS A 1 399 ? 8.609 -16.129 12.776 1.00 56.31 399 LYS A C 1
ATOM 3323 O O . LYS A 1 399 ? 7.906 -17.114 12.595 1.00 56.31 399 LYS A O 1
ATOM 3328 N N . ARG A 1 400 ? 8.762 -15.579 13.989 1.00 70.62 400 ARG A N 1
ATOM 3329 C CA . ARG A 1 400 ? 8.123 -16.140 15.207 1.00 70.62 400 ARG A CA 1
ATOM 3330 C C . ARG A 1 400 ? 7.082 -15.252 15.878 1.00 70.62 400 ARG A C 1
ATOM 3332 O O . ARG A 1 400 ? 6.434 -15.708 16.810 1.00 70.62 400 ARG A O 1
ATOM 3339 N N . MET A 1 401 ? 6.922 -14.006 15.443 1.00 83.94 401 MET A N 1
ATOM 3340 C CA . MET A 1 401 ? 5.896 -13.148 16.029 1.00 83.94 401 MET A CA 1
ATOM 3341 C C . MET A 1 401 ? 4.531 -13.455 15.449 1.00 83.94 401 MET A C 1
ATOM 3343 O O . MET A 1 401 ? 4.399 -13.594 14.232 1.00 83.94 401 MET A O 1
ATOM 3347 N N . GLU A 1 402 ? 3.529 -13.508 16.318 1.00 88.69 402 GLU A N 1
ATOM 3348 C CA . GLU A 1 402 ? 2.141 -13.665 15.912 1.00 88.69 402 GLU A CA 1
ATOM 3349 C C . GLU A 1 402 ? 1.623 -12.435 15.166 1.00 88.69 402 GLU A C 1
ATOM 3351 O O . GLU A 1 402 ? 2.042 -11.297 15.394 1.00 88.69 402 GLU A O 1
ATOM 3356 N N . THR A 1 403 ? 0.707 -12.673 14.233 1.00 91.75 403 THR A N 1
ATOM 3357 C CA . THR A 1 403 ? 0.229 -11.661 13.278 1.00 91.75 403 THR A CA 1
ATOM 3358 C C . THR A 1 403 ? -0.517 -10.512 13.950 1.00 91.75 403 THR A C 1
ATOM 3360 O O . THR A 1 403 ? -0.400 -9.368 13.514 1.00 91.75 403 THR A O 1
ATOM 3363 N N . ASN A 1 404 ? -1.211 -10.779 15.058 1.00 92.12 404 ASN A N 1
ATOM 3364 C CA . ASN A 1 404 ? -1.868 -9.745 15.859 1.00 92.12 404 ASN A CA 1
ATOM 3365 C C . ASN A 1 404 ? -0.884 -8.730 16.452 1.00 92.12 404 ASN A C 1
ATOM 3367 O O . ASN A 1 404 ? -1.185 -7.541 16.446 1.00 92.12 404 ASN A O 1
ATOM 3371 N N . TYR A 1 405 ? 0.296 -9.159 16.913 1.00 91.69 405 TYR A N 1
ATOM 3372 C CA . TYR A 1 405 ? 1.310 -8.230 17.420 1.00 91.69 405 TYR A CA 1
ATOM 3373 C C . TYR A 1 405 ? 1.783 -7.280 16.321 1.00 91.69 405 TYR A C 1
ATOM 3375 O O . TYR A 1 405 ? 1.934 -6.090 16.578 1.00 91.69 405 TYR A O 1
ATOM 3383 N N . ILE A 1 406 ? 1.977 -7.784 15.097 1.00 93.12 406 ILE A N 1
ATOM 3384 C CA . ILE A 1 406 ? 2.422 -6.966 13.960 1.00 93.12 406 ILE A CA 1
ATOM 3385 C C . ILE A 1 406 ? 1.323 -5.987 13.533 1.00 93.12 406 ILE A C 1
ATOM 3387 O O . ILE A 1 406 ? 1.608 -4.812 13.322 1.00 93.12 406 ILE A O 1
ATOM 3391 N N . ALA A 1 407 ? 0.066 -6.437 13.456 1.00 95.06 407 ALA A N 1
ATOM 3392 C CA . ALA A 1 407 ? -1.063 -5.586 13.073 1.00 95.06 407 ALA A CA 1
ATOM 3393 C C . ALA A 1 407 ? -1.286 -4.442 14.073 1.00 95.06 407 ALA A C 1
ATOM 3395 O O . ALA A 1 407 ? -1.453 -3.289 13.682 1.00 95.06 407 ALA A O 1
ATOM 3396 N N . VAL A 1 408 ? -1.211 -4.748 15.368 1.00 94.56 408 VAL A N 1
ATOM 3397 C CA . VAL A 1 408 ? -1.371 -3.758 16.440 1.00 94.56 408 VAL A CA 1
ATOM 3398 C C . VAL A 1 408 ? -0.159 -2.831 16.544 1.00 94.56 408 VAL A C 1
ATOM 3400 O O . VAL A 1 408 ? -0.317 -1.635 16.779 1.00 94.56 408 VAL A O 1
ATOM 3403 N N . ALA A 1 409 ? 1.052 -3.342 16.306 1.00 94.44 409 ALA A N 1
ATOM 3404 C CA . ALA A 1 409 ? 2.251 -2.520 16.164 1.00 94.44 409 ALA A CA 1
ATOM 3405 C C . ALA A 1 409 ? 2.130 -1.532 14.994 1.00 94.44 409 ALA A C 1
ATOM 3407 O O . ALA A 1 409 ? 2.472 -0.358 15.144 1.00 94.44 409 ALA A O 1
ATOM 3408 N N . PHE A 1 410 ? 1.618 -1.994 13.849 1.00 95.88 410 PHE A N 1
ATOM 3409 C CA . PHE A 1 410 ? 1.386 -1.167 12.669 1.00 95.88 410 PHE A CA 1
ATOM 3410 C C . PHE A 1 410 ? 0.376 -0.051 12.958 1.00 95.88 410 PHE A C 1
ATOM 3412 O O . PHE A 1 410 ? 0.675 1.116 12.709 1.00 95.88 410 PHE A O 1
ATOM 3419 N N . GLU A 1 411 ? -0.777 -0.377 13.550 1.00 96.75 411 GLU A N 1
ATOM 3420 C CA . GLU A 1 411 ? -1.786 0.622 13.922 1.00 96.75 411 GLU A CA 1
ATOM 3421 C C . GLU A 1 411 ? -1.231 1.645 14.928 1.00 96.75 411 GLU A C 1
ATOM 3423 O O . GLU A 1 411 ? -1.329 2.853 14.703 1.00 96.75 411 GLU A O 1
ATOM 3428 N N . SER A 1 412 ? -0.561 1.180 15.989 1.00 95.62 412 SER A N 1
ATOM 3429 C CA . SER A 1 412 ? 0.064 2.040 17.004 1.00 95.62 412 SER A CA 1
ATOM 3430 C C . SER A 1 412 ? 1.053 3.033 16.380 1.00 95.62 412 SER A C 1
ATOM 3432 O O . SER A 1 412 ? 1.066 4.223 16.715 1.00 95.62 412 SER A O 1
ATOM 3434 N N . LEU A 1 413 ? 1.847 2.567 15.413 1.00 95.38 413 LEU A N 1
ATOM 3435 C CA . LEU A 1 413 ? 2.794 3.400 14.684 1.00 95.38 413 LEU A CA 1
ATOM 3436 C C . LEU A 1 413 ? 2.107 4.388 13.732 1.00 95.38 413 LEU A C 1
ATOM 3438 O O . LEU A 1 413 ? 2.602 5.504 13.571 1.00 95.38 413 LEU A O 1
ATOM 3442 N N . CYS A 1 414 ? 0.960 4.029 13.146 1.00 96.56 414 CYS A N 1
ATOM 3443 C CA . CYS A 1 414 ? 0.162 4.951 12.333 1.00 96.56 414 CYS A CA 1
ATOM 3444 C C . CYS A 1 414 ? -0.331 6.127 13.183 1.00 96.56 414 CYS A C 1
ATOM 3446 O O . CYS A 1 414 ? -0.187 7.275 12.772 1.00 96.56 414 CYS A O 1
ATOM 3448 N N . PHE A 1 415 ? -0.810 5.875 14.407 1.00 96.00 415 PHE A N 1
ATOM 3449 C CA . PHE A 1 415 ? -1.178 6.940 15.352 1.00 96.00 415 PHE A CA 1
ATOM 3450 C C . PHE A 1 415 ? 0.022 7.803 15.769 1.00 96.00 415 PHE A C 1
ATOM 3452 O O . PHE A 1 415 ? -0.083 9.033 15.835 1.00 96.00 415 PHE A O 1
ATOM 3459 N N . ALA A 1 416 ? 1.179 7.181 16.017 1.00 94.31 416 ALA A N 1
ATOM 3460 C CA . ALA A 1 416 ? 2.420 7.898 16.304 1.00 94.31 416 ALA A CA 1
ATOM 3461 C C . ALA A 1 416 ? 2.833 8.812 15.138 1.00 94.31 416 ALA A C 1
ATOM 3463 O O . ALA A 1 416 ? 3.183 9.977 15.356 1.00 94.31 416 ALA A O 1
ATOM 3464 N N . TYR A 1 417 ? 2.768 8.310 13.904 1.00 94.69 417 TYR A N 1
ATOM 3465 C CA . TYR A 1 417 ? 3.062 9.081 12.701 1.00 94.69 417 TYR A CA 1
ATOM 3466 C C . TYR A 1 417 ? 2.053 10.212 12.501 1.00 94.69 417 TYR A C 1
ATOM 3468 O O . TYR A 1 417 ? 2.473 11.363 12.413 1.00 94.69 417 TYR A O 1
ATOM 3476 N N . TYR A 1 418 ? 0.751 9.921 12.544 1.00 94.62 418 TYR A N 1
ATOM 3477 C CA . TYR A 1 418 ? -0.325 10.908 12.416 1.00 94.62 418 TYR A CA 1
ATOM 3478 C C . TYR A 1 418 ? -0.142 12.088 13.381 1.00 94.62 418 TYR A C 1
ATOM 3480 O O . TYR A 1 418 ? -0.277 13.248 13.000 1.00 94.62 418 TYR A O 1
ATOM 3488 N N . SER A 1 419 ? 0.249 11.817 14.631 1.00 92.75 419 SER A N 1
ATOM 3489 C CA . SER A 1 419 ? 0.436 12.885 15.614 1.00 92.75 419 SER A CA 1
ATOM 3490 C C . SER A 1 419 ? 1.756 13.655 15.490 1.00 92.75 419 SER A C 1
ATOM 3492 O O . SER A 1 419 ? 1.847 14.763 16.030 1.00 92.75 419 SER A O 1
ATOM 3494 N N . THR A 1 420 ? 2.798 13.076 14.889 1.00 91.69 420 THR A N 1
ATOM 3495 C CA . THR A 1 420 ? 4.158 13.651 14.926 1.00 91.69 420 THR A CA 1
ATOM 3496 C C . THR A 1 420 ? 4.698 14.085 13.567 1.00 91.69 420 THR A C 1
ATOM 3498 O O . THR A 1 420 ? 5.605 14.914 13.535 1.00 91.69 420 THR A O 1
ATOM 3501 N N . GLY A 1 421 ? 4.191 13.531 12.463 1.00 91.00 421 GLY A N 1
ATOM 3502 C CA . GLY A 1 421 ? 4.675 13.767 11.099 1.00 91.00 421 GLY A CA 1
ATOM 3503 C C . GLY A 1 421 ? 6.113 13.299 10.845 1.00 91.00 421 GLY A C 1
ATOM 3504 O O . GLY A 1 421 ? 6.742 13.719 9.875 1.00 91.00 421 GLY A O 1
ATOM 3505 N N . LYS A 1 422 ? 6.688 12.473 11.728 1.00 89.38 422 LYS A N 1
ATOM 3506 C CA . LYS A 1 422 ? 8.098 12.069 11.648 1.00 89.38 422 LYS A CA 1
ATOM 3507 C C . LYS A 1 422 ? 8.314 11.055 10.522 1.00 89.38 422 LYS A C 1
ATOM 3509 O O . LYS A 1 422 ? 7.957 9.888 10.656 1.00 89.38 422 LYS A O 1
ATOM 3514 N N . SER A 1 423 ? 8.966 11.484 9.442 1.00 87.12 423 SER A N 1
ATOM 3515 C CA . SER A 1 423 ? 9.188 10.685 8.224 1.00 87.12 423 SER A CA 1
ATOM 3516 C C . SER A 1 423 ? 9.954 9.376 8.439 1.00 87.12 423 SER A C 1
ATOM 3518 O O . SER A 1 423 ? 9.741 8.426 7.694 1.00 87.12 423 SER A O 1
ATOM 3520 N N . PHE A 1 424 ? 10.813 9.272 9.458 1.00 85.88 424 PHE A N 1
ATOM 3521 C CA . PHE A 1 424 ? 11.509 8.011 9.743 1.00 85.88 424 PHE A CA 1
ATOM 3522 C C . PHE A 1 424 ? 10.555 6.894 10.203 1.00 85.88 424 PHE A C 1
ATOM 3524 O O . PHE A 1 424 ? 10.869 5.720 10.020 1.00 85.88 424 PHE A O 1
ATOM 3531 N N . LEU A 1 425 ? 9.385 7.236 10.766 1.00 90.75 425 LEU A N 1
ATOM 3532 C CA . LEU A 1 425 ? 8.372 6.250 11.157 1.00 90.75 425 LEU A CA 1
ATOM 3533 C C . LEU A 1 425 ? 7.749 5.574 9.929 1.00 90.75 425 LEU A C 1
ATOM 3535 O O . LEU A 1 425 ? 7.354 4.418 10.023 1.00 90.75 425 LEU A O 1
ATOM 3539 N N . LEU A 1 426 ? 7.721 6.247 8.769 1.00 91.00 426 LEU A N 1
ATOM 3540 C CA . LEU A 1 426 ? 7.223 5.665 7.518 1.00 91.00 426 LEU A CA 1
ATOM 3541 C C . LEU A 1 426 ? 8.045 4.451 7.070 1.00 91.00 426 LEU A C 1
ATOM 3543 O O . LEU A 1 426 ? 7.476 3.517 6.512 1.00 91.00 426 LEU A O 1
ATOM 3547 N N . ASN A 1 427 ? 9.350 4.422 7.362 1.00 91.00 427 ASN A N 1
ATOM 3548 C CA . ASN A 1 427 ? 10.185 3.257 7.058 1.00 91.00 427 ASN A CA 1
ATOM 3549 C C . ASN A 1 427 ? 9.740 2.036 7.860 1.00 91.00 427 ASN A C 1
ATOM 3551 O O . ASN A 1 427 ? 9.459 0.985 7.292 1.00 91.00 427 ASN A O 1
ATOM 3555 N N . LEU A 1 428 ? 9.583 2.214 9.172 1.00 92.19 428 LEU A N 1
ATOM 3556 C CA . LEU A 1 428 ? 9.112 1.157 10.064 1.00 92.19 428 LEU A CA 1
ATOM 3557 C C . LEU A 1 428 ? 7.674 0.726 9.723 1.00 92.19 428 LEU A C 1
ATOM 3559 O O . LEU A 1 428 ? 7.367 -0.463 9.773 1.00 92.19 428 LEU A O 1
ATOM 3563 N N . LEU A 1 429 ? 6.805 1.670 9.339 1.00 94.75 429 LEU A N 1
ATOM 3564 C CA . LEU A 1 429 ? 5.444 1.377 8.879 1.00 94.75 429 LEU A CA 1
ATOM 3565 C C . LEU A 1 429 ? 5.450 0.500 7.633 1.00 94.75 429 LEU A C 1
ATOM 3567 O O . LEU A 1 429 ? 4.707 -0.477 7.581 1.00 94.75 429 LEU A O 1
ATOM 3571 N N . PHE A 1 430 ? 6.287 0.831 6.650 1.00 95.00 430 PHE A N 1
ATOM 3572 C CA . PHE A 1 430 ? 6.386 0.049 5.427 1.00 95.00 430 PHE A CA 1
ATOM 3573 C C . PHE A 1 430 ? 6.937 -1.351 5.687 1.00 95.00 430 PHE A C 1
ATOM 3575 O O . PHE A 1 430 ? 6.396 -2.312 5.151 1.00 95.00 430 PHE A O 1
ATOM 3582 N N . GLU A 1 431 ? 7.942 -1.490 6.553 1.00 92.94 431 GLU A N 1
ATOM 3583 C CA . GLU A 1 431 ? 8.468 -2.800 6.946 1.00 92.94 431 GLU A CA 1
ATOM 3584 C C . GLU A 1 431 ? 7.403 -3.667 7.633 1.00 92.94 431 GLU A C 1
ATOM 3586 O O . GLU A 1 431 ? 7.222 -4.825 7.258 1.00 92.94 431 GLU A O 1
ATOM 3591 N N . LEU A 1 432 ? 6.661 -3.120 8.605 1.00 93.19 432 LEU A N 1
ATOM 3592 C CA . LEU A 1 432 ? 5.573 -3.848 9.271 1.00 93.19 432 LEU A CA 1
ATOM 3593 C C . LEU A 1 432 ? 4.455 -4.214 8.294 1.00 93.19 432 LEU A C 1
ATOM 3595 O O . LEU A 1 432 ? 3.961 -5.342 8.311 1.00 93.19 432 LEU A O 1
ATOM 3599 N N . PHE A 1 433 ? 4.066 -3.273 7.435 1.00 95.12 433 PHE A N 1
ATOM 3600 C CA . PHE A 1 433 ? 3.056 -3.504 6.412 1.00 95.12 433 PHE A CA 1
ATOM 3601 C C . PHE A 1 433 ? 3.490 -4.593 5.432 1.00 95.12 433 PHE A C 1
ATOM 3603 O O . PHE A 1 433 ? 2.707 -5.484 5.121 1.00 95.12 433 PHE A O 1
ATOM 3610 N N . PHE A 1 434 ? 4.749 -4.578 4.995 1.00 94.06 434 PHE A N 1
ATOM 3611 C CA . PHE A 1 434 ? 5.298 -5.608 4.124 1.00 94.06 434 PHE A CA 1
ATOM 3612 C C . PHE A 1 434 ? 5.183 -6.999 4.766 1.00 94.06 434 PHE A C 1
ATOM 3614 O O . PHE A 1 434 ? 4.672 -7.924 4.135 1.00 94.06 434 PHE A O 1
ATOM 3621 N N . GLU A 1 435 ? 5.561 -7.140 6.041 1.00 91.31 435 GLU A N 1
ATOM 3622 C CA . GLU A 1 435 ? 5.409 -8.401 6.782 1.00 91.31 435 GLU A CA 1
ATOM 3623 C C . GLU A 1 435 ? 3.943 -8.835 6.931 1.00 91.31 435 GLU A C 1
ATOM 3625 O O . GLU A 1 435 ? 3.636 -10.024 6.826 1.00 91.31 435 GLU A O 1
ATOM 3630 N N . LEU A 1 436 ? 3.023 -7.892 7.152 1.00 93.06 436 LEU A N 1
ATOM 3631 C CA . LEU A 1 436 ? 1.587 -8.175 7.199 1.00 93.06 436 LEU A CA 1
ATOM 3632 C C . LEU A 1 436 ? 1.084 -8.700 5.852 1.00 93.06 436 LEU A C 1
ATOM 3634 O O . LEU A 1 436 ? 0.415 -9.730 5.797 1.00 93.06 436 LEU A O 1
ATOM 3638 N N . GLU A 1 437 ? 1.436 -8.052 4.746 1.00 93.06 437 GLU A N 1
ATOM 3639 C CA . GLU A 1 437 ? 0.971 -8.440 3.410 1.00 93.06 437 GLU A CA 1
ATOM 3640 C C . GLU A 1 437 ? 1.467 -9.829 2.976 1.00 93.06 437 GLU A C 1
ATOM 3642 O O . GLU A 1 437 ? 0.736 -10.569 2.297 1.00 93.06 437 GLU A O 1
ATOM 3647 N N . LEU A 1 438 ? 2.655 -10.242 3.434 1.00 90.06 438 LEU A N 1
ATOM 3648 C CA . LEU A 1 438 ? 3.149 -11.614 3.267 1.00 90.06 438 LEU A CA 1
ATOM 3649 C C . LEU A 1 438 ? 2.274 -12.658 3.981 1.00 90.06 438 LEU A C 1
ATOM 3651 O O . LEU A 1 438 ? 2.241 -13.813 3.559 1.00 90.06 438 LEU A O 1
ATOM 3655 N N . ARG A 1 439 ? 1.539 -12.256 5.022 1.00 89.88 439 ARG A N 1
ATOM 3656 C CA . ARG A 1 439 ? 0.662 -13.117 5.832 1.00 89.88 439 ARG A CA 1
ATOM 3657 C C . ARG A 1 439 ? -0.809 -13.045 5.430 1.00 89.88 439 ARG A C 1
ATOM 3659 O O . ARG A 1 439 ? -1.639 -13.702 6.054 1.00 89.88 439 ARG A O 1
ATOM 3666 N N . LYS A 1 440 ? -1.169 -12.268 4.402 1.00 88.88 440 LYS A N 1
ATOM 3667 C CA . LYS A 1 440 ? -2.539 -12.287 3.869 1.00 88.88 440 LYS A CA 1
ATOM 3668 C C . LYS A 1 440 ? -2.900 -13.672 3.339 1.00 88.88 440 LYS A C 1
ATOM 3670 O O . LYS A 1 440 ? -2.143 -14.263 2.567 1.00 88.88 440 LYS A O 1
ATOM 3675 N N . ASN A 1 441 ? -4.083 -14.133 3.724 1.00 79.25 441 ASN A N 1
ATOM 3676 C CA . ASN A 1 441 ? -4.646 -15.424 3.365 1.00 79.25 441 ASN A CA 1
ATOM 3677 C C . ASN A 1 441 ? -5.003 -15.528 1.872 1.00 79.25 441 ASN A C 1
ATOM 3679 O O . ASN A 1 441 ? -4.860 -14.581 1.098 1.00 79.25 441 ASN A O 1
ATOM 3683 N N . PHE A 1 442 ? -5.529 -16.691 1.479 1.00 67.25 442 PHE A N 1
ATOM 3684 C CA . PHE A 1 442 ? -5.937 -16.977 0.101 1.00 67.25 442 PHE A CA 1
ATOM 3685 C C . PHE A 1 442 ? -6.976 -15.991 -0.456 1.00 67.25 442 PHE A C 1
ATOM 3687 O O . PHE A 1 442 ? -6.943 -15.672 -1.641 1.00 67.25 442 PHE A O 1
ATOM 3694 N N . TYR A 1 443 ? -7.871 -15.478 0.392 1.00 71.50 443 TYR A N 1
ATOM 3695 C CA . TYR A 1 443 ? -8.890 -14.514 -0.020 1.00 71.50 443 TYR A CA 1
ATOM 3696 C C . TYR A 1 443 ? -8.324 -13.102 -0.240 1.00 71.50 443 TYR A C 1
ATOM 3698 O O . TYR A 1 443 ? -9.052 -12.236 -0.709 1.00 71.50 443 TYR A O 1
ATOM 3706 N N . ASN A 1 444 ? -7.051 -12.848 0.102 1.00 79.56 444 ASN A N 1
ATOM 3707 C CA . ASN A 1 444 ? -6.437 -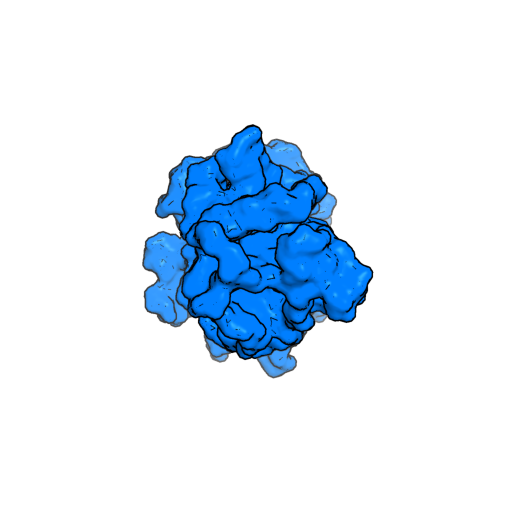11.515 0.153 1.00 79.56 444 ASN A CA 1
ATOM 3708 C C . ASN A 1 444 ? -7.210 -10.512 1.033 1.00 79.56 444 ASN A C 1
ATOM 3710 O O . ASN A 1 444 ? -7.057 -9.301 0.872 1.00 79.56 444 ASN A O 1
ATOM 3714 N N . VAL A 1 445 ? -8.021 -11.015 1.971 1.00 84.50 445 VAL A N 1
ATOM 3715 C CA . VAL A 1 445 ? -8.842 -10.199 2.875 1.00 84.50 445 VAL A CA 1
ATOM 3716 C C . VAL A 1 445 ? -8.298 -10.247 4.295 1.00 84.50 445 VAL A C 1
ATOM 3718 O O . VAL A 1 445 ? -8.133 -9.195 4.896 1.00 84.50 445 VAL A O 1
ATOM 3721 N N . PHE A 1 446 ? -7.990 -11.436 4.824 1.00 88.38 446 PHE A N 1
ATOM 3722 C CA . PHE A 1 446 ? -7.575 -11.582 6.222 1.00 88.38 446 PHE A CA 1
ATOM 3723 C C . PHE A 1 446 ? -6.089 -11.867 6.364 1.00 88.38 446 PHE A C 1
ATOM 3725 O O . PHE A 1 446 ? -5.480 -12.486 5.493 1.00 88.38 446 PHE A O 1
ATOM 3732 N N . TYR A 1 447 ? -5.531 -11.477 7.503 1.00 90.25 447 TYR A N 1
ATOM 3733 C CA . TYR A 1 447 ? -4.158 -11.780 7.884 1.00 90.25 447 TYR A CA 1
ATOM 3734 C C . TYR A 1 447 ? -4.114 -13.068 8.715 1.00 90.25 447 TYR A C 1
ATOM 3736 O O . TYR A 1 447 ? -4.709 -13.138 9.792 1.00 90.25 447 TYR A O 1
ATOM 3744 N N . SER A 1 448 ? -3.426 -14.089 8.206 1.00 88.81 448 SER A N 1
ATOM 3745 C CA . SER A 1 448 ? -3.279 -15.381 8.873 1.00 88.81 448 SER A CA 1
ATOM 3746 C C . SER A 1 448 ? -2.250 -15.317 10.003 1.00 88.81 448 SER A C 1
ATOM 3748 O O . SER A 1 448 ? -1.179 -14.725 9.859 1.00 88.81 448 SER A O 1
ATOM 3750 N N . PHE A 1 449 ? -2.572 -15.946 11.127 1.00 89.25 449 PHE A N 1
ATOM 3751 C CA . PHE A 1 449 ? -1.657 -16.330 12.196 1.00 89.25 449 PHE A CA 1
ATOM 3752 C C . PHE A 1 449 ? -0.690 -17.423 11.729 1.00 89.25 449 PHE A C 1
ATOM 3754 O O . PHE A 1 449 ? -0.819 -17.967 10.627 1.00 89.25 449 PHE A O 1
ATOM 3761 N N . LEU A 1 450 ? 0.290 -17.756 12.574 1.00 86.62 450 LEU A N 1
ATOM 3762 C CA . LEU A 1 450 ? 1.292 -18.778 12.253 1.00 86.62 450 LEU A CA 1
ATOM 3763 C C . LEU A 1 450 ? 0.695 -20.191 12.116 1.00 86.62 450 LEU A C 1
ATOM 3765 O O . LEU A 1 450 ? 1.277 -21.038 11.443 1.00 86.62 450 LEU A O 1
ATOM 3769 N N . ASP A 1 451 ? -0.476 -20.432 12.704 1.00 86.94 451 ASP A N 1
ATOM 3770 C CA . ASP A 1 451 ? -1.237 -21.684 12.611 1.00 86.94 451 ASP A CA 1
ATOM 3771 C C . ASP A 1 451 ? -2.210 -21.732 11.410 1.00 86.94 451 ASP A C 1
ATOM 3773 O O . ASP A 1 451 ? -3.009 -22.661 11.299 1.00 86.94 451 ASP A O 1
ATOM 3777 N N . ASN A 1 452 ? -2.132 -20.753 10.498 1.00 84.00 452 ASN A N 1
ATOM 3778 C CA . ASN A 1 452 ? -3.024 -20.530 9.350 1.00 84.00 452 ASN A CA 1
ATOM 3779 C C . ASN A 1 452 ? -4.474 -20.148 9.685 1.00 84.00 452 ASN A C 1
ATOM 3781 O O . ASN A 1 452 ? -5.268 -19.945 8.758 1.00 84.00 452 ASN A O 1
ATOM 3785 N N . ASN A 1 453 ? -4.830 -19.986 10.958 1.00 86.88 453 ASN A N 1
ATOM 3786 C CA . ASN A 1 453 ? -6.098 -19.361 11.312 1.00 86.88 453 ASN A CA 1
ATOM 3787 C C . ASN A 1 453 ? -6.024 -17.863 11.014 1.00 86.88 453 ASN A C 1
ATOM 3789 O O . ASN A 1 453 ? -4.947 -17.288 10.916 1.00 86.88 453 ASN A O 1
ATOM 3793 N N . ALA A 1 454 ? -7.157 -17.195 10.868 1.00 86.50 454 ALA A N 1
ATOM 3794 C CA . ALA A 1 454 ? -7.217 -15.741 10.805 1.00 86.50 454 ALA A CA 1
ATOM 3795 C C . ALA A 1 454 ? -8.383 -15.249 11.652 1.00 86.50 454 ALA A C 1
ATOM 3797 O O . ALA A 1 454 ? -9.375 -15.956 11.816 1.00 86.50 454 ALA A O 1
ATOM 3798 N N . ARG A 1 455 ? -8.283 -14.029 12.167 1.00 86.75 455 ARG A N 1
ATOM 3799 C CA . ARG A 1 455 ? -9.405 -13.351 12.815 1.00 86.75 455 ARG A CA 1
ATOM 3800 C C . ARG A 1 455 ? -9.696 -12.042 12.108 1.00 86.75 455 ARG A C 1
ATOM 3802 O O . ARG A 1 455 ? -8.804 -11.412 11.533 1.00 86.75 455 ARG A O 1
ATOM 3809 N N . VAL A 1 456 ? -10.963 -11.659 12.146 1.00 86.44 456 VAL A N 1
ATOM 3810 C CA . VAL A 1 456 ? -11.473 -10.490 11.429 1.00 86.44 456 VAL A CA 1
ATOM 3811 C C . VAL A 1 456 ? -10.940 -9.183 12.030 1.00 86.44 456 VAL A C 1
ATOM 3813 O O . VAL A 1 456 ? -10.479 -8.321 11.280 1.00 86.44 456 VAL A O 1
ATOM 3816 N N . ASP A 1 457 ? -10.859 -9.100 13.363 1.00 86.81 457 ASP A N 1
ATOM 3817 C CA . ASP A 1 457 ? -10.345 -7.944 14.121 1.00 86.81 457 ASP A CA 1
ATOM 3818 C C . ASP A 1 457 ? -8.934 -7.510 13.688 1.00 86.81 457 ASP A C 1
ATOM 3820 O O . ASP A 1 457 ? -8.631 -6.321 13.605 1.00 86.81 457 ASP A O 1
ATOM 3824 N N . ILE A 1 458 ? -8.074 -8.465 13.320 1.00 92.25 458 ILE A N 1
ATOM 3825 C CA . ILE A 1 458 ? -6.700 -8.187 12.869 1.00 92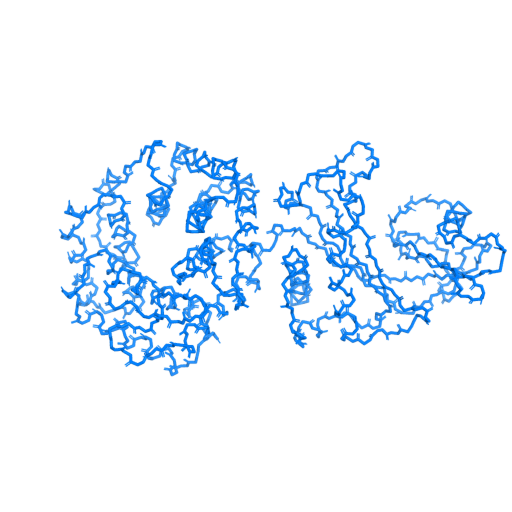.25 458 ILE A CA 1
ATOM 3826 C C . ILE A 1 458 ? -6.677 -7.353 11.590 1.00 92.25 458 ILE A C 1
ATOM 3828 O O . ILE A 1 458 ? -5.822 -6.486 11.422 1.00 92.25 458 ILE A O 1
ATOM 3832 N N . THR A 1 459 ? -7.632 -7.587 10.695 1.00 93.50 459 THR A N 1
ATOM 3833 C CA . THR A 1 459 ? -7.747 -6.808 9.456 1.00 93.50 459 THR A CA 1
ATOM 3834 C C . THR A 1 459 ? -8.295 -5.413 9.740 1.00 93.50 459 THR A C 1
ATOM 3836 O O . THR A 1 459 ? -7.842 -4.452 9.120 1.00 93.50 459 THR A O 1
ATOM 3839 N N . GLY A 1 460 ? -9.197 -5.291 10.723 1.00 93.56 460 GLY A N 1
ATOM 3840 C CA . GLY A 1 460 ? -9.663 -4.009 11.255 1.00 93.56 460 GLY A CA 1
ATOM 3841 C C . GLY A 1 460 ? -8.507 -3.128 11.732 1.00 93.56 460 GLY A C 1
ATOM 3842 O O . GLY A 1 460 ? -8.388 -1.993 11.277 1.00 93.56 460 GLY A O 1
ATOM 3843 N N . HIS A 1 461 ? -7.577 -3.671 12.529 1.00 95.44 461 HIS A N 1
ATOM 3844 C CA . HIS A 1 461 ? -6.375 -2.942 12.969 1.00 95.44 461 HIS A CA 1
ATOM 3845 C C . HIS A 1 461 ? -5.544 -2.392 11.796 1.00 95.44 461 HIS A C 1
ATOM 3847 O O . HIS A 1 461 ? -5.154 -1.222 11.801 1.00 95.44 461 HIS A O 1
ATOM 3853 N N . VAL A 1 462 ? -5.296 -3.200 10.757 1.00 96.94 462 VAL A N 1
ATOM 3854 C CA . VAL A 1 462 ? -4.509 -2.748 9.595 1.00 96.94 462 VAL A CA 1
ATOM 3855 C C . VAL A 1 462 ? -5.261 -1.694 8.781 1.00 96.94 462 VAL A C 1
ATOM 3857 O O . VAL A 1 462 ? -4.686 -0.662 8.438 1.00 96.94 462 VAL A O 1
ATOM 3860 N N . ASN A 1 463 ? -6.551 -1.902 8.511 1.00 96.31 463 ASN A N 1
ATOM 3861 C CA . ASN A 1 463 ? -7.373 -0.940 7.772 1.00 96.31 463 ASN A CA 1
ATOM 3862 C C . ASN A 1 463 ? -7.533 0.387 8.532 1.00 96.31 463 ASN A C 1
ATOM 3864 O O . ASN A 1 463 ? -7.485 1.456 7.923 1.00 96.31 463 ASN A O 1
ATOM 3868 N N . ASN A 1 464 ? -7.673 0.338 9.859 1.00 95.38 464 ASN A N 1
ATOM 3869 C CA . ASN A 1 464 ? -7.714 1.524 10.709 1.00 95.38 464 ASN A CA 1
ATOM 3870 C C . ASN A 1 464 ? -6.385 2.285 10.687 1.00 95.38 464 ASN A C 1
ATOM 3872 O O . ASN A 1 464 ? -6.407 3.508 10.548 1.00 95.38 464 ASN A O 1
ATOM 3876 N N . GLY A 1 465 ? -5.250 1.579 10.726 1.00 96.62 465 GLY A N 1
ATOM 3877 C CA . GLY A 1 465 ? -3.929 2.173 10.527 1.00 96.62 465 GLY A CA 1
ATOM 3878 C C . GLY A 1 465 ? -3.793 2.860 9.165 1.00 96.62 465 GLY A C 1
ATOM 3879 O O . GLY A 1 465 ? -3.450 4.037 9.103 1.00 96.62 465 GLY A O 1
ATOM 3880 N N . LEU A 1 466 ? -4.145 2.168 8.078 1.00 96.00 466 LEU A N 1
ATOM 3881 C CA . LEU A 1 466 ? -4.098 2.715 6.716 1.00 96.00 466 LEU A CA 1
ATOM 3882 C C . LEU A 1 466 ? -4.956 3.980 6.558 1.00 96.00 466 LEU A C 1
ATOM 3884 O O . LEU A 1 466 ? -4.509 4.950 5.953 1.00 96.00 466 LEU A O 1
ATOM 3888 N N . LEU A 1 467 ? -6.157 4.008 7.143 1.00 94.94 467 LEU A N 1
ATOM 3889 C CA . LEU A 1 467 ? -7.025 5.191 7.117 1.00 94.94 467 LEU A CA 1
ATOM 3890 C C . LEU A 1 467 ? -6.430 6.419 7.810 1.00 94.94 467 LEU A C 1
ATOM 3892 O O . LEU A 1 467 ? -6.828 7.525 7.470 1.00 94.94 467 LEU A O 1
ATOM 3896 N N . LEU A 1 468 ? -5.520 6.244 8.771 1.00 94.75 468 LEU A N 1
ATOM 3897 C CA . LEU A 1 468 ? -4.829 7.358 9.434 1.00 94.75 468 LEU A CA 1
ATOM 3898 C C . LEU A 1 468 ? -3.664 7.911 8.612 1.00 94.75 468 LEU A C 1
ATOM 3900 O O . LEU A 1 468 ? -3.170 8.995 8.916 1.00 94.75 468 LEU A O 1
ATOM 3904 N N . LEU A 1 469 ? -3.173 7.139 7.638 1.00 92.88 469 LEU A N 1
ATOM 3905 C CA . LEU A 1 469 ? -2.083 7.545 6.749 1.00 92.88 469 LEU A CA 1
ATOM 3906 C C . LEU A 1 469 ? -2.584 8.308 5.517 1.00 92.88 469 LEU A C 1
ATOM 3908 O O . LEU A 1 469 ? -1.781 8.972 4.860 1.00 92.88 469 LEU A O 1
ATOM 3912 N N . LYS A 1 470 ? -3.879 8.190 5.214 1.00 85.62 470 LYS A N 1
ATOM 3913 C CA . LYS A 1 470 ? -4.598 9.037 4.262 1.00 85.62 470 LYS A CA 1
ATOM 3914 C C . LYS A 1 470 ? -4.753 10.445 4.825 1.00 85.62 470 LYS A C 1
ATOM 3916 O O . LYS A 1 470 ? -4.512 11.397 4.049 1.00 85.62 470 LYS A O 1
#

InterPro domains:
  IPR002733 AMMECR1 domain [PF01871] (35-189)
  IPR036071 AMMECR1 domain superfamily [SSF143447] (30-201)

pLDDT: mean 90.62, std 8.13, range [42.97, 98.5]

Foldseek 3Di:
DVLVLLLVLLQLVLLVCLLQVFDDDDDPSSLVSDDFQFQKKKKWKFFPDADPDPVGTTLFIFMDGDLVSDTDDSVRVVVRSSVNSNCSQPPGPSNVVDDRVLLGQQIKIKMKTWHDDKFWADLPQCARVVVRDRDFLQFWKKKKAAPVSPFIDIDHRPPDGPDDSVRVSVVRCVVRVNPDPRMTMIITGIDMDMDTNLVSLQRPSNLLVLLLLLLLVQLVQFDPDLQAGGFFKQDPNDTHHDSPCLQLRLLLLLLNLVSCVVPVVSDDPVSNVSSVVSLVSCLVPVVVDQLQSLLSCLQVLLVVPDPVSLVVNLVRLVVCLVPDDLQRSNLSSLLSCLNNVHDDDPVVRLVSLDDDLPHALNSLLSSLSSCVSVVHADDPVSLVSLVVVLCCCLVVDLLPDWLLSLLSSLLSLLSNCLRPVDPVSSSSNSSSVSSQQNQQDSSSNFGATPSRMTTSVSSSSNSNSSVSSD

Secondary structure (DSSP, 8-state):
-HHHHHHHHHHHHHHHHHHHT------HHHHTTSPSSEEEEEEEEE-SS--SSSSSSEEEEEEEE-TT-PPPPHHHHHHHHHHHHHHHHHT-GGGGGS--GGG-TT-EEEEEEEEEEEEEB-TTT-EEGGGTEE--TTT-EEEEEETTS--EEEE-TTSSTT--HHHHHHHHHHHTT--SS-EEEEEEEEEEEEEEGGGGTT-HHHHHHHHHHHHHHHHHT----SS--S--EEETTEEE--TT-HHHHHHHHHHHHHHHHH-GGGS-HHHHHHHHHHHHHHHTTGGGS-HHHHHTTHHHHHHH--HHHHHHHHHHHHHHTTTS-TTTHHHHHHHHHHHTT----HHHHGGG----TTS-HHHHHHHHHHHHHTT-PPPHHHHHHHHHHHHHHHHTTTTSS-HHHHHHHHHHHHHHHHHH--THHHHHHHHHHHHHHHTB-TTSSSBBPTTS-EEHHHHHHHHHHHHHH-

Sequence (470 aa):
MENVTKNNQLLIFIMYYSLFKKKITDDENIMKLFPENVFGVFTTIRRFHKLKSYPIDIHGCIGYWDNNFNILTKRDLFSNLLDVSYKSIWSDNRNQYFTPIETDPYSFFELDFMIKPLYKIDKKSGLISDINKLFNNNDFGIIILSYDKTMKATYLPGVFPNITWKSLIVSIKNKATIVSDNFEVFAYKIKQLKSQFINILISDFFIYTCIHNYVRFLINNMNINLKYPFIYLCKNNKLEWNDDDDVRNIATLSDVLKYISLYPNVANKTEIKKIEKKASFIYNHLDDYNSQALSFLGIIVEEQNQVNIKKDFCEKLMNDLPFVETDFARPEIIIGLKKANCIFKKNDIIPFLTYNLNDSIFKMNWIIQAIVILNKKPSQLLINIVEKKIKDTILSKKKRMETNYIAVAFESLCFAYYSTGKSFLLNLLFELFFELELRKNFYNVFYSFLDNNARVDITGHVNNGLLLLK